Protein AF-H6QCV2-F1 (afdb_monomer_lite)

Sequence (522 aa):
MKLAVFVLKSGLKQFGQFRRGYEFAYLDSQRLIPERVLQKKDEYEEVVIVDSTAASGITLLKAKARLEGMGFRNVKLAAHPATKHAKALVDIPLPRQEPVGGSVFVSGLPGAGKSAFAYGLAQALGAHYVRWGKEVSARFSVGKYGEELARLEAENPFAASERLILDGVFDTEKEFIVVDGAKSLWQVVHVSYATLRPAVPLFVEVPQEVRELIVSVRDMPDDPYDADRKALFSGQLEEL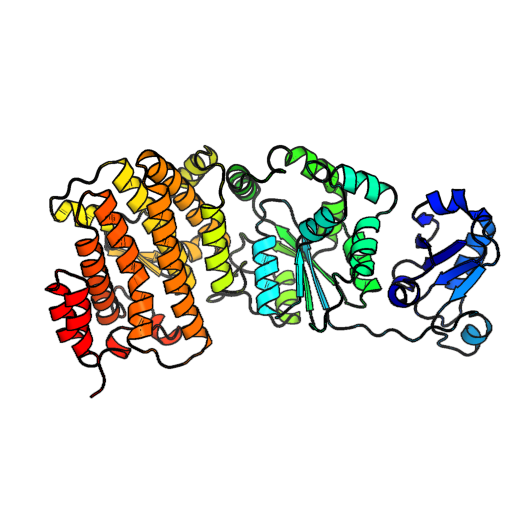REASVVVRLDAKRLDGAAERVFRSLGVDSTIRGYFNPFITKEVLLESWFRAWKKAGNVHSPLVDKWISSLGVKMHRGYVERLRRKGVVVGGDAAEVITLAATAARIIDDILDEHTVRLYSEEGVVEEAWWVRRGIYLAVVDSIALMVKARGAARRLGAEAALVKTFERMVEAVKAELELEVARREPALKDWLKAAEREAAFREFAYGLAGVSPELGYVEGVAAQAKDDLYGATKGGREDTDSRLNRPLFQRVCRRPEEALDGLKKAKSREEVLSALQLCAPR

Structure (mmCIF, N/CA/C/O backbone):
data_AF-H6QCV2-F1
#
_entry.id   AF-H6QCV2-F1
#
loop_
_atom_site.group_PDB
_atom_site.id
_atom_site.type_symbol
_atom_site.label_atom_id
_atom_site.label_alt_id
_atom_site.label_comp_id
_atom_site.label_asym_id
_atom_site.label_entity_id
_atom_site.label_seq_id
_atom_site.pdbx_PDB_ins_code
_atom_site.Cartn_x
_atom_site.Cartn_y
_atom_site.Cartn_z
_atom_site.occupancy
_atom_site.B_iso_or_equiv
_atom_site.auth_seq_id
_atom_site.auth_comp_id
_atom_site.auth_asym_id
_atom_site.auth_atom_id
_atom_site.pdbx_PDB_model_num
ATOM 1 N N . MET A 1 1 ? 25.715 17.110 -32.975 1.00 89.81 1 MET A N 1
ATOM 2 C CA . MET A 1 1 ? 25.105 16.390 -31.812 1.00 89.81 1 MET A CA 1
ATOM 3 C C . MET A 1 1 ? 25.584 14.937 -31.743 1.00 89.81 1 MET A C 1
ATOM 5 O O . MET A 1 1 ? 26.125 14.456 -32.730 1.00 89.81 1 MET A O 1
ATOM 9 N N . LYS A 1 2 ? 25.391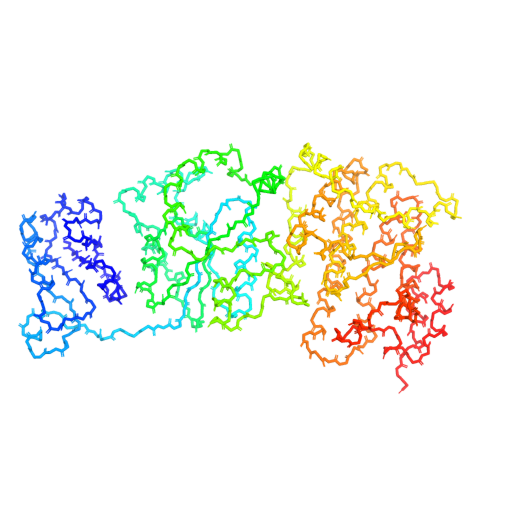 14.216 -30.624 1.00 94.75 2 LYS A N 1
ATOM 10 C CA . LYS A 1 2 ? 25.717 12.776 -30.519 1.00 94.75 2 LYS A CA 1
ATOM 11 C C . LYS A 1 2 ? 24.484 11.932 -30.204 1.00 94.75 2 LYS A C 1
ATOM 13 O O . LYS A 1 2 ? 23.646 12.362 -29.414 1.00 94.75 2 LYS A O 1
ATOM 18 N N . LEU A 1 3 ? 24.405 10.734 -30.779 1.00 96.56 3 LEU A N 1
ATOM 19 C CA . LEU A 1 3 ? 23.301 9.789 -30.589 1.00 96.56 3 LEU A CA 1
ATOM 20 C C . LEU A 1 3 ? 23.820 8.455 -30.047 1.00 96.56 3 LEU A C 1
ATOM 22 O O . LEU A 1 3 ? 24.708 7.851 -30.646 1.00 96.56 3 LEU A O 1
ATOM 26 N N . ALA A 1 4 ? 23.255 7.977 -28.941 1.00 97.00 4 ALA A N 1
ATOM 27 C CA . ALA A 1 4 ? 23.466 6.617 -28.454 1.00 97.00 4 ALA A CA 1
ATOM 28 C C . ALA A 1 4 ? 22.245 5.759 -28.810 1.00 97.00 4 ALA A C 1
ATOM 30 O O . ALA A 1 4 ? 21.126 6.038 -28.380 1.00 97.00 4 ALA A O 1
ATOM 31 N N . VAL A 1 5 ? 22.466 4.719 -29.614 1.00 96.88 5 VAL A N 1
ATOM 32 C CA . VAL A 1 5 ? 21.442 3.779 -30.075 1.00 96.88 5 VAL A CA 1
ATOM 33 C C . VAL A 1 5 ? 21.602 2.456 -29.339 1.00 96.88 5 VAL A C 1
ATOM 35 O O . VAL A 1 5 ? 22.487 1.660 -29.650 1.00 96.88 5 VAL A O 1
ATOM 38 N N . PHE A 1 6 ? 20.737 2.194 -28.367 1.00 96.12 6 PHE A N 1
ATOM 39 C CA . PHE A 1 6 ? 20.772 0.959 -27.592 1.00 96.12 6 PHE A CA 1
ATOM 40 C C . PHE A 1 6 ? 20.071 -0.173 -28.337 1.00 96.12 6 PHE A C 1
ATOM 42 O O . PHE A 1 6 ? 18.897 -0.062 -28.693 1.00 96.12 6 PHE A O 1
ATOM 49 N N . VAL A 1 7 ? 20.759 -1.303 -28.511 1.00 93.88 7 VAL A N 1
ATOM 50 C CA . VAL A 1 7 ? 20.098 -2.560 -28.881 1.00 93.88 7 VAL A CA 1
ATOM 51 C C . VAL A 1 7 ? 19.142 -2.926 -27.748 1.00 93.88 7 VAL A C 1
ATOM 53 O O . VAL A 1 7 ? 19.570 -3.076 -26.601 1.00 93.88 7 VAL A O 1
ATOM 56 N N . LEU A 1 8 ? 17.843 -3.029 -28.035 1.00 88.75 8 LEU A N 1
ATOM 57 C CA . LEU A 1 8 ? 16.835 -3.149 -26.985 1.00 88.75 8 LEU A CA 1
ATOM 58 C C . LEU A 1 8 ? 17.065 -4.392 -26.103 1.00 88.75 8 LEU A C 1
ATOM 60 O O . LEU A 1 8 ? 17.494 -5.445 -26.580 1.00 88.75 8 LEU A O 1
ATOM 64 N N . LYS A 1 9 ? 16.789 -4.258 -24.797 1.00 85.50 9 LYS A N 1
ATOM 65 C CA . LYS A 1 9 ? 17.131 -5.205 -23.713 1.00 85.50 9 LYS A CA 1
ATOM 66 C C . LYS A 1 9 ? 18.640 -5.324 -23.474 1.00 85.50 9 LYS A C 1
ATOM 68 O O . LYS A 1 9 ? 19.113 -4.994 -22.395 1.00 85.50 9 LYS A O 1
ATOM 73 N N . SER A 1 10 ? 19.416 -5.744 -24.467 1.00 88.81 10 SER A N 1
ATOM 74 C CA . SER A 1 10 ? 20.845 -6.024 -24.280 1.00 88.81 10 SER A CA 1
ATOM 75 C C . SER A 1 10 ? 21.664 -4.753 -24.013 1.00 88.81 10 SER A C 1
ATOM 77 O O . SER A 1 10 ? 22.231 -4.591 -22.935 1.00 88.81 10 SER A O 1
ATOM 79 N N . GLY A 1 11 ? 21.647 -3.791 -24.936 1.00 92.62 11 GLY A N 1
ATOM 80 C CA . GLY A 1 11 ? 22.378 -2.526 -24.828 1.00 92.62 11 GLY A CA 1
ATOM 81 C C . GLY A 1 11 ? 21.975 -1.665 -23.637 1.00 92.62 11 GLY A C 1
ATOM 82 O O . GLY A 1 11 ? 22.827 -0.982 -23.073 1.00 92.62 11 GLY A O 1
ATOM 83 N N . LEU A 1 12 ? 20.716 -1.751 -23.196 1.00 94.06 12 LEU A N 1
ATOM 84 C CA . LEU A 1 12 ? 20.199 -0.998 -22.046 1.00 94.06 12 LEU A CA 1
ATOM 85 C C . LEU A 1 12 ? 21.017 -1.209 -20.766 1.00 94.06 12 LEU A C 1
ATOM 87 O O . LEU A 1 12 ? 21.119 -0.296 -19.958 1.00 94.06 12 LEU A O 1
ATOM 91 N N . LYS A 1 13 ? 21.682 -2.358 -20.606 1.00 94.25 13 LYS A N 1
ATOM 92 C CA . LYS A 1 13 ? 22.590 -2.615 -19.473 1.00 94.25 13 LYS A CA 1
ATOM 93 C C . LYS A 1 13 ? 23.726 -1.594 -19.359 1.00 94.25 13 LYS A C 1
ATOM 95 O O . LYS A 1 13 ? 24.283 -1.400 -18.287 1.00 94.25 13 LYS A O 1
ATOM 100 N N . GLN A 1 14 ? 24.081 -0.943 -20.463 1.00 94.38 14 GLN A N 1
ATOM 101 C CA . GLN A 1 14 ? 25.133 0.068 -20.529 1.00 94.38 14 GLN A CA 1
ATOM 102 C C . GLN A 1 14 ? 24.580 1.499 -20.464 1.00 94.38 14 GLN A C 1
ATOM 104 O O . GLN A 1 14 ? 25.344 2.444 -20.640 1.00 94.38 14 GLN A O 1
ATOM 109 N N . PHE A 1 15 ? 23.280 1.691 -20.204 1.00 92.94 15 PHE A N 1
ATOM 110 C CA . PHE A 1 15 ? 22.631 3.009 -20.209 1.00 92.94 15 PHE A CA 1
ATOM 111 C C . PHE A 1 15 ? 23.365 4.033 -19.328 1.00 92.94 15 PHE A C 1
ATOM 113 O O . PHE A 1 15 ? 23.599 5.169 -19.741 1.00 92.94 15 PHE A O 1
ATOM 120 N N . GLY A 1 16 ? 23.836 3.605 -18.150 1.00 87.19 16 GLY A N 1
ATOM 121 C CA . GLY A 1 16 ? 24.629 4.430 -17.233 1.00 87.19 16 GLY A CA 1
ATOM 122 C C . GLY A 1 16 ? 25.899 5.044 -17.842 1.00 87.19 16 GLY A C 1
ATOM 123 O O . GLY A 1 16 ? 26.296 6.133 -17.436 1.00 87.19 16 GLY A O 1
ATOM 124 N N . GLN A 1 17 ? 26.501 4.397 -18.846 1.00 90.12 17 GLN A N 1
ATOM 125 C CA . GLN A 1 17 ? 27.751 4.836 -19.480 1.00 90.12 17 GLN A CA 1
ATOM 126 C C . GLN A 1 17 ? 27.554 6.005 -20.461 1.00 90.12 17 GLN A C 1
ATOM 128 O O . GLN A 1 17 ? 28.513 6.696 -20.793 1.00 90.12 17 GLN A O 1
ATOM 133 N N . PHE A 1 18 ? 26.318 6.250 -20.910 1.00 89.75 18 PHE A N 1
ATOM 134 C CA . PHE A 1 18 ? 26.005 7.229 -21.960 1.00 89.75 18 PHE A CA 1
ATOM 135 C C . PHE A 1 18 ? 25.123 8.393 -21.470 1.00 89.75 18 PHE A C 1
ATOM 137 O O . PHE A 1 18 ? 24.657 9.188 -22.279 1.00 89.75 18 PHE A O 1
ATOM 144 N N . ARG A 1 19 ? 24.929 8.556 -20.149 1.00 77.19 19 ARG A N 1
ATOM 145 C CA . ARG A 1 19 ? 23.997 9.543 -19.553 1.00 77.19 19 ARG A CA 1
ATOM 146 C C . ARG A 1 19 ? 24.256 11.018 -19.928 1.00 77.19 19 ARG A C 1
ATOM 148 O O . ARG A 1 19 ? 23.349 11.832 -19.786 1.00 77.19 19 ARG A O 1
ATOM 155 N N . ARG A 1 20 ? 25.469 11.405 -20.350 1.00 80.44 20 ARG A N 1
ATOM 156 C CA . ARG A 1 20 ? 25.839 12.811 -20.628 1.00 80.44 20 ARG A CA 1
ATOM 157 C C . ARG A 1 20 ? 26.229 13.026 -22.087 1.00 80.44 20 ARG A C 1
ATOM 159 O O . ARG A 1 20 ? 27.107 12.339 -22.594 1.00 80.44 20 ARG A O 1
ATOM 166 N N . GLY A 1 21 ? 25.642 14.046 -22.716 1.00 85.94 21 GLY A N 1
ATOM 167 C CA . GLY A 1 21 ? 26.043 14.523 -24.046 1.00 85.94 21 GLY A CA 1
ATOM 168 C C . GLY A 1 21 ? 25.517 13.706 -25.230 1.00 85.94 21 GLY A C 1
ATOM 169 O O . GLY A 1 21 ? 25.908 13.997 -26.357 1.00 85.94 21 GLY A O 1
ATOM 170 N N . TYR A 1 22 ? 24.639 12.728 -24.986 1.00 92.06 22 TYR A N 1
ATOM 171 C CA . TYR A 1 22 ? 23.972 11.931 -26.014 1.00 92.06 22 TYR A CA 1
ATOM 172 C C . TYR A 1 22 ? 22.458 12.148 -25.965 1.00 92.06 22 TYR A C 1
ATOM 174 O O . TYR A 1 22 ? 21.871 12.218 -24.888 1.00 92.06 22 TYR A O 1
ATOM 182 N N . GLU A 1 23 ? 21.833 12.222 -27.138 1.00 93.62 23 GLU A N 1
ATOM 183 C CA . GLU A 1 23 ? 20.422 11.861 -27.289 1.00 93.62 23 GLU A CA 1
ATOM 184 C C . GLU A 1 23 ? 20.306 10.330 -27.342 1.00 93.62 23 GLU A C 1
ATOM 186 O O . GLU A 1 23 ? 21.262 9.643 -27.718 1.00 93.62 23 GLU A O 1
ATOM 191 N N . PHE A 1 24 ? 19.151 9.789 -26.956 1.00 94.81 24 PHE A N 1
ATOM 192 C CA . PHE A 1 24 ? 18.932 8.349 -26.869 1.00 94.81 24 PHE A CA 1
ATOM 193 C C . PHE A 1 24 ? 17.955 7.861 -27.930 1.00 94.81 24 PHE A C 1
ATOM 195 O O . PHE A 1 24 ? 16.914 8.470 -28.178 1.00 94.81 24 PHE A O 1
ATOM 202 N N . ALA A 1 25 ? 18.290 6.721 -28.524 1.00 95.44 25 ALA A N 1
ATOM 203 C CA . ALA A 1 25 ? 17.369 5.937 -29.321 1.00 95.44 25 ALA A CA 1
ATOM 204 C C . ALA A 1 25 ? 17.514 4.447 -29.006 1.00 95.44 25 ALA A C 1
ATOM 206 O O . ALA A 1 25 ? 18.536 3.981 -28.501 1.00 95.44 25 ALA A O 1
ATOM 207 N N . TYR A 1 26 ? 16.481 3.687 -29.339 1.00 94.94 26 TYR A N 1
ATOM 208 C CA . TYR A 1 26 ? 16.371 2.268 -29.048 1.00 94.94 26 TYR A CA 1
ATOM 209 C C . TYR A 1 26 ? 16.085 1.529 -30.347 1.00 94.94 26 TYR A C 1
ATOM 211 O O . TYR A 1 26 ? 15.145 1.864 -31.070 1.00 94.94 26 TYR A O 1
ATOM 219 N N . LEU A 1 27 ? 16.918 0.540 -30.660 1.00 92.94 27 LEU A N 1
ATOM 220 C CA . LEU A 1 27 ? 16.762 -0.296 -31.839 1.00 92.94 27 LEU A CA 1
ATOM 221 C C . LEU A 1 27 ? 16.061 -1.594 -31.440 1.00 92.94 27 LEU A C 1
ATOM 223 O O . LEU A 1 27 ? 16.673 -2.481 -30.838 1.00 92.94 27 LEU A O 1
ATOM 227 N N . ASP A 1 28 ? 14.783 -1.697 -31.795 1.00 87.69 28 ASP A N 1
ATOM 228 C CA . ASP A 1 28 ? 13.998 -2.922 -31.667 1.00 87.69 28 ASP A CA 1
ATOM 229 C C . ASP A 1 28 ? 13.881 -3.606 -33.023 1.00 87.69 28 ASP A C 1
ATOM 231 O O . ASP A 1 28 ? 13.051 -3.209 -33.841 1.00 87.69 28 ASP A O 1
ATOM 235 N N . SER A 1 29 ? 14.713 -4.629 -33.245 1.00 76.38 29 SER A N 1
ATOM 236 C CA . SER A 1 29 ? 14.746 -5.534 -34.405 1.00 76.38 29 SER A CA 1
ATOM 237 C C . SER A 1 29 ? 14.860 -4.857 -35.784 1.00 76.38 29 SER A C 1
ATOM 239 O O . SER A 1 29 ? 15.817 -5.098 -36.516 1.00 76.38 29 SER A O 1
ATOM 241 N N . GLN A 1 30 ? 13.905 -4.007 -36.158 1.00 77.19 30 GLN A N 1
ATOM 242 C CA . GLN A 1 30 ? 13.850 -3.252 -37.408 1.00 77.19 30 GLN A CA 1
ATOM 243 C C . GLN A 1 30 ? 13.497 -1.765 -37.243 1.00 77.19 30 GLN A C 1
ATOM 245 O O . GLN A 1 30 ? 13.655 -1.018 -38.218 1.00 77.19 30 GLN A O 1
ATOM 250 N N . ARG A 1 31 ? 13.039 -1.337 -36.058 1.00 88.19 31 ARG A N 1
ATOM 251 C CA . ARG A 1 31 ? 12.514 0.006 -35.785 1.00 88.19 31 ARG A CA 1
ATOM 252 C C . ARG A 1 31 ? 13.428 0.776 -34.838 1.00 88.19 31 ARG A C 1
ATOM 254 O O . ARG A 1 31 ? 13.923 0.221 -33.859 1.00 88.19 31 ARG A O 1
ATOM 261 N N . LEU A 1 32 ? 13.621 2.058 -35.137 1.00 91.81 32 LEU A N 1
ATOM 262 C CA . LEU A 1 32 ? 14.318 3.001 -34.272 1.00 91.81 32 LEU A CA 1
ATOM 263 C C . LEU A 1 32 ? 13.289 3.827 -33.496 1.00 91.81 32 LEU A C 1
ATOM 265 O O . LEU A 1 32 ? 12.362 4.376 -34.090 1.00 91.81 32 LEU A O 1
ATOM 269 N N . ILE A 1 33 ? 13.444 3.889 -32.178 1.00 93.06 33 ILE A N 1
ATOM 270 C CA . ILE A 1 33 ? 12.507 4.538 -31.261 1.00 93.06 33 ILE A CA 1
ATOM 271 C C . ILE A 1 33 ? 13.256 5.624 -30.474 1.00 93.06 33 ILE A C 1
ATOM 273 O O . ILE A 1 33 ? 14.305 5.309 -29.921 1.00 93.06 33 ILE A O 1
ATOM 277 N N . PRO A 1 34 ? 12.743 6.862 -30.364 1.00 92.56 34 PRO A N 1
ATOM 278 C CA . PRO A 1 34 ? 11.601 7.392 -31.109 1.00 92.56 34 PRO A CA 1
ATOM 279 C C . PRO A 1 34 ? 11.963 7.675 -32.574 1.00 92.56 34 PRO A C 1
ATOM 281 O O . PRO A 1 34 ? 13.086 8.062 -32.874 1.00 92.56 34 PRO A O 1
ATOM 284 N N . GLU A 1 35 ? 11.003 7.570 -33.494 1.00 90.56 35 GLU A N 1
ATOM 285 C CA . GLU A 1 35 ? 11.252 7.754 -34.939 1.00 90.56 35 GLU A CA 1
ATOM 286 C C . GLU A 1 35 ? 11.765 9.151 -35.309 1.00 90.56 35 GLU A C 1
ATOM 288 O O . GLU A 1 35 ? 12.473 9.309 -36.303 1.00 90.56 35 GLU A O 1
ATOM 293 N N . ARG A 1 36 ? 11.472 10.167 -34.488 1.00 90.31 36 ARG A N 1
ATOM 294 C CA . ARG A 1 36 ? 11.921 11.551 -34.702 1.00 90.31 36 ARG A CA 1
ATOM 295 C C . ARG A 1 36 ? 13.441 11.698 -34.821 1.00 90.31 36 ARG A C 1
ATOM 297 O O . ARG A 1 36 ? 13.901 12.634 -35.463 1.00 90.31 36 ARG A O 1
ATOM 304 N N . VAL A 1 37 ? 14.230 10.775 -34.262 1.00 92.00 37 VAL A N 1
ATOM 305 C CA . VAL A 1 37 ? 15.697 10.811 -34.416 1.00 92.00 37 VAL A CA 1
ATOM 306 C C . VAL A 1 37 ? 16.124 10.605 -35.875 1.00 92.00 37 VAL A C 1
ATOM 308 O O . VAL A 1 37 ? 17.165 11.100 -36.289 1.00 92.00 37 VAL A O 1
ATOM 311 N N . LEU A 1 38 ? 15.302 9.944 -36.700 1.00 90.69 38 LEU A N 1
ATOM 312 C CA . LEU A 1 38 ? 15.555 9.804 -38.139 1.00 90.69 38 LEU A CA 1
ATOM 313 C C . LEU A 1 38 ? 15.444 11.140 -38.878 1.00 90.69 38 LEU A C 1
ATOM 315 O O . LEU A 1 38 ? 16.143 11.348 -39.866 1.00 90.69 38 LEU A O 1
ATOM 319 N N . GLN A 1 39 ? 14.585 12.044 -38.402 1.00 90.88 39 GLN A N 1
ATOM 320 C CA . GLN A 1 39 ? 14.383 13.364 -39.006 1.00 90.88 39 GLN A CA 1
ATOM 321 C C . GLN A 1 39 ? 15.588 14.283 -38.773 1.00 90.88 39 GLN A C 1
ATOM 323 O O . GLN A 1 39 ? 15.838 15.172 -39.577 1.00 90.88 39 GLN A O 1
ATOM 328 N N . LYS A 1 40 ? 16.358 14.025 -37.711 1.00 91.50 40 LYS A N 1
ATOM 329 C CA . LYS A 1 40 ? 17.561 14.775 -37.326 1.00 91.50 40 LYS A CA 1
ATOM 330 C C . LYS A 1 40 ? 18.860 14.065 -37.703 1.00 91.50 40 LYS A C 1
ATOM 332 O O . LYS A 1 40 ? 19.923 14.414 -37.200 1.00 91.50 40 LYS A O 1
ATOM 337 N N . LYS A 1 41 ? 18.805 13.031 -38.549 1.00 91.00 41 LYS A N 1
ATOM 338 C CA . LYS A 1 41 ? 19.955 12.143 -38.799 1.00 91.00 41 LYS A CA 1
ATOM 339 C C . LYS A 1 41 ? 21.224 12.875 -39.251 1.00 91.00 41 LYS A C 1
ATOM 341 O O . LYS A 1 41 ? 22.315 12.463 -38.870 1.00 91.00 41 LYS A O 1
ATOM 346 N N . ASP A 1 42 ? 21.070 13.959 -40.010 1.00 91.69 42 ASP A N 1
ATOM 347 C CA . ASP A 1 42 ? 22.177 14.765 -40.534 1.00 91.69 42 ASP A CA 1
ATOM 348 C C . ASP A 1 42 ? 22.755 15.748 -39.489 1.00 91.69 42 ASP A C 1
ATOM 350 O O . ASP A 1 42 ? 23.821 16.318 -39.706 1.00 91.69 42 ASP A O 1
ATOM 354 N N . GLU A 1 43 ? 22.095 15.921 -38.335 1.00 93.69 43 GLU A N 1
ATOM 355 C CA . GLU A 1 43 ? 22.559 16.748 -37.206 1.00 93.69 43 GLU A CA 1
ATOM 356 C C . GLU A 1 43 ? 23.488 15.976 -36.244 1.00 93.69 43 GLU A C 1
ATOM 358 O O . GLU A 1 43 ? 24.163 16.568 -35.384 1.00 93.69 43 GLU A O 1
ATOM 363 N N . TYR A 1 44 ? 23.532 14.642 -36.354 1.00 94.88 44 TYR A N 1
ATOM 364 C CA . TYR A 1 44 ? 24.395 13.805 -35.524 1.00 94.88 44 TYR A CA 1
ATOM 365 C C . TYR A 1 44 ? 25.781 13.648 -36.153 1.00 94.88 44 TYR A C 1
ATOM 367 O O . TYR A 1 44 ? 25.957 13.048 -37.209 1.00 94.88 44 TYR A O 1
ATOM 375 N N . GLU A 1 45 ? 26.790 14.150 -35.448 1.00 94.12 45 GLU A N 1
ATOM 376 C CA . GLU A 1 45 ? 28.204 14.027 -35.814 1.00 94.12 45 GLU A CA 1
ATOM 377 C C . GLU A 1 45 ? 28.755 12.637 -35.479 1.00 94.12 45 GLU A C 1
ATOM 379 O O . GLU A 1 45 ? 29.731 12.191 -36.076 1.00 94.12 45 GLU A O 1
ATOM 384 N N . GLU A 1 46 ? 28.149 11.959 -34.504 1.00 94.94 46 GLU A N 1
ATOM 385 C CA . GLU A 1 46 ? 28.552 10.642 -34.020 1.00 94.94 46 GLU A CA 1
ATOM 386 C C . GLU A 1 46 ? 27.321 9.843 -33.596 1.00 94.94 46 GLU A C 1
ATOM 388 O O . GLU A 1 46 ? 26.481 10.329 -32.829 1.00 94.94 46 GLU A O 1
ATOM 393 N N . VAL A 1 47 ? 27.251 8.596 -34.064 1.00 97.06 47 VAL A N 1
ATOM 394 C CA . VAL A 1 47 ? 26.216 7.635 -33.682 1.00 97.06 47 VAL A CA 1
ATOM 395 C C . VAL A 1 47 ? 26.894 6.417 -33.074 1.00 97.06 47 VAL A C 1
ATOM 397 O O . VAL A 1 47 ? 27.709 5.769 -33.724 1.00 97.06 47 VAL A O 1
ATOM 400 N N . VAL A 1 48 ? 26.567 6.085 -31.829 1.00 97.50 48 VAL A N 1
ATOM 401 C CA . VAL A 1 48 ? 27.142 4.938 -31.120 1.00 97.50 48 VAL A CA 1
ATOM 402 C C . VAL A 1 48 ? 26.076 3.871 -30.939 1.00 97.50 48 VAL A C 1
ATOM 404 O O . VAL A 1 48 ? 25.093 4.092 -30.239 1.00 97.50 48 VAL A O 1
ATOM 407 N N . ILE A 1 49 ? 26.274 2.699 -31.535 1.00 97.06 49 ILE A N 1
ATOM 408 C CA . ILE A 1 49 ? 25.446 1.522 -31.273 1.00 97.06 49 ILE A CA 1
ATOM 409 C C . ILE A 1 49 ? 25.958 0.843 -30.014 1.00 97.06 49 ILE A C 1
ATOM 411 O O . ILE A 1 49 ? 27.130 0.477 -29.938 1.00 97.06 49 ILE A O 1
ATOM 415 N N . VAL A 1 50 ? 25.065 0.636 -29.054 1.00 96.62 50 VAL A N 1
ATOM 416 C CA . VAL A 1 50 ? 25.394 0.104 -27.736 1.00 96.62 50 VAL A CA 1
ATOM 417 C C . VAL A 1 50 ? 24.769 -1.276 -27.551 1.00 96.62 50 VAL A C 1
ATOM 419 O O . VAL A 1 50 ? 23.554 -1.440 -27.669 1.00 96.62 50 VAL A O 1
ATOM 422 N N . ASP A 1 51 ? 25.599 -2.259 -27.210 1.00 94.94 51 ASP A N 1
ATOM 423 C CA . ASP A 1 51 ? 25.204 -3.612 -26.807 1.00 94.94 51 ASP A CA 1
ATOM 424 C C . ASP A 1 51 ? 25.900 -3.989 -25.480 1.00 94.94 51 ASP A C 1
ATOM 426 O O . ASP A 1 51 ? 26.928 -3.407 -25.125 1.00 94.94 51 ASP A O 1
ATOM 430 N N . SER A 1 52 ? 25.370 -4.944 -24.704 1.00 92.56 52 SER A N 1
ATOM 431 C CA . SER A 1 52 ? 26.008 -5.312 -23.431 1.00 92.56 52 SER A CA 1
ATOM 432 C C . SER A 1 52 ? 27.310 -6.063 -23.649 1.00 92.56 52 SER A C 1
ATOM 434 O O . SER A 1 52 ? 28.319 -5.754 -23.017 1.00 92.56 52 SER A O 1
ATOM 436 N N . THR A 1 53 ? 27.289 -7.090 -24.500 1.00 92.19 53 THR A N 1
ATOM 437 C CA . THR A 1 53 ? 28.405 -8.024 -24.677 1.00 92.19 53 THR A CA 1
ATOM 438 C C . THR A 1 53 ? 28.434 -8.562 -26.097 1.00 92.19 53 THR A C 1
ATOM 440 O O . THR A 1 53 ? 27.468 -9.152 -26.568 1.00 92.19 53 THR A O 1
ATOM 443 N N . ALA A 1 54 ? 29.578 -8.414 -26.759 1.00 92.19 54 ALA A N 1
ATOM 444 C CA . ALA A 1 54 ? 29.816 -8.912 -28.101 1.00 92.19 54 ALA A CA 1
ATOM 445 C C . ALA A 1 54 ? 30.722 -10.149 -28.049 1.00 92.19 54 ALA A C 1
ATOM 447 O O . ALA A 1 54 ? 31.888 -10.063 -27.663 1.00 92.19 54 ALA A O 1
ATOM 448 N N . ALA A 1 55 ? 30.191 -11.300 -28.469 1.00 89.94 55 ALA A N 1
ATOM 449 C CA . ALA A 1 55 ? 30.982 -12.515 -28.671 1.00 89.94 55 ALA A CA 1
ATOM 450 C C . ALA A 1 55 ? 31.501 -12.616 -30.114 1.00 89.94 55 ALA A C 1
ATOM 452 O O . ALA A 1 55 ? 32.705 -12.723 -30.325 1.00 89.94 55 ALA A O 1
ATOM 453 N N . SER A 1 56 ? 30.611 -12.529 -31.108 1.00 87.62 56 SER A N 1
ATOM 454 C CA . SER A 1 56 ? 30.961 -12.505 -32.540 1.00 87.62 56 SER A CA 1
ATOM 455 C C . SER A 1 56 ? 30.846 -11.117 -33.177 1.00 87.62 56 SER A C 1
ATOM 457 O O . SER A 1 56 ? 31.369 -10.906 -34.260 1.00 87.62 56 SER A O 1
ATOM 459 N N . GLY A 1 57 ? 30.137 -10.177 -32.541 1.00 86.06 57 GLY A N 1
ATOM 460 C CA . GLY A 1 57 ? 29.868 -8.844 -33.096 1.00 86.06 57 GLY A CA 1
ATOM 461 C C . GLY A 1 57 ? 28.781 -8.798 -34.182 1.00 86.06 57 GLY A C 1
ATOM 462 O O . GLY A 1 57 ? 28.443 -7.714 -34.644 1.00 86.06 57 GLY A O 1
ATOM 463 N N . ILE A 1 58 ? 28.178 -9.934 -34.562 1.00 90.12 58 ILE A N 1
ATOM 464 C CA . ILE A 1 58 ? 27.184 -10.002 -35.652 1.00 90.12 58 ILE A CA 1
ATOM 465 C C . ILE A 1 58 ? 25.981 -9.083 -35.400 1.00 90.12 58 ILE A C 1
ATOM 467 O O . ILE A 1 58 ? 25.540 -8.397 -36.318 1.00 90.12 58 ILE A O 1
ATOM 471 N N . THR A 1 59 ? 25.453 -9.043 -34.173 1.00 90.06 59 THR A N 1
ATOM 472 C CA . THR A 1 59 ? 24.324 -8.166 -33.811 1.00 90.06 59 THR A CA 1
ATOM 473 C C . THR A 1 59 ? 24.661 -6.695 -34.047 1.00 90.06 59 THR A C 1
ATOM 475 O O . THR A 1 59 ? 23.894 -5.988 -34.697 1.00 90.06 59 THR A O 1
ATOM 478 N N . LEU A 1 60 ? 25.840 -6.258 -33.595 1.00 91.81 60 LEU A N 1
ATOM 479 C CA . LEU A 1 60 ? 26.336 -4.894 -33.777 1.00 91.81 60 LEU A CA 1
ATOM 480 C C . LEU A 1 60 ? 26.543 -4.552 -35.257 1.00 91.81 60 LEU A C 1
ATOM 482 O O . LEU A 1 60 ? 26.132 -3.484 -35.696 1.00 91.81 60 LEU A O 1
ATOM 486 N N . LEU A 1 61 ? 27.116 -5.465 -36.046 1.00 93.31 61 LEU A N 1
ATOM 487 C CA . LEU A 1 61 ? 27.317 -5.262 -37.486 1.00 93.31 61 LEU A CA 1
ATOM 488 C C . LEU A 1 61 ? 25.990 -5.165 -38.250 1.00 93.31 61 LEU A C 1
ATOM 490 O O . LEU A 1 61 ? 25.838 -4.296 -39.107 1.00 93.31 61 LEU A O 1
ATOM 494 N N . LYS A 1 62 ? 25.003 -6.007 -37.914 1.00 93.00 62 LYS A N 1
ATOM 495 C CA . LYS A 1 62 ? 23.648 -5.917 -38.485 1.00 93.00 62 LYS A CA 1
ATOM 496 C C . LYS A 1 62 ? 22.975 -4.594 -38.120 1.00 93.00 62 LYS A C 1
ATOM 498 O O . LYS A 1 62 ? 22.380 -3.958 -38.985 1.00 93.00 62 LYS A O 1
ATOM 503 N N . ALA A 1 63 ? 23.093 -4.170 -36.862 1.00 93.62 63 ALA A N 1
ATOM 504 C CA . ALA A 1 63 ? 22.576 -2.884 -36.405 1.00 93.62 63 ALA A CA 1
ATOM 505 C C . ALA A 1 63 ? 23.263 -1.709 -37.124 1.00 93.62 63 ALA A C 1
ATOM 507 O O . ALA A 1 63 ? 22.585 -0.777 -37.549 1.00 93.62 63 ALA A O 1
ATOM 508 N N . LYS A 1 64 ? 24.582 -1.782 -37.338 1.00 95.31 64 LYS A N 1
ATOM 509 C CA . LYS A 1 64 ? 25.357 -0.774 -38.074 1.00 95.31 64 LYS A CA 1
ATOM 510 C C . LYS A 1 64 ? 24.894 -0.631 -39.511 1.00 95.31 64 LYS A C 1
ATOM 512 O O . LYS A 1 64 ? 24.462 0.454 -39.885 1.00 95.31 64 LYS A O 1
ATOM 517 N N . ALA A 1 65 ? 24.877 -1.730 -40.262 1.00 94.25 65 ALA A N 1
ATOM 518 C CA . ALA A 1 65 ? 24.398 -1.731 -41.641 1.00 94.25 65 ALA A CA 1
ATOM 519 C C . ALA A 1 65 ? 22.958 -1.195 -41.744 1.00 94.25 65 ALA A C 1
ATOM 521 O O . ALA A 1 65 ? 22.603 -0.507 -42.700 1.00 94.25 65 ALA A O 1
ATOM 522 N N . ARG A 1 66 ? 22.122 -1.469 -40.733 1.00 92.25 66 ARG A N 1
ATOM 523 C CA . ARG A 1 66 ? 20.753 -0.953 -40.661 1.00 92.25 66 ARG A CA 1
ATOM 524 C C . ARG A 1 66 ? 20.707 0.563 -40.473 1.00 92.25 66 ARG A C 1
ATOM 526 O O . ARG A 1 66 ? 19.974 1.216 -41.210 1.00 92.25 66 ARG A O 1
ATOM 533 N N . LEU A 1 67 ? 21.454 1.116 -39.516 1.00 94.00 67 LEU A N 1
ATOM 534 C CA . LEU A 1 67 ? 21.496 2.566 -39.291 1.00 94.00 67 LEU A CA 1
ATOM 535 C C . LEU A 1 67 ? 22.116 3.306 -40.482 1.00 94.00 67 LEU A C 1
ATOM 537 O O . LEU A 1 67 ? 21.593 4.337 -40.901 1.00 94.00 67 LEU A O 1
ATOM 541 N N . GLU A 1 68 ? 23.166 2.752 -41.084 1.00 94.69 68 GLU A N 1
ATOM 542 C CA . GLU A 1 68 ? 23.764 3.293 -42.310 1.00 94.69 68 GLU A CA 1
ATOM 543 C C . GLU A 1 68 ? 22.752 3.288 -43.466 1.00 94.69 68 GLU A C 1
ATOM 545 O O . GLU A 1 68 ? 22.591 4.295 -44.153 1.00 94.69 68 GLU A O 1
ATOM 550 N N . GLY A 1 69 ? 21.970 2.211 -43.618 1.00 92.56 69 GLY A N 1
ATOM 551 C CA . GLY A 1 69 ? 20.868 2.139 -44.584 1.00 92.56 69 GLY A CA 1
ATOM 552 C C . GLY A 1 69 ? 19.723 3.130 -44.322 1.00 92.56 69 GLY A C 1
ATOM 553 O O . GLY A 1 69 ? 19.011 3.501 -45.250 1.00 92.56 69 GLY A O 1
ATOM 554 N N . MET A 1 70 ? 19.554 3.602 -43.082 1.00 92.50 70 MET A N 1
ATOM 555 C CA . MET A 1 70 ? 18.627 4.693 -42.726 1.00 92.50 70 MET A CA 1
ATOM 556 C C . MET A 1 70 ? 19.221 6.091 -42.995 1.00 92.50 70 MET A C 1
ATOM 558 O O . MET A 1 70 ? 18.511 7.103 -42.936 1.00 92.50 70 MET A O 1
ATOM 562 N N . GLY A 1 71 ? 20.508 6.157 -43.343 1.00 93.38 71 GLY A N 1
ATOM 563 C CA . GLY A 1 71 ? 21.237 7.372 -43.693 1.00 93.38 71 GLY A CA 1
ATOM 564 C C . GLY A 1 71 ? 22.076 7.969 -42.565 1.00 93.38 71 GLY A C 1
ATOM 565 O O . GLY A 1 71 ? 22.591 9.069 -42.747 1.00 93.38 71 GLY A O 1
ATOM 566 N N . PHE A 1 72 ? 22.233 7.288 -41.424 1.00 95.19 72 PHE A N 1
ATOM 567 C CA . PHE A 1 72 ? 23.174 7.730 -40.393 1.00 95.19 72 PHE A CA 1
ATOM 568 C C . PHE A 1 72 ? 24.621 7.560 -40.867 1.00 95.19 72 PHE A C 1
ATOM 570 O O . PHE A 1 72 ? 24.956 6.610 -41.576 1.00 95.19 72 PHE A O 1
ATOM 577 N N . ARG A 1 73 ? 25.495 8.476 -40.447 1.00 93.69 73 ARG A N 1
ATOM 578 C CA . ARG A 1 73 ? 26.931 8.470 -40.761 1.00 93.69 73 ARG A CA 1
ATOM 579 C C . ARG A 1 73 ? 27.747 8.367 -39.472 1.00 93.69 73 ARG A C 1
ATOM 581 O O . ARG A 1 73 ? 27.221 8.594 -38.388 1.00 93.69 73 ARG A O 1
ATOM 588 N N . ASN A 1 74 ? 29.032 8.023 -39.597 1.00 94.50 74 ASN A N 1
ATOM 589 C CA . ASN A 1 74 ? 29.965 7.891 -38.468 1.00 94.50 74 ASN A CA 1
ATOM 590 C C . ASN A 1 74 ? 29.441 6.968 -37.345 1.00 94.50 74 ASN A C 1
ATOM 592 O O . ASN A 1 74 ? 29.391 7.341 -36.170 1.00 94.50 74 ASN A O 1
ATOM 596 N N . VAL A 1 75 ? 29.010 5.761 -37.732 1.00 96.75 75 VAL A N 1
ATOM 597 C CA . VAL A 1 75 ? 28.435 4.771 -36.814 1.00 96.75 75 VAL A CA 1
ATOM 598 C C . VAL A 1 75 ? 29.539 3.943 -36.145 1.00 96.75 75 VAL A C 1
ATOM 600 O O . VAL A 1 75 ? 30.237 3.165 -36.808 1.00 96.75 75 VAL A O 1
ATOM 603 N N . LYS A 1 76 ? 29.657 4.088 -34.823 1.00 97.06 76 LYS A N 1
ATOM 604 C CA . LYS A 1 76 ? 30.595 3.379 -33.942 1.00 97.06 76 LYS A CA 1
ATOM 605 C C . LYS A 1 76 ? 29.911 2.255 -33.170 1.00 97.06 76 LYS A C 1
ATOM 607 O O . LYS A 1 76 ? 28.719 2.327 -32.876 1.00 97.06 76 LYS A O 1
ATOM 612 N N . LEU A 1 77 ? 30.675 1.233 -32.806 1.00 97.38 77 LEU A N 1
ATOM 613 C CA . LEU A 1 77 ? 30.220 0.052 -32.078 1.00 97.38 77 LEU A CA 1
ATOM 614 C C . LEU A 1 77 ? 30.762 0.046 -30.646 1.00 97.38 77 LEU A C 1
ATOM 616 O O . LEU A 1 77 ? 31.975 0.052 -30.441 1.00 97.38 77 LEU A O 1
ATOM 620 N N . ALA A 1 78 ? 29.873 -0.024 -29.655 1.00 96.94 78 ALA A N 1
ATOM 621 C CA . ALA A 1 78 ? 30.219 -0.061 -28.239 1.00 96.94 78 ALA A CA 1
ATOM 622 C C . ALA A 1 78 ? 29.650 -1.309 -27.549 1.00 96.94 78 ALA A C 1
ATOM 624 O O . ALA A 1 78 ? 28.439 -1.530 -27.549 1.00 96.94 78 ALA A O 1
ATOM 625 N N . ALA A 1 79 ? 30.522 -2.128 -26.954 1.00 96.81 79 ALA A N 1
ATOM 626 C CA . ALA A 1 79 ? 30.137 -3.323 -26.195 1.00 96.81 79 ALA A CA 1
ATOM 627 C C . ALA A 1 79 ? 31.291 -3.860 -25.341 1.00 96.81 79 ALA A C 1
ATOM 629 O O . ALA A 1 79 ? 32.449 -3.505 -25.553 1.00 96.81 79 ALA A O 1
ATOM 630 N N . HIS A 1 80 ? 30.998 -4.776 -24.411 1.00 95.94 80 HIS A N 1
ATOM 631 C CA . HIS A 1 80 ? 32.030 -5.603 -23.781 1.00 95.94 80 HIS A CA 1
ATOM 632 C C . HIS A 1 80 ? 32.512 -6.699 -24.756 1.00 95.94 80 HIS A C 1
ATOM 634 O O . HIS A 1 80 ? 31.710 -7.569 -25.112 1.00 95.94 80 HIS A O 1
ATOM 640 N N . PRO A 1 81 ? 33.781 -6.709 -25.209 1.00 95.62 81 PRO A N 1
ATOM 641 C CA . PRO A 1 81 ? 34.264 -7.722 -26.144 1.00 95.62 81 PRO A CA 1
ATOM 642 C C . PRO A 1 81 ? 34.647 -9.018 -25.410 1.00 95.62 81 PRO A C 1
ATOM 644 O O . PRO A 1 81 ? 35.703 -9.101 -24.786 1.00 95.62 81 PRO A O 1
ATOM 647 N N . ALA A 1 82 ? 33.818 -10.059 -25.524 1.00 93.88 82 ALA A N 1
ATOM 648 C CA . ALA A 1 82 ? 34.040 -11.352 -24.862 1.00 93.88 82 ALA A CA 1
ATOM 649 C C . ALA A 1 82 ? 35.073 -12.247 -25.575 1.00 93.88 82 ALA A C 1
ATOM 651 O O . ALA A 1 82 ? 35.533 -13.240 -25.015 1.00 93.88 82 ALA A O 1
ATOM 652 N N . THR A 1 83 ? 35.438 -11.926 -26.820 1.00 94.06 83 THR A N 1
ATOM 653 C CA . THR A 1 83 ? 36.394 -12.704 -27.620 1.00 94.06 83 THR A CA 1
ATOM 654 C C . THR A 1 83 ? 37.407 -11.798 -28.318 1.00 94.06 83 THR A C 1
ATOM 656 O O . THR A 1 83 ? 37.178 -10.599 -28.500 1.00 94.06 83 THR A O 1
ATOM 659 N N . LYS A 1 84 ? 38.520 -12.384 -28.785 1.00 90.88 84 LYS A N 1
ATOM 660 C CA . LYS A 1 84 ? 39.506 -11.680 -29.627 1.00 90.88 84 LYS A CA 1
ATOM 661 C C . LYS A 1 84 ? 38.884 -11.137 -30.918 1.00 90.88 84 LYS A C 1
ATOM 663 O O . LYS A 1 84 ? 39.261 -10.058 -31.355 1.00 90.88 84 LYS A O 1
ATOM 668 N N . HIS A 1 85 ? 37.930 -11.868 -31.498 1.00 90.06 85 HIS A N 1
ATOM 669 C CA . HIS A 1 85 ? 37.245 -11.450 -32.717 1.00 90.06 85 HIS A CA 1
ATOM 670 C C . HIS A 1 85 ? 36.377 -10.210 -32.471 1.00 90.06 85 HIS A C 1
ATOM 672 O O . HIS A 1 85 ? 36.514 -9.218 -33.176 1.00 90.06 85 HIS A O 1
ATOM 678 N N . ALA A 1 86 ? 35.565 -10.211 -31.409 1.00 90.44 86 ALA A N 1
ATOM 679 C CA . ALA A 1 86 ? 34.777 -9.038 -31.034 1.00 90.44 86 ALA A CA 1
ATOM 680 C C . ALA A 1 86 ? 35.656 -7.827 -30.687 1.00 90.44 86 ALA A C 1
ATOM 682 O O . ALA A 1 86 ? 35.316 -6.705 -31.048 1.00 90.44 86 ALA A O 1
ATOM 683 N N . LYS A 1 87 ? 36.812 -8.045 -30.044 1.00 92.12 87 LYS A N 1
ATOM 684 C CA . LYS A 1 87 ? 37.763 -6.972 -29.715 1.00 92.12 87 LYS A CA 1
ATOM 685 C C . LYS A 1 87 ? 38.289 -6.234 -30.952 1.00 92.12 87 LYS A C 1
ATOM 687 O O . LYS A 1 87 ? 38.600 -5.058 -30.845 1.00 92.12 87 LYS A O 1
ATOM 692 N N . ALA A 1 88 ? 38.384 -6.906 -32.100 1.00 92.50 88 ALA A N 1
ATOM 693 C CA . ALA A 1 88 ? 38.805 -6.283 -33.355 1.00 92.50 88 ALA A CA 1
ATOM 694 C C . ALA A 1 88 ? 37.692 -5.461 -34.037 1.00 92.50 88 ALA A C 1
ATOM 696 O O . ALA A 1 88 ? 37.992 -4.653 -34.907 1.00 92.50 88 ALA A O 1
ATOM 697 N N . LEU A 1 89 ? 36.425 -5.685 -33.668 1.00 92.94 89 LEU A N 1
ATOM 698 C CA . LEU A 1 89 ? 35.254 -5.036 -34.273 1.00 92.94 89 LEU A CA 1
ATOM 699 C C . LEU A 1 89 ? 34.705 -3.873 -33.438 1.00 92.94 89 LEU A C 1
ATOM 701 O O . LEU A 1 89 ? 34.080 -2.973 -33.985 1.00 92.94 89 LEU A O 1
ATOM 705 N N . VAL A 1 90 ? 34.856 -3.933 -32.115 1.00 94.69 90 VAL A N 1
ATOM 706 C CA . VAL A 1 90 ? 34.306 -2.939 -31.187 1.00 94.69 90 VAL A CA 1
ATOM 707 C C . VAL A 1 90 ? 35.196 -1.696 -31.167 1.00 94.69 90 VAL A C 1
ATOM 709 O O . VAL A 1 90 ? 36.358 -1.775 -30.776 1.00 94.69 90 VAL A O 1
ATOM 712 N N . ASP A 1 91 ? 34.622 -0.547 -31.520 1.00 96.56 91 ASP A N 1
ATOM 713 C CA . ASP A 1 91 ? 35.301 0.752 -31.490 1.00 96.56 91 ASP A CA 1
ATOM 714 C C . ASP A 1 91 ? 35.463 1.279 -30.054 1.00 96.56 91 ASP A C 1
ATOM 716 O O . ASP A 1 91 ? 36.466 1.906 -29.717 1.00 96.56 91 ASP A O 1
ATOM 720 N N . ILE A 1 92 ? 34.465 1.030 -29.195 1.00 96.00 92 ILE A N 1
ATOM 721 C CA . ILE A 1 92 ? 34.408 1.522 -27.812 1.00 96.00 92 ILE A CA 1
ATOM 722 C C . ILE A 1 92 ? 34.233 0.328 -26.856 1.00 96.00 92 ILE A C 1
ATOM 724 O O . ILE A 1 92 ? 33.117 -0.175 -26.689 1.00 96.00 92 ILE A O 1
ATOM 728 N N . PRO A 1 93 ? 35.310 -0.166 -26.218 1.00 95.44 93 PRO A N 1
ATOM 729 C CA . PRO A 1 93 ? 35.209 -1.276 -25.280 1.00 95.44 93 PRO A CA 1
ATOM 730 C C . PRO A 1 93 ? 34.494 -0.835 -23.997 1.00 95.44 93 PRO A C 1
ATOM 732 O O . PRO A 1 93 ? 34.921 0.103 -23.327 1.00 95.44 93 PRO A O 1
ATOM 735 N N . LEU A 1 94 ? 33.420 -1.540 -23.641 1.00 95.62 94 LEU A N 1
ATOM 736 C CA . LEU A 1 94 ? 32.634 -1.286 -22.432 1.00 95.62 94 LEU A CA 1
ATOM 737 C C . LEU A 1 94 ? 32.928 -2.323 -21.333 1.00 95.62 94 LEU A C 1
ATOM 739 O O . LEU A 1 94 ? 33.307 -3.466 -21.631 1.00 95.62 94 LEU A O 1
ATOM 743 N N . PRO A 1 95 ? 32.747 -1.960 -20.050 1.00 94.38 95 PRO A N 1
ATOM 744 C CA . PRO A 1 95 ? 32.865 -2.912 -18.954 1.00 94.38 95 PRO A CA 1
ATOM 745 C C . PRO A 1 95 ? 31.750 -3.962 -19.009 1.00 94.38 95 PRO A C 1
ATOM 747 O O . PRO A 1 95 ? 30.650 -3.718 -19.513 1.00 94.38 95 PRO A O 1
ATOM 750 N N . ARG A 1 96 ? 32.032 -5.146 -18.462 1.00 92.25 96 ARG A N 1
ATOM 751 C CA . ARG A 1 96 ? 31.006 -6.163 -18.221 1.00 92.25 96 ARG A CA 1
ATOM 752 C C . ARG A 1 96 ? 30.087 -5.678 -17.098 1.00 92.25 96 ARG A C 1
ATOM 754 O O . ARG A 1 96 ? 30.575 -5.200 -16.081 1.00 92.25 96 ARG A O 1
ATOM 761 N N . GLN A 1 97 ? 28.780 -5.807 -17.303 1.00 90.62 97 GLN A N 1
ATOM 762 C CA . GLN A 1 97 ? 27.762 -5.410 -16.331 1.00 90.62 97 GLN A CA 1
ATOM 763 C C . GLN A 1 97 ? 27.180 -6.656 -15.675 1.00 90.62 97 GLN A C 1
ATOM 765 O O . GLN A 1 97 ? 26.704 -7.551 -16.378 1.00 90.62 97 GLN A O 1
ATOM 770 N N . GLU A 1 98 ? 27.215 -6.701 -14.349 1.00 89.44 98 GLU A N 1
ATOM 771 C CA . GLU A 1 98 ? 26.589 -7.758 -13.559 1.00 89.44 98 GLU A CA 1
ATOM 772 C C . GLU A 1 98 ? 25.262 -7.258 -12.976 1.00 89.44 98 GLU A C 1
ATOM 774 O O . GLU A 1 98 ? 25.156 -6.073 -12.645 1.00 89.44 98 GLU A O 1
ATOM 779 N N . PRO A 1 99 ? 24.235 -8.119 -12.865 1.00 90.19 99 PRO A N 1
ATOM 780 C CA . PRO A 1 99 ? 23.002 -7.759 -12.183 1.00 90.19 99 PRO A CA 1
ATOM 781 C C . PRO A 1 99 ? 23.250 -7.365 -10.722 1.00 90.19 99 PRO A C 1
ATOM 783 O O . PRO A 1 99 ? 24.114 -7.937 -10.057 1.00 90.19 99 PRO A O 1
ATOM 786 N N . VAL A 1 100 ? 22.451 -6.432 -10.205 1.00 89.81 100 VAL A N 1
ATOM 787 C CA . VAL A 1 100 ? 22.528 -5.962 -8.818 1.00 89.81 100 VAL A CA 1
ATOM 788 C C . VAL A 1 100 ? 21.156 -6.082 -8.158 1.00 89.81 100 VAL A C 1
ATOM 790 O O . VAL A 1 100 ? 20.192 -5.448 -8.583 1.00 89.81 100 VAL A O 1
ATOM 793 N N . GLY A 1 101 ? 21.060 -6.878 -7.091 1.00 92.31 101 GLY A N 1
ATOM 794 C CA . GLY A 1 101 ? 19.832 -7.037 -6.304 1.00 92.31 101 GLY A CA 1
ATOM 795 C C . GLY A 1 101 ? 18.597 -7.398 -7.144 1.00 92.31 101 GLY A C 1
ATOM 796 O O . GLY A 1 101 ? 18.697 -8.180 -8.088 1.00 92.31 101 GLY A O 1
ATOM 797 N N . GLY A 1 102 ? 17.434 -6.820 -6.826 1.00 95.56 102 GLY A N 1
ATOM 798 C CA . GLY A 1 102 ? 16.181 -7.096 -7.538 1.00 95.56 102 GLY A CA 1
ATOM 799 C C . GLY A 1 102 ? 15.210 -5.919 -7.588 1.00 95.56 102 GLY A C 1
ATOM 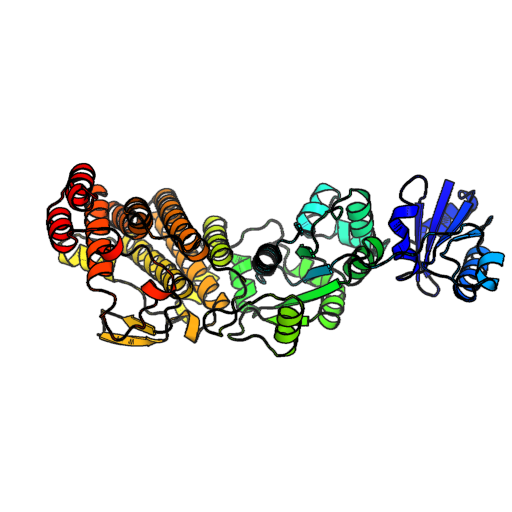800 O O . GLY A 1 102 ? 15.334 -4.938 -6.856 1.00 95.56 102 GLY A O 1
ATOM 801 N N . SER A 1 103 ? 14.222 -6.008 -8.473 1.00 97.31 103 SER A N 1
ATOM 802 C CA . SER A 1 103 ? 13.131 -5.038 -8.568 1.00 97.31 103 SER A CA 1
ATOM 803 C C . SER A 1 103 ? 11.783 -5.746 -8.650 1.00 97.31 103 SER A C 1
ATOM 805 O O . SER A 1 103 ? 11.632 -6.718 -9.386 1.00 97.31 103 SER A O 1
ATOM 807 N N . VAL A 1 104 ? 10.795 -5.271 -7.896 1.00 98.12 104 VAL A N 1
ATOM 808 C CA . VAL A 1 104 ? 9.421 -5.780 -7.939 1.00 98.12 104 VAL A CA 1
ATOM 809 C C . VAL A 1 104 ? 8.509 -4.674 -8.440 1.00 98.12 104 VAL A C 1
ATOM 811 O O . VAL A 1 104 ? 8.438 -3.600 -7.845 1.00 98.12 104 VAL A O 1
ATOM 814 N N . PHE A 1 105 ? 7.801 -4.929 -9.535 1.00 98.38 105 PHE A N 1
ATOM 815 C CA . PHE A 1 105 ? 6.872 -3.970 -10.124 1.00 98.38 105 PHE A CA 1
ATOM 816 C C . PHE A 1 105 ? 5.455 -4.373 -9.770 1.00 98.38 105 PHE A C 1
ATOM 818 O O . PHE A 1 105 ? 4.981 -5.410 -10.215 1.00 98.38 105 PHE A O 1
ATOM 825 N N . VAL A 1 106 ? 4.769 -3.547 -8.989 1.00 98.25 106 VAL A N 1
ATOM 826 C CA . VAL A 1 106 ? 3.385 -3.780 -8.589 1.00 98.25 106 VAL A CA 1
ATOM 827 C C . VAL A 1 106 ? 2.474 -2.913 -9.445 1.00 98.25 106 VAL A C 1
ATOM 829 O O . VAL A 1 106 ? 2.460 -1.685 -9.339 1.00 98.25 106 VAL A O 1
ATOM 832 N N . SER A 1 107 ? 1.686 -3.570 -10.286 1.00 97.19 107 SER A N 1
ATOM 833 C CA . SER A 1 107 ? 0.793 -2.935 -11.253 1.00 97.19 107 SER A CA 1
ATOM 834 C C . SER A 1 107 ? -0.654 -3.349 -11.011 1.00 97.19 107 SER A C 1
ATOM 836 O O . SER A 1 107 ? -0.936 -4.236 -10.213 1.00 97.19 107 SER A O 1
ATOM 838 N N . GLY A 1 108 ? -1.594 -2.656 -11.647 1.00 94.81 108 GLY A N 1
ATOM 839 C CA . GLY A 1 108 ? -3.020 -2.937 -11.506 1.00 94.81 108 GLY A CA 1
ATOM 840 C C . GLY A 1 108 ? -3.879 -1.687 -11.635 1.00 94.81 108 GLY A C 1
ATOM 841 O O . GLY A 1 108 ? -3.388 -0.546 -11.694 1.00 94.81 108 GLY A O 1
ATOM 842 N N . LEU A 1 109 ? -5.191 -1.899 -11.654 1.00 92.12 109 LEU A N 1
ATOM 843 C CA . LEU A 1 109 ? -6.149 -0.817 -11.831 1.00 92.12 109 LEU A CA 1
ATOM 844 C C . LEU A 1 109 ? -6.170 0.157 -10.634 1.00 92.12 109 LEU A C 1
ATOM 846 O O . LEU A 1 109 ? -5.709 -0.145 -9.522 1.00 92.12 109 LEU A O 1
ATOM 850 N N . PRO A 1 110 ? -6.655 1.390 -10.837 1.00 88.94 110 PRO A N 1
ATOM 851 C CA . PRO A 1 110 ? -6.991 2.290 -9.739 1.00 88.94 110 PRO A CA 1
ATOM 852 C C . PRO A 1 110 ? -8.058 1.652 -8.839 1.00 88.94 110 PRO A C 1
ATOM 854 O O . PRO A 1 110 ? -8.925 0.927 -9.320 1.00 88.94 110 PRO A O 1
ATOM 857 N N . GLY A 1 111 ? -7.957 1.872 -7.527 1.00 89.69 111 GLY A N 1
ATOM 858 C CA . GLY A 1 111 ? -8.855 1.259 -6.542 1.00 89.69 111 GLY A CA 1
ATOM 859 C C . GLY A 1 111 ? -8.546 -0.200 -6.174 1.00 89.69 111 GLY A C 1
ATOM 860 O O . GLY A 1 111 ? -9.119 -0.692 -5.217 1.00 89.69 111 GLY A O 1
ATOM 861 N N . ALA A 1 112 ? -7.602 -0.882 -6.834 1.00 92.75 112 ALA A N 1
ATOM 862 C CA . ALA A 1 112 ? -7.321 -2.305 -6.583 1.00 92.75 112 ALA A CA 1
ATOM 863 C C . ALA A 1 112 ? -6.462 -2.615 -5.333 1.00 92.75 112 ALA A C 1
ATOM 865 O O . ALA A 1 112 ? -5.955 -3.716 -5.194 1.00 92.75 112 ALA A O 1
ATOM 866 N N . GLY A 1 113 ? -6.184 -1.643 -4.456 1.00 93.69 113 GLY A N 1
ATOM 867 C CA . GLY A 1 113 ? -5.334 -1.859 -3.268 1.00 93.69 113 GLY A CA 1
ATOM 868 C C . GLY A 1 113 ? -3.822 -1.980 -3.517 1.00 93.69 113 GLY A C 1
ATOM 869 O O . GLY A 1 113 ? -3.057 -2.032 -2.557 1.00 93.69 113 GLY A O 1
ATOM 870 N N . LYS A 1 114 ? -3.369 -1.938 -4.778 1.00 95.00 114 LYS A N 1
ATOM 871 C CA . LYS A 1 114 ? -1.959 -2.139 -5.167 1.00 95.00 114 LYS A CA 1
ATOM 872 C C . LYS A 1 114 ? -0.931 -1.290 -4.409 1.00 95.00 114 LYS A C 1
ATOM 874 O O . LYS A 1 114 ? 0.135 -1.791 -4.092 1.00 95.00 114 LYS A O 1
ATOM 879 N N . SER A 1 115 ? -1.246 -0.037 -4.072 1.00 95.44 115 SER A N 1
ATOM 880 C CA . SER A 1 115 ? -0.298 0.842 -3.372 1.00 95.44 115 SER A CA 1
ATOM 881 C C . SER A 1 115 ? -0.075 0.421 -1.916 1.00 95.44 115 SER A C 1
ATOM 883 O O . SER A 1 115 ? 1.026 0.587 -1.404 1.00 95.44 115 SER A O 1
ATOM 885 N N . ALA A 1 116 ? -1.098 -0.129 -1.249 1.00 96.00 116 ALA A N 1
ATOM 886 C CA . ALA A 1 116 ? -0.951 -0.678 0.100 1.00 96.00 116 ALA A CA 1
ATOM 887 C C . ALA A 1 116 ? -0.115 -1.965 0.064 1.00 96.00 116 ALA A C 1
ATOM 889 O O . ALA A 1 116 ? 0.826 -2.107 0.838 1.00 96.00 116 ALA A O 1
ATOM 890 N N . PHE A 1 117 ? -0.397 -2.840 -0.904 1.00 97.56 117 PHE A N 1
ATOM 891 C CA . PHE A 1 117 ? 0.372 -4.061 -1.148 1.00 97.56 117 PHE A CA 1
ATOM 892 C C . PHE A 1 117 ? 1.846 -3.771 -1.478 1.00 97.56 117 PHE A C 1
ATOM 894 O O . PHE A 1 117 ? 2.742 -4.338 -0.861 1.00 97.56 117 PHE A O 1
ATOM 901 N N . ALA A 1 118 ? 2.112 -2.835 -2.396 1.00 98.00 118 ALA A N 1
ATOM 902 C CA . ALA A 1 118 ? 3.465 -2.433 -2.775 1.00 98.00 118 ALA A CA 1
ATOM 903 C C . ALA A 1 118 ? 4.240 -1.836 -1.596 1.00 98.00 118 ALA A C 1
ATOM 905 O O . ALA A 1 118 ? 5.409 -2.154 -1.400 1.00 98.00 118 ALA A O 1
ATOM 906 N N . TYR A 1 119 ? 3.586 -1.000 -0.786 1.00 97.62 119 TYR A N 1
ATOM 907 C CA . TYR A 1 119 ? 4.208 -0.439 0.408 1.00 97.62 119 TYR A CA 1
ATOM 908 C C . TYR A 1 119 ? 4.522 -1.521 1.450 1.00 97.62 119 TYR A C 1
ATOM 910 O O . TYR A 1 119 ? 5.628 -1.542 1.982 1.00 97.62 119 TYR A O 1
ATOM 918 N N . GLY A 1 120 ? 3.597 -2.459 1.675 1.00 97.06 120 GLY A N 1
ATOM 919 C CA . GLY A 1 120 ? 3.805 -3.622 2.540 1.00 97.06 120 GLY A CA 1
ATOM 920 C C . GLY A 1 120 ? 4.988 -4.477 2.115 1.00 97.06 120 GLY A C 1
ATOM 921 O O . GLY A 1 120 ? 5.857 -4.798 2.925 1.00 97.06 120 GLY A O 1
ATOM 922 N N . LEU A 1 121 ? 5.064 -4.778 0.820 1.00 97.62 121 LEU A N 1
ATOM 923 C CA . LEU A 1 121 ? 6.168 -5.536 0.249 1.00 97.62 121 LEU A CA 1
ATOM 924 C C . LEU A 1 121 ? 7.499 -4.787 0.380 1.00 97.62 121 LEU A C 1
ATOM 926 O O . LEU A 1 121 ? 8.515 -5.395 0.705 1.00 97.62 121 LEU A O 1
ATOM 930 N N . ALA A 1 122 ? 7.493 -3.466 0.181 1.00 97.81 122 ALA A N 1
ATOM 931 C CA . ALA A 1 122 ? 8.686 -2.649 0.357 1.00 97.81 122 ALA A CA 1
ATOM 932 C C . ALA A 1 122 ? 9.194 -2.664 1.806 1.00 97.81 122 ALA A C 1
ATOM 934 O O . ALA A 1 122 ? 10.398 -2.785 2.014 1.00 97.81 122 ALA A O 1
ATOM 935 N N . GLN A 1 123 ? 8.294 -2.582 2.795 1.00 96.06 123 GLN A N 1
ATOM 936 C CA . GLN A 1 123 ? 8.658 -2.676 4.213 1.00 96.06 123 GLN A CA 1
ATOM 937 C C . GLN A 1 123 ? 9.257 -4.045 4.547 1.00 96.06 123 GLN A C 1
ATOM 939 O O . GLN A 1 123 ? 10.342 -4.110 5.118 1.00 96.06 123 GLN A O 1
ATOM 944 N N . ALA A 1 124 ? 8.603 -5.133 4.130 1.00 95.06 124 ALA A N 1
ATOM 945 C CA . ALA A 1 124 ? 9.070 -6.490 4.412 1.00 95.06 124 ALA A CA 1
ATOM 946 C C . ALA A 1 124 ? 10.434 -6.808 3.780 1.00 95.06 124 ALA A C 1
ATOM 948 O O . ALA A 1 124 ? 11.238 -7.516 4.378 1.00 95.06 124 ALA A O 1
ATOM 949 N N . LEU A 1 125 ? 10.714 -6.255 2.596 1.00 95.88 125 LEU A N 1
ATOM 950 C CA . LEU A 1 125 ? 12.000 -6.408 1.908 1.00 95.88 125 LEU A CA 1
ATOM 951 C C . LEU A 1 125 ? 13.069 -5.398 2.359 1.00 95.88 125 LEU A C 1
ATOM 953 O O . LEU A 1 125 ? 14.199 -5.455 1.875 1.00 95.88 125 LEU A O 1
ATOM 957 N N . GLY A 1 126 ? 12.728 -4.414 3.200 1.00 96.06 126 GLY A N 1
ATOM 958 C CA . GLY A 1 126 ? 13.610 -3.276 3.481 1.00 96.06 126 GLY A CA 1
ATOM 959 C C . GLY A 1 126 ? 14.011 -2.492 2.219 1.00 96.06 126 GLY A C 1
ATOM 960 O O . GLY A 1 126 ? 15.112 -1.934 2.160 1.00 96.06 126 GLY A O 1
ATOM 961 N N . ALA A 1 127 ? 13.140 -2.487 1.206 1.00 97.44 127 ALA A N 1
ATOM 962 C CA . ALA A 1 127 ? 13.402 -2.026 -0.153 1.00 97.44 127 ALA A CA 1
ATOM 963 C C . ALA A 1 127 ? 13.290 -0.503 -0.314 1.00 97.44 127 ALA A C 1
ATOM 965 O O . ALA A 1 127 ? 12.610 0.188 0.448 1.00 97.44 127 ALA A O 1
ATOM 966 N N . HIS A 1 128 ? 13.895 0.021 -1.383 1.00 98.00 128 HIS A N 1
ATOM 967 C CA . HIS A 1 128 ? 13.612 1.376 -1.858 1.00 98.00 128 HIS A CA 1
ATOM 968 C C . HIS A 1 128 ? 12.229 1.421 -2.515 1.00 98.00 128 HIS A C 1
ATOM 970 O O . HIS A 1 128 ? 11.957 0.667 -3.450 1.00 98.00 128 HIS A O 1
ATOM 976 N N . TYR A 1 129 ? 11.346 2.293 -2.030 1.00 98.06 129 TYR A N 1
ATOM 977 C CA . TYR A 1 129 ? 9.963 2.371 -2.497 1.00 98.06 129 TYR A CA 1
ATOM 978 C C . TYR A 1 129 ? 9.758 3.532 -3.472 1.00 98.06 129 TYR A C 1
ATOM 980 O O . TYR A 1 129 ? 9.890 4.698 -3.100 1.00 98.06 129 TYR A O 1
ATOM 988 N N . VAL A 1 130 ? 9.368 3.218 -4.709 1.00 98.19 130 VAL A N 1
ATOM 989 C CA . VAL A 1 130 ? 9.157 4.199 -5.779 1.00 98.19 130 VAL A CA 1
ATOM 990 C C . VAL A 1 130 ? 7.683 4.245 -6.162 1.00 98.19 130 VAL A C 1
ATOM 992 O O . VAL A 1 130 ? 7.134 3.288 -6.704 1.00 98.19 130 VAL A O 1
ATOM 995 N N . ARG A 1 131 ? 7.030 5.390 -5.937 1.00 96.88 131 ARG A N 1
ATOM 996 C CA . ARG A 1 131 ? 5.653 5.625 -6.399 1.00 96.88 131 ARG A CA 1
ATOM 997 C C . ARG A 1 131 ? 5.670 6.232 -7.794 1.00 96.88 131 ARG A C 1
ATOM 999 O O . ARG A 1 131 ? 5.752 7.452 -7.924 1.00 96.88 131 ARG A O 1
ATOM 1006 N N . TRP A 1 132 ? 5.531 5.390 -8.817 1.00 95.44 132 TRP A N 1
ATOM 1007 C CA . TRP A 1 132 ? 5.684 5.768 -10.226 1.00 95.44 132 TRP A CA 1
ATOM 1008 C C . TRP A 1 132 ? 4.899 7.027 -10.589 1.00 95.44 132 TRP A C 1
ATOM 1010 O O . TRP A 1 132 ? 5.469 8.010 -11.049 1.00 95.44 132 TRP A O 1
ATOM 1020 N N . GLY A 1 133 ? 3.594 7.037 -10.299 1.00 92.56 133 GLY A N 1
ATOM 1021 C CA . GLY A 1 133 ? 2.733 8.174 -10.626 1.00 92.56 133 GLY A CA 1
ATOM 1022 C C . GLY A 1 133 ? 3.175 9.484 -9.966 1.00 92.56 133 GLY A C 1
ATOM 1023 O O . GLY A 1 133 ? 3.101 10.528 -10.599 1.00 92.56 133 GLY A O 1
ATOM 1024 N N . LYS A 1 134 ? 3.693 9.438 -8.730 1.00 94.12 134 LYS A N 1
ATOM 1025 C CA . LYS A 1 134 ? 4.190 10.635 -8.034 1.00 94.12 134 LYS A CA 1
ATOM 1026 C C . LYS A 1 134 ? 5.469 11.154 -8.691 1.00 94.12 134 LYS A C 1
ATOM 1028 O O . LYS A 1 134 ? 5.591 12.353 -8.918 1.00 94.12 134 LYS A O 1
ATOM 1033 N N . GLU A 1 135 ? 6.397 10.253 -8.999 1.00 96.50 135 GLU A N 1
ATOM 1034 C CA . GLU A 1 135 ? 7.672 10.618 -9.617 1.00 96.50 135 GLU A CA 1
ATOM 1035 C C . GLU A 1 135 ? 7.491 11.166 -11.035 1.00 96.50 135 GLU A C 1
ATOM 1037 O O . GLU A 1 135 ? 8.173 12.118 -11.417 1.00 96.50 135 GLU A O 1
ATOM 1042 N N . VAL A 1 136 ? 6.542 10.610 -11.793 1.00 94.31 136 VAL A N 1
ATOM 1043 C CA . VAL A 1 136 ? 6.195 11.095 -13.132 1.00 94.31 136 VAL A CA 1
ATOM 1044 C C . VAL A 1 136 ? 5.484 12.444 -13.063 1.00 94.31 136 VAL A C 1
ATOM 1046 O O . VAL A 1 136 ? 5.911 13.374 -13.738 1.00 94.31 136 VAL A O 1
ATOM 1049 N N . SER A 1 137 ? 4.465 12.614 -12.215 1.00 93.12 137 SER A N 1
ATOM 1050 C CA . SER A 1 137 ? 3.769 13.905 -12.076 1.00 93.12 137 SER A CA 1
ATOM 1051 C C . SER A 1 137 ? 4.673 15.042 -11.588 1.00 93.12 137 SER A C 1
ATOM 1053 O O . SER A 1 137 ? 4.386 16.201 -11.860 1.00 93.12 137 SER A O 1
ATOM 1055 N N . ALA A 1 138 ? 5.771 14.738 -10.889 1.00 94.56 138 ALA A N 1
ATOM 1056 C CA . ALA A 1 138 ? 6.760 15.741 -10.491 1.00 94.56 138 ALA A CA 1
ATOM 1057 C C . ALA A 1 138 ? 7.639 16.241 -11.656 1.00 94.56 138 ALA A C 1
ATOM 1059 O O . ALA A 1 138 ? 8.325 17.249 -11.509 1.00 94.56 138 ALA A O 1
ATOM 1060 N N . ARG A 1 139 ? 7.661 15.527 -12.789 1.00 94.00 139 ARG A N 1
ATOM 1061 C CA . ARG A 1 139 ? 8.604 15.749 -13.903 1.00 94.00 139 ARG A CA 1
ATOM 1062 C C . ARG A 1 139 ? 7.926 15.968 -15.249 1.00 94.00 139 ARG A C 1
ATOM 1064 O O . ARG A 1 139 ? 8.561 16.463 -16.174 1.00 94.00 139 ARG A O 1
ATOM 1071 N N . PHE A 1 140 ? 6.657 15.598 -15.359 1.00 92.81 140 PHE A N 1
ATOM 1072 C CA . PHE A 1 140 ? 5.880 15.658 -16.585 1.00 92.81 140 PHE A CA 1
ATOM 1073 C C . PHE A 1 140 ? 4.526 16.304 -16.324 1.00 92.81 140 PHE A C 1
ATOM 1075 O O . PHE A 1 140 ? 3.915 16.096 -15.274 1.00 92.81 140 PHE A O 1
ATOM 1082 N N . SER A 1 141 ? 4.023 17.014 -17.332 1.00 91.56 141 SER A N 1
ATOM 1083 C CA . SER A 1 141 ? 2.593 17.287 -17.418 1.00 91.56 141 SER A CA 1
ATOM 1084 C C . SER A 1 141 ? 1.892 15.987 -17.811 1.00 91.56 141 SER A C 1
ATOM 1086 O O . SER A 1 141 ? 2.201 15.394 -18.844 1.00 91.56 141 SER A O 1
ATOM 1088 N N . VAL A 1 142 ? 1.029 15.485 -16.927 1.00 90.06 142 VAL A N 1
ATOM 1089 C CA . VAL A 1 142 ? 0.356 14.185 -17.095 1.00 90.06 142 VAL A CA 1
ATOM 1090 C C . VAL A 1 142 ? -1.104 14.324 -17.527 1.00 90.06 142 VAL A C 1
ATOM 1092 O O . VAL A 1 142 ? -1.769 13.313 -17.733 1.00 90.06 142 VAL A O 1
ATOM 1095 N N . GLY A 1 143 ? -1.610 15.549 -17.676 1.00 91.12 143 GLY A N 1
ATOM 1096 C CA . GLY A 1 143 ? -3.034 15.807 -17.871 1.00 91.12 143 GLY A CA 1
ATOM 1097 C C . GLY A 1 143 ? -3.888 15.442 -16.650 1.00 91.12 143 GLY A C 1
ATOM 1098 O O . GLY A 1 143 ? -3.398 15.347 -15.521 1.00 91.12 143 GLY A O 1
ATOM 1099 N N . LYS A 1 144 ? -5.190 15.251 -16.868 1.00 89.62 144 LYS A N 1
ATOM 1100 C CA . LYS A 1 144 ? -6.172 14.955 -15.814 1.00 89.62 144 LYS A CA 1
ATOM 1101 C C . LYS A 1 144 ? -6.140 13.499 -15.360 1.00 89.62 144 LYS A C 1
ATOM 1103 O O . LYS A 1 144 ? -6.362 13.221 -14.184 1.00 89.62 144 LYS A O 1
ATOM 1108 N N . TYR A 1 145 ? -5.877 12.569 -16.275 1.00 88.62 145 TYR A N 1
ATOM 1109 C CA . TYR A 1 145 ? -5.910 11.132 -15.991 1.00 88.62 145 TYR A CA 1
ATOM 1110 C C . TYR A 1 145 ? -4.776 10.336 -16.655 1.00 88.62 145 TYR A C 1
ATOM 1112 O O . TYR A 1 145 ? -4.735 9.105 -16.535 1.00 88.62 145 TYR A O 1
ATOM 1120 N N . GLY A 1 146 ? -3.812 11.020 -17.278 1.00 91.06 146 GLY A N 1
ATOM 1121 C CA . GLY A 1 146 ? -2.619 10.425 -17.888 1.00 91.06 146 GLY A CA 1
ATOM 1122 C C . GLY A 1 146 ? -2.524 10.620 -19.402 1.00 91.06 146 GLY A C 1
ATOM 1123 O O . GLY A 1 146 ? -1.621 10.066 -20.019 1.00 91.06 146 GLY A O 1
ATOM 1124 N N . GLU A 1 147 ? -3.442 11.366 -20.011 1.00 93.75 147 GLU A N 1
ATOM 1125 C CA . GLU A 1 147 ? -3.595 11.508 -21.459 1.00 93.75 147 GLU A CA 1
ATOM 1126 C C . GLU A 1 147 ? -2.403 12.193 -22.141 1.00 93.75 147 GLU A C 1
ATOM 1128 O O . GLU A 1 147 ? -2.011 11.808 -23.243 1.00 93.75 147 GLU A O 1
ATOM 1133 N N . GLU A 1 148 ? -1.776 13.164 -21.477 1.00 94.31 148 GLU A N 1
ATOM 1134 C CA . GLU A 1 148 ? -0.596 13.847 -22.019 1.00 94.31 148 GLU A CA 1
ATOM 1135 C C . GLU A 1 148 ? 0.638 12.947 -21.967 1.00 94.31 148 GLU A C 1
ATOM 1137 O O . GLU A 1 148 ? 1.400 12.874 -22.933 1.00 94.31 148 GLU A O 1
ATOM 1142 N N . LEU A 1 149 ? 0.788 12.197 -20.871 1.00 92.50 149 LEU A N 1
ATOM 1143 C CA . LEU A 1 149 ? 1.848 11.206 -20.742 1.00 92.50 149 LEU A CA 1
ATOM 1144 C C . LEU A 1 149 ? 1.680 10.092 -21.777 1.00 92.50 149 LEU A C 1
ATOM 1146 O O . LEU A 1 149 ? 2.650 9.720 -22.424 1.00 92.50 149 LEU A O 1
ATOM 1150 N N . ALA A 1 150 ? 0.458 9.598 -21.977 1.00 92.94 150 ALA A N 1
ATOM 1151 C CA . ALA A 1 150 ? 0.182 8.571 -22.974 1.00 92.94 150 ALA A CA 1
ATOM 1152 C C . ALA A 1 150 ? 0.521 9.046 -24.395 1.00 92.94 150 ALA A C 1
ATOM 1154 O O . ALA A 1 150 ? 1.063 8.273 -25.181 1.00 92.94 150 ALA A O 1
ATOM 1155 N N . ARG A 1 151 ? 0.270 10.323 -24.723 1.00 93.50 151 ARG A N 1
ATOM 1156 C CA . ARG A 1 151 ? 0.684 10.908 -26.009 1.00 93.50 151 ARG A CA 1
ATOM 1157 C C . ARG A 1 151 ? 2.206 10.939 -26.152 1.00 93.50 151 ARG A C 1
ATOM 1159 O O . ARG A 1 151 ? 2.719 10.556 -27.199 1.00 93.50 151 ARG A O 1
ATOM 1166 N N . LEU A 1 152 ? 2.921 11.346 -25.104 1.00 91.81 152 LEU A N 1
ATOM 1167 C CA . LEU A 1 152 ? 4.386 11.329 -25.088 1.00 91.81 152 LEU A CA 1
ATOM 1168 C C . LEU A 1 152 ? 4.936 9.900 -25.245 1.00 91.81 152 LEU A C 1
ATOM 1170 O O . LEU A 1 152 ? 5.881 9.672 -26.001 1.00 91.81 152 LEU A O 1
ATOM 1174 N N . GLU A 1 153 ? 4.333 8.931 -24.557 1.00 92.25 153 GLU A N 1
ATOM 1175 C CA . GLU A 1 153 ? 4.760 7.531 -24.583 1.00 92.25 153 GLU A CA 1
ATOM 1176 C C . GLU A 1 153 ? 4.349 6.785 -25.861 1.00 92.25 153 GLU A C 1
ATOM 1178 O O . GLU A 1 153 ? 4.969 5.780 -26.203 1.00 92.25 153 GLU A O 1
ATOM 1183 N N . ALA A 1 154 ? 3.374 7.295 -26.618 1.00 91.38 154 ALA A N 1
ATOM 1184 C CA . ALA A 1 154 ? 3.075 6.804 -27.962 1.00 91.38 154 ALA A CA 1
ATOM 1185 C C . ALA A 1 154 ? 4.221 7.096 -28.950 1.00 91.38 154 ALA A C 1
ATOM 1187 O O . ALA A 1 154 ? 4.474 6.297 -29.853 1.00 91.38 154 ALA A O 1
ATOM 1188 N N . GLU A 1 155 ? 4.936 8.211 -28.767 1.00 90.31 155 GLU A N 1
ATOM 1189 C CA . GLU A 1 155 ? 6.132 8.543 -29.553 1.00 90.31 155 GLU A CA 1
ATOM 1190 C C . GLU A 1 155 ? 7.386 7.835 -29.024 1.00 90.31 155 GLU A C 1
ATOM 1192 O O . GLU A 1 155 ? 8.179 7.296 -29.800 1.00 90.31 155 GLU A O 1
ATOM 1197 N N . ASN A 1 156 ? 7.577 7.849 -27.701 1.00 92.19 156 ASN A N 1
ATOM 1198 C CA . ASN A 1 156 ? 8.682 7.182 -27.022 1.00 92.19 156 ASN A CA 1
ATOM 1199 C C . ASN A 1 156 ? 8.166 6.396 -25.800 1.00 92.19 156 ASN A C 1
ATOM 1201 O O . ASN A 1 156 ? 8.050 6.990 -24.724 1.00 92.19 156 ASN A O 1
ATOM 1205 N N . PRO A 1 157 ? 7.952 5.069 -25.894 1.00 91.75 157 PRO A N 1
ATOM 1206 C CA . PRO A 1 157 ? 7.447 4.247 -24.787 1.00 91.75 157 PRO A CA 1
ATOM 1207 C C . PRO A 1 157 ? 8.371 4.223 -23.562 1.00 91.75 157 PRO A C 1
ATOM 1209 O O . PRO A 1 157 ? 7.982 3.733 -22.503 1.00 91.75 157 PRO A O 1
ATOM 1212 N N . PHE A 1 158 ? 9.592 4.746 -23.691 1.00 93.25 158 PHE A N 1
ATOM 1213 C CA . PHE A 1 158 ? 10.572 4.825 -22.620 1.00 93.25 158 PHE A CA 1
ATOM 1214 C C . PHE A 1 158 ? 10.643 6.204 -21.960 1.00 93.25 158 PHE A C 1
ATOM 1216 O O . PHE A 1 158 ? 11.335 6.327 -20.951 1.00 93.25 158 PHE A O 1
ATOM 1223 N N . ALA A 1 159 ? 9.925 7.217 -22.458 1.00 93.81 159 ALA A N 1
ATOM 1224 C CA . ALA A 1 159 ? 10.077 8.615 -22.042 1.00 93.81 159 ALA A CA 1
ATOM 1225 C C . ALA A 1 159 ? 10.027 8.816 -20.519 1.00 93.81 159 ALA A C 1
ATOM 1227 O O . ALA A 1 159 ? 10.915 9.459 -19.954 1.00 93.81 159 ALA A O 1
ATOM 1228 N N . ALA A 1 160 ? 9.034 8.228 -19.840 1.00 94.94 160 ALA A N 1
ATOM 1229 C CA . ALA A 1 160 ? 8.935 8.317 -18.386 1.00 94.94 160 ALA A CA 1
ATOM 1230 C C . ALA A 1 160 ? 10.122 7.620 -17.708 1.00 94.94 160 ALA A C 1
ATOM 1232 O O . ALA A 1 160 ? 10.867 8.248 -16.960 1.00 94.94 160 ALA A O 1
ATOM 1233 N N . SER A 1 161 ? 10.330 6.334 -18.004 1.00 95.62 161 SER A N 1
ATOM 1234 C CA . SER A 1 161 ? 11.410 5.529 -17.415 1.00 95.62 161 SER A CA 1
ATOM 1235 C C . SER A 1 161 ? 12.800 6.144 -17.612 1.00 95.62 161 SER A C 1
ATOM 1237 O O . SER A 1 161 ? 13.561 6.227 -16.654 1.00 95.62 161 SER A O 1
ATOM 1239 N N . GLU A 1 162 ? 13.105 6.627 -18.819 1.00 94.44 162 GLU A N 1
ATOM 1240 C CA . GLU A 1 162 ? 14.364 7.282 -19.177 1.00 94.44 162 GLU A CA 1
ATOM 1241 C C . GLU A 1 162 ? 14.624 8.473 -18.261 1.00 94.44 162 GLU A C 1
ATOM 1243 O O . GLU A 1 162 ? 15.671 8.552 -17.618 1.00 94.44 162 GLU A O 1
ATOM 1248 N N . ARG A 1 163 ? 13.631 9.356 -18.120 1.00 94.06 163 ARG A N 1
ATOM 1249 C CA . ARG A 1 163 ? 13.756 10.527 -17.260 1.00 94.06 163 ARG A CA 1
ATOM 1250 C C . ARG A 1 163 ? 13.944 10.151 -15.794 1.00 94.06 163 ARG A C 1
ATOM 1252 O O . ARG A 1 163 ? 14.787 10.743 -15.129 1.00 94.06 163 ARG A O 1
ATOM 1259 N N . LEU A 1 164 ? 13.194 9.168 -15.294 1.00 95.88 164 LEU A N 1
ATOM 1260 C CA . LEU A 1 164 ? 13.320 8.717 -13.905 1.00 95.88 164 LEU A CA 1
ATOM 1261 C C . LEU A 1 164 ? 14.711 8.129 -13.615 1.00 95.88 164 LEU A C 1
ATOM 1263 O O . LEU A 1 164 ? 15.279 8.399 -12.559 1.00 95.88 164 LEU A O 1
ATOM 1267 N N . ILE A 1 165 ? 15.280 7.363 -14.551 1.00 94.81 165 ILE A N 1
ATOM 1268 C CA . ILE A 1 165 ? 16.634 6.802 -14.421 1.00 94.81 165 ILE A CA 1
ATOM 1269 C C . ILE A 1 165 ? 17.690 7.912 -14.457 1.00 94.81 165 ILE A C 1
ATOM 1271 O O . ILE A 1 165 ? 18.609 7.906 -13.641 1.00 94.81 165 ILE A O 1
ATOM 1275 N N . LEU A 1 166 ? 17.573 8.866 -15.387 1.00 92.75 166 LEU A N 1
ATOM 1276 C CA . LEU A 1 166 ? 18.524 9.976 -15.514 1.00 92.75 166 LEU A CA 1
ATOM 1277 C C . LEU A 1 166 ? 18.514 10.900 -14.292 1.00 92.75 166 LEU A C 1
ATOM 1279 O O . LEU A 1 166 ? 19.574 11.365 -13.881 1.00 92.75 166 LEU A O 1
ATOM 1283 N N . ASP A 1 167 ? 17.343 11.109 -13.691 1.00 93.50 167 ASP A N 1
ATOM 1284 C CA . ASP A 1 167 ? 17.175 11.905 -12.472 1.00 93.50 167 ASP A CA 1
ATOM 1285 C C . ASP A 1 167 ? 17.545 11.129 -11.189 1.00 93.50 167 ASP A C 1
ATOM 1287 O O . ASP A 1 167 ? 17.354 11.643 -10.087 1.00 93.50 167 ASP A O 1
ATOM 1291 N N . GLY A 1 168 ? 18.050 9.894 -11.307 1.00 94.38 168 GLY A N 1
ATOM 1292 C CA . GLY A 1 168 ? 18.555 9.106 -10.180 1.00 94.38 168 GLY A CA 1
ATOM 1293 C C . GLY A 1 168 ? 17.477 8.548 -9.246 1.00 94.38 168 GLY A C 1
ATOM 1294 O O . GLY A 1 168 ? 17.776 8.182 -8.115 1.00 94.38 168 GLY A O 1
ATOM 1295 N N . VAL A 1 169 ? 16.217 8.438 -9.690 1.00 96.50 169 VAL A N 1
ATOM 1296 C CA . VAL A 1 169 ? 15.097 7.942 -8.852 1.00 96.50 169 VAL A CA 1
ATOM 1297 C C . VAL A 1 169 ? 15.331 6.516 -8.341 1.00 96.50 169 VAL A C 1
ATOM 1299 O O . VAL A 1 169 ? 14.838 6.140 -7.274 1.00 96.50 169 VAL A O 1
ATOM 1302 N N . PHE A 1 170 ? 16.090 5.726 -9.100 1.00 95.88 170 PHE A N 1
ATOM 1303 C CA . PHE A 1 170 ? 16.425 4.336 -8.793 1.00 95.88 170 PHE A CA 1
ATOM 1304 C C . PHE A 1 170 ? 17.846 4.158 -8.234 1.00 95.88 170 PHE A C 1
ATOM 1306 O O . PHE A 1 170 ? 18.253 3.021 -7.991 1.00 95.88 170 PHE A O 1
ATOM 1313 N N . ASP A 1 171 ? 18.598 5.244 -8.029 1.00 93.25 171 ASP A N 1
ATOM 1314 C CA . ASP A 1 171 ? 19.952 5.182 -7.481 1.00 93.25 171 ASP A CA 1
ATOM 1315 C C . ASP A 1 171 ? 19.846 4.937 -5.963 1.00 93.25 171 ASP A C 1
ATOM 1317 O O . ASP A 1 171 ? 19.439 5.802 -5.187 1.00 93.25 171 ASP A O 1
ATOM 1321 N N . THR A 1 172 ? 20.135 3.706 -5.533 1.00 95.06 172 THR A N 1
ATOM 1322 C CA . THR A 1 172 ? 19.980 3.274 -4.138 1.00 95.06 172 THR A CA 1
ATOM 1323 C C . THR A 1 172 ? 20.926 2.131 -3.789 1.00 95.06 172 THR A C 1
ATOM 1325 O O . THR A 1 172 ? 21.187 1.253 -4.616 1.00 95.06 172 THR A O 1
ATOM 1328 N N . GLU A 1 173 ? 21.384 2.114 -2.537 1.00 94.50 173 GLU A N 1
ATOM 1329 C CA . GLU A 1 173 ? 22.179 1.026 -1.952 1.00 94.50 173 GLU A CA 1
ATOM 1330 C C . GLU A 1 173 ? 21.318 -0.167 -1.512 1.00 94.50 173 GLU A C 1
ATOM 1332 O O . GLU A 1 173 ? 21.843 -1.230 -1.185 1.00 94.50 173 GLU A O 1
ATOM 1337 N N . LYS A 1 174 ? 19.987 -0.016 -1.492 1.00 96.50 174 LYS A N 1
ATOM 1338 C CA . LYS A 1 174 ? 19.078 -1.102 -1.116 1.00 96.50 174 LYS A CA 1
ATOM 1339 C C . LYS A 1 174 ? 19.179 -2.263 -2.104 1.00 96.50 174 LYS A C 1
ATOM 1341 O O . LYS A 1 174 ? 19.275 -2.070 -3.318 1.00 96.50 174 LYS A O 1
ATOM 1346 N N . GLU A 1 175 ? 19.098 -3.484 -1.581 1.00 94.56 175 GLU A N 1
ATOM 1347 C CA . GLU A 1 175 ? 19.112 -4.694 -2.404 1.00 94.56 175 GLU A CA 1
ATOM 1348 C C . GLU A 1 175 ? 17.890 -4.752 -3.326 1.00 94.56 175 GLU A C 1
ATOM 1350 O O . GLU A 1 175 ? 18.028 -5.055 -4.509 1.00 94.56 175 GLU A O 1
ATOM 1355 N N . PHE A 1 176 ? 16.713 -4.383 -2.821 1.00 97.31 176 PHE A N 1
ATOM 1356 C CA . PHE A 1 176 ? 15.470 -4.392 -3.585 1.00 97.31 176 PHE A CA 1
ATOM 1357 C C . PHE A 1 176 ? 14.932 -2.989 -3.862 1.00 97.31 176 PHE A C 1
ATOM 1359 O O . PHE A 1 176 ? 15.057 -2.073 -3.045 1.00 97.31 176 PHE A O 1
ATOM 1366 N N . ILE A 1 177 ? 14.255 -2.856 -5.003 1.00 98.06 177 ILE A N 1
ATOM 1367 C CA . ILE A 1 177 ? 13.384 -1.724 -5.329 1.00 98.06 177 ILE A CA 1
ATOM 1368 C C . ILE A 1 177 ? 11.961 -2.244 -5.517 1.00 98.06 177 ILE A C 1
ATOM 1370 O O . ILE A 1 177 ? 11.751 -3.200 -6.258 1.00 98.06 177 ILE A O 1
ATOM 1374 N N . VAL A 1 178 ? 10.973 -1.598 -4.903 1.00 98.44 178 VAL A N 1
ATOM 1375 C CA . VAL A 1 178 ? 9.555 -1.868 -5.169 1.00 98.44 178 VAL A CA 1
ATOM 1376 C C . VAL A 1 178 ? 8.937 -0.663 -5.866 1.00 98.44 178 VAL A C 1
ATOM 1378 O O . VAL A 1 178 ? 8.946 0.447 -5.333 1.00 98.44 178 VAL A O 1
ATOM 1381 N N . VAL A 1 179 ? 8.394 -0.883 -7.061 1.00 98.38 179 VAL A N 1
ATOM 1382 C CA . VAL A 1 179 ? 7.800 0.150 -7.914 1.00 98.38 179 VAL A CA 1
ATOM 1383 C C . VAL A 1 179 ? 6.276 0.017 -7.902 1.00 98.38 179 VAL A C 1
ATOM 1385 O O . VAL A 1 179 ? 5.734 -0.962 -8.406 1.00 98.38 179 VAL A O 1
ATOM 1388 N N . ASP A 1 180 ? 5.577 1.013 -7.354 1.00 97.50 180 ASP A N 1
ATOM 1389 C CA . ASP A 1 180 ? 4.109 1.112 -7.345 1.00 97.50 180 ASP A CA 1
ATOM 1390 C C . ASP A 1 180 ? 3.605 1.860 -8.583 1.00 97.50 180 ASP A C 1
ATOM 1392 O O . ASP A 1 180 ? 3.750 3.084 -8.691 1.00 97.50 180 ASP A O 1
ATOM 1396 N N . GLY A 1 181 ? 2.951 1.129 -9.487 1.00 92.62 181 GLY A N 1
ATOM 1397 C CA . GLY A 1 181 ? 2.082 1.709 -10.505 1.00 92.62 181 GLY A CA 1
ATOM 1398 C C . GLY A 1 181 ? 2.692 1.893 -11.890 1.00 92.62 181 GLY A C 1
ATOM 1399 O O . GLY A 1 181 ? 2.257 2.811 -12.591 1.00 92.62 181 GLY A O 1
ATOM 1400 N N . ALA A 1 182 ? 3.627 1.028 -12.297 1.00 92.19 182 ALA A N 1
ATOM 1401 C CA . ALA A 1 182 ? 4.022 0.920 -13.704 1.00 92.19 182 ALA A CA 1
ATOM 1402 C C . ALA A 1 182 ? 2.793 0.647 -14.598 1.00 92.19 182 ALA A C 1
ATOM 1404 O O . ALA A 1 182 ? 1.792 0.066 -14.163 1.00 92.19 182 ALA A O 1
ATOM 1405 N N . LYS A 1 183 ? 2.839 1.148 -15.834 1.00 89.00 183 LYS A N 1
ATOM 1406 C CA . LYS A 1 183 ? 1.704 1.171 -16.771 1.00 89.00 183 LYS A CA 1
ATOM 1407 C C . LYS A 1 183 ? 1.921 0.333 -18.019 1.00 89.00 183 LYS A C 1
ATOM 1409 O O . LYS A 1 183 ? 0.935 -0.018 -18.654 1.00 89.00 183 LYS A O 1
ATOM 1414 N N . SER A 1 184 ? 3.164 -0.014 -18.338 1.00 92.62 184 SER A N 1
ATOM 1415 C CA . SER A 1 184 ? 3.491 -0.851 -19.489 1.00 92.62 184 SER A CA 1
ATOM 1416 C C . SER A 1 184 ? 4.648 -1.799 -19.191 1.00 92.62 184 SER A C 1
ATOM 1418 O O . SER A 1 184 ? 5.512 -1.520 -18.353 1.00 92.62 184 SER A O 1
ATOM 1420 N N . LEU A 1 185 ? 4.699 -2.911 -19.927 1.00 93.56 185 LEU A N 1
ATOM 1421 C CA . LEU A 1 185 ? 5.822 -3.846 -19.879 1.00 93.56 185 LEU A CA 1
ATOM 1422 C C . LEU A 1 185 ? 7.140 -3.172 -20.288 1.00 93.56 185 LEU A C 1
ATOM 1424 O O . LEU A 1 185 ? 8.195 -3.475 -19.735 1.00 93.56 185 LEU A O 1
ATOM 1428 N N . TRP A 1 186 ? 7.089 -2.204 -21.203 1.00 92.50 186 TRP A N 1
ATOM 1429 C CA . TRP A 1 186 ? 8.270 -1.475 -21.663 1.00 92.50 186 TRP A CA 1
ATOM 1430 C C . TRP A 1 186 ? 8.910 -0.606 -20.584 1.00 92.50 186 TRP A C 1
ATOM 1432 O O . TRP A 1 186 ? 10.137 -0.562 -20.505 1.00 92.50 186 TRP A O 1
ATOM 1442 N N . GLN A 1 187 ? 8.116 0.005 -19.700 1.00 94.75 187 GLN A N 1
ATOM 1443 C CA . GLN A 1 187 ? 8.644 0.703 -18.524 1.00 94.75 187 GLN A CA 1
ATOM 1444 C C . GLN A 1 187 ? 9.382 -0.269 -17.591 1.00 94.75 187 GLN A C 1
ATOM 1446 O O . GLN A 1 187 ? 10.485 0.034 -17.135 1.00 94.75 187 GLN A O 1
ATOM 1451 N N . VAL A 1 188 ? 8.806 -1.455 -17.353 1.00 96.25 188 VAL A N 1
ATOM 1452 C CA . VAL A 1 188 ? 9.414 -2.515 -16.528 1.00 96.25 188 VAL A CA 1
ATOM 1453 C C . VAL A 1 188 ? 10.733 -2.987 -17.139 1.00 96.25 188 VAL A C 1
ATOM 1455 O O . VAL A 1 188 ? 11.759 -3.001 -16.461 1.00 96.25 188 VAL A O 1
ATOM 1458 N N . VAL A 1 189 ? 10.728 -3.325 -18.432 1.00 94.25 189 VAL A N 1
ATOM 1459 C CA . VAL A 1 189 ? 11.922 -3.755 -19.172 1.00 94.25 189 VAL A CA 1
ATOM 1460 C C . VAL A 1 189 ? 12.992 -2.671 -19.126 1.00 94.25 189 VAL A C 1
ATOM 1462 O O . VAL A 1 189 ? 14.143 -2.964 -18.811 1.00 94.25 189 VAL A O 1
ATOM 1465 N N . HIS A 1 190 ? 12.638 -1.417 -19.402 1.00 95.25 190 HIS A N 1
ATOM 1466 C CA . HIS A 1 190 ? 13.632 -0.357 -19.457 1.00 95.25 190 HIS A CA 1
ATOM 1467 C C . HIS A 1 190 ? 14.307 -0.139 -18.107 1.00 95.25 190 HIS A C 1
ATOM 1469 O O . HIS A 1 190 ? 15.534 -0.191 -18.033 1.00 95.25 190 HIS A O 1
ATOM 1475 N N . VAL A 1 191 ? 13.524 0.010 -17.035 1.00 96.06 191 VAL A N 1
ATOM 1476 C CA . VAL A 1 191 ? 14.074 0.179 -15.685 1.00 96.06 191 VAL A CA 1
ATOM 1477 C C . VAL A 1 191 ? 14.886 -1.043 -15.277 1.00 96.06 191 VAL A C 1
ATOM 1479 O O . VAL A 1 191 ? 16.010 -0.878 -14.815 1.00 96.06 191 VAL A O 1
ATOM 1482 N N . SER A 1 192 ? 14.385 -2.259 -15.503 1.00 95.94 192 SER A N 1
ATOM 1483 C CA . SER A 1 192 ? 15.088 -3.491 -15.132 1.00 95.94 192 SER A CA 1
ATOM 1484 C C . SER A 1 192 ? 16.478 -3.584 -15.759 1.00 95.94 192 SER A C 1
ATOM 1486 O O . SER A 1 192 ? 17.474 -3.764 -15.059 1.00 95.94 192 SER A O 1
ATOM 1488 N N . TYR A 1 193 ? 16.573 -3.409 -17.079 1.00 95.25 193 TYR A N 1
ATOM 1489 C CA . TYR A 1 193 ? 17.849 -3.541 -17.773 1.00 95.25 193 TYR A CA 1
ATOM 1490 C C . TYR A 1 193 ? 18.773 -2.344 -17.529 1.00 95.25 193 TYR A C 1
ATOM 1492 O O . TYR A 1 193 ? 19.964 -2.553 -17.317 1.00 95.25 193 TYR A O 1
ATOM 1500 N N . ALA A 1 194 ? 18.252 -1.114 -17.505 1.00 94.81 194 ALA A N 1
ATOM 1501 C CA . ALA A 1 194 ? 19.065 0.090 -17.313 1.00 94.81 194 ALA A CA 1
ATOM 1502 C C . ALA A 1 194 ? 19.601 0.253 -15.884 1.00 94.81 194 ALA A C 1
ATOM 1504 O O . ALA A 1 194 ? 20.650 0.866 -15.692 1.00 94.81 194 ALA A O 1
ATOM 1505 N N . THR A 1 195 ? 18.901 -0.300 -14.889 1.00 94.62 195 THR A N 1
ATOM 1506 C CA . THR A 1 195 ? 19.352 -0.323 -13.486 1.00 94.62 195 THR A CA 1
ATOM 1507 C C . THR A 1 195 ? 20.072 -1.620 -13.116 1.00 94.62 195 THR A C 1
ATOM 1509 O O . THR A 1 195 ? 20.547 -1.747 -11.992 1.00 94.62 195 THR A O 1
ATOM 1512 N N . LEU A 1 196 ? 20.174 -2.571 -14.056 1.00 94.38 196 LEU A N 1
ATOM 1513 C CA . LEU A 1 196 ? 20.752 -3.905 -13.858 1.00 94.38 196 LEU A CA 1
ATOM 1514 C C . LEU A 1 196 ? 20.038 -4.736 -12.782 1.00 94.38 196 LEU A C 1
ATOM 1516 O O . LEU A 1 196 ? 20.625 -5.653 -12.215 1.00 94.38 196 LEU A O 1
ATOM 1520 N N . ARG A 1 197 ? 18.762 -4.457 -12.512 1.00 95.31 197 ARG A N 1
ATOM 1521 C CA . ARG A 1 197 ? 17.972 -5.154 -11.493 1.00 95.31 197 ARG A CA 1
ATOM 1522 C C . ARG A 1 197 ? 16.958 -6.067 -12.178 1.00 95.31 197 ARG A C 1
ATOM 1524 O O . ARG A 1 197 ? 16.049 -5.553 -12.834 1.00 95.31 197 ARG A O 1
ATOM 1531 N N . PRO A 1 198 ? 17.060 -7.403 -12.057 1.00 94.94 198 PRO A N 1
ATOM 1532 C CA . PRO A 1 198 ? 16.031 -8.311 -12.553 1.00 94.94 198 PRO A CA 1
ATOM 1533 C C . PRO A 1 198 ? 14.647 -7.910 -12.030 1.00 94.94 198 PRO A C 1
ATOM 1535 O O . PRO A 1 198 ? 14.511 -7.509 -10.870 1.00 94.94 198 PRO A O 1
ATOM 1538 N N . ALA A 1 199 ? 13.635 -7.973 -12.894 1.00 95.81 199 ALA A N 1
ATOM 1539 C CA . ALA A 1 199 ? 12.275 -7.562 -12.566 1.00 95.81 199 ALA A CA 1
ATOM 1540 C C . ALA A 1 199 ? 11.368 -8.751 -12.250 1.00 95.81 199 ALA A C 1
ATOM 1542 O O . ALA A 1 199 ? 11.318 -9.724 -12.999 1.00 95.81 199 ALA A O 1
ATOM 1543 N N . VAL A 1 200 ? 10.590 -8.609 -11.180 1.00 96.94 200 VAL A N 1
ATOM 1544 C CA . VAL A 1 200 ? 9.445 -9.456 -10.843 1.00 96.94 200 VAL A CA 1
ATOM 1545 C C . VAL A 1 200 ? 8.175 -8.623 -11.040 1.00 96.94 200 VAL A C 1
ATOM 1547 O O . VAL A 1 200 ? 7.853 -7.789 -10.188 1.00 96.94 200 VAL A O 1
ATOM 1550 N N . PRO A 1 201 ? 7.467 -8.776 -12.169 1.00 97.50 201 PRO A N 1
ATOM 1551 C CA . PRO A 1 201 ? 6.216 -8.070 -12.401 1.00 97.50 201 PRO A CA 1
ATOM 1552 C C . PRO A 1 201 ? 5.050 -8.782 -11.694 1.00 97.50 201 PRO A C 1
ATOM 1554 O O . PRO A 1 201 ? 4.803 -9.974 -11.891 1.00 97.50 201 PRO A O 1
ATOM 1557 N N . LEU A 1 202 ? 4.342 -8.036 -10.848 1.00 98.00 202 LEU A N 1
ATOM 1558 C CA . LEU A 1 202 ? 3.139 -8.447 -10.132 1.00 98.00 202 LEU A CA 1
ATOM 1559 C C . LEU A 1 202 ? 1.950 -7.617 -10.615 1.00 98.00 202 LEU A C 1
ATOM 1561 O O . LEU A 1 202 ? 2.023 -6.385 -10.670 1.00 98.00 202 LEU A O 1
ATOM 1565 N N . PHE A 1 203 ? 0.831 -8.279 -10.897 1.00 97.88 203 PHE A N 1
ATOM 1566 C CA . PHE A 1 203 ? -0.408 -7.611 -11.282 1.00 97.88 203 PHE A CA 1
ATOM 1567 C C . PHE A 1 203 ? -1.493 -7.855 -10.238 1.00 97.88 203 PHE A C 1
ATOM 1569 O O . PHE A 1 203 ? -1.918 -8.982 -10.009 1.00 97.88 203 PHE A O 1
ATOM 1576 N N . VAL A 1 204 ? -1.925 -6.785 -9.582 1.00 97.56 204 VAL A N 1
ATOM 1577 C CA . VAL A 1 204 ? -2.871 -6.830 -8.471 1.00 97.56 204 VAL A CA 1
ATOM 1578 C C . VAL A 1 204 ? -4.304 -6.720 -8.978 1.00 97.56 204 VAL A C 1
ATOM 1580 O O . VAL A 1 204 ? -4.650 -5.771 -9.691 1.00 97.56 204 VAL A O 1
ATOM 1583 N N . GLU A 1 205 ? -5.149 -7.650 -8.538 1.00 96.25 205 GLU A N 1
ATOM 1584 C CA . GLU A 1 205 ? -6.567 -7.719 -8.891 1.00 96.25 205 GLU A CA 1
ATOM 1585 C C . GLU A 1 205 ? -7.470 -7.806 -7.659 1.00 96.25 205 GLU A C 1
ATOM 1587 O O . GLU A 1 205 ? -7.099 -8.351 -6.617 1.00 96.25 205 GLU A O 1
ATOM 1592 N N . VAL A 1 206 ? -8.680 -7.271 -7.820 1.00 96.56 206 VAL A N 1
ATOM 1593 C CA . VAL A 1 206 ? -9.810 -7.385 -6.891 1.00 96.56 206 VAL A CA 1
ATOM 1594 C C . VAL A 1 206 ? -11.110 -7.459 -7.702 1.00 96.56 206 VAL A C 1
ATOM 1596 O O . VAL A 1 206 ? -11.125 -6.999 -8.851 1.00 96.56 206 VAL A O 1
ATOM 1599 N N . PRO A 1 207 ? -12.217 -7.964 -7.128 1.00 96.12 207 PRO A N 1
ATOM 1600 C CA . PRO A 1 207 ? -13.522 -7.936 -7.776 1.00 96.12 207 PRO A CA 1
ATOM 1601 C C . PRO A 1 207 ? -13.934 -6.515 -8.179 1.00 96.12 207 PRO A C 1
ATOM 1603 O O . PRO A 1 207 ? -13.677 -5.545 -7.461 1.00 96.12 207 PRO A O 1
ATOM 1606 N N . GLN A 1 208 ? -14.602 -6.386 -9.327 1.00 94.94 208 GLN A N 1
ATOM 1607 C CA . GLN A 1 208 ? -14.965 -5.082 -9.891 1.00 94.94 208 GLN A CA 1
ATOM 1608 C C . GLN A 1 208 ? -15.864 -4.263 -8.945 1.00 94.94 208 GLN A C 1
ATOM 1610 O O . GLN A 1 208 ? -15.648 -3.064 -8.800 1.00 94.94 208 GLN A O 1
ATOM 1615 N N . GLU A 1 209 ? -16.783 -4.911 -8.229 1.00 95.38 209 GLU A N 1
ATOM 1616 C CA . GLU A 1 209 ? -17.642 -4.287 -7.210 1.00 95.38 209 GLU A CA 1
ATOM 1617 C C . GLU A 1 209 ? -16.853 -3.674 -6.037 1.00 95.38 209 GLU A C 1
ATOM 1619 O O . GLU A 1 209 ? -17.170 -2.582 -5.567 1.00 95.38 209 GLU A O 1
ATOM 1624 N N . VAL A 1 210 ? -15.767 -4.330 -5.607 1.00 96.31 210 VAL A N 1
ATOM 1625 C CA . VAL A 1 210 ? -14.865 -3.827 -4.558 1.00 96.31 210 VAL A CA 1
ATOM 1626 C C . VAL A 1 210 ? -14.117 -2.600 -5.069 1.00 96.31 210 VAL A C 1
ATOM 1628 O O . VAL A 1 210 ? -14.000 -1.592 -4.370 1.00 96.31 210 VAL A O 1
ATOM 1631 N N . ARG A 1 211 ? -13.632 -2.665 -6.315 1.00 95.44 211 ARG A N 1
ATOM 1632 C CA . ARG A 1 211 ? -12.942 -1.547 -6.965 1.00 95.44 211 ARG A CA 1
ATOM 1633 C C . ARG A 1 211 ? -13.854 -0.328 -7.086 1.00 95.44 211 ARG A C 1
ATOM 1635 O O . ARG A 1 211 ? -13.430 0.773 -6.750 1.00 95.44 211 ARG A O 1
ATOM 1642 N N . GLU A 1 212 ? -15.089 -0.525 -7.538 1.00 94.44 212 GLU A N 1
ATOM 1643 C CA . GLU A 1 212 ? -16.096 0.533 -7.680 1.00 94.44 212 GLU A CA 1
ATOM 1644 C C . GLU A 1 212 ? -16.434 1.184 -6.342 1.00 94.44 212 GLU A C 1
ATOM 1646 O O . GLU A 1 212 ? -16.452 2.412 -6.254 1.00 94.44 212 GLU A O 1
ATOM 1651 N N . LEU A 1 213 ? -16.609 0.388 -5.281 1.00 95.75 213 LEU A N 1
ATOM 1652 C CA . LEU A 1 213 ? -16.798 0.913 -3.931 1.00 95.75 213 LEU A CA 1
ATOM 1653 C C . LEU A 1 213 ? -15.637 1.832 -3.528 1.00 95.75 213 LEU A C 1
ATOM 1655 O O . LEU A 1 213 ? -15.876 2.965 -3.113 1.00 95.75 213 LEU A O 1
ATOM 1659 N N . ILE A 1 214 ? -14.390 1.374 -3.686 1.00 94.75 214 ILE A N 1
ATOM 1660 C CA . ILE A 1 214 ? -13.190 2.140 -3.313 1.00 94.75 214 ILE A CA 1
ATOM 1661 C C . ILE A 1 214 ? -13.074 3.431 -4.133 1.00 94.75 214 ILE A C 1
ATOM 1663 O O . ILE A 1 214 ? -12.812 4.494 -3.567 1.00 94.75 214 ILE A O 1
ATOM 1667 N N . VAL A 1 215 ? -13.275 3.363 -5.453 1.00 93.38 215 VAL A N 1
ATOM 1668 C CA . VAL A 1 215 ? -13.249 4.547 -6.330 1.00 93.38 215 VAL A CA 1
ATOM 1669 C C . VAL A 1 215 ? -14.348 5.536 -5.937 1.00 93.38 215 VAL A C 1
ATOM 1671 O O . VAL A 1 215 ? -14.096 6.732 -5.903 1.00 93.38 215 VAL A O 1
ATOM 1674 N N . SER A 1 216 ? -15.531 5.058 -5.541 1.00 93.56 216 SER A N 1
ATOM 1675 C CA . SER A 1 216 ? -16.655 5.934 -5.182 1.00 93.56 216 SER A CA 1
ATOM 1676 C C . SER A 1 216 ? -16.437 6.788 -3.930 1.00 93.56 216 SER A C 1
ATOM 1678 O O . SER A 1 216 ? -17.162 7.765 -3.737 1.00 93.56 216 SER A O 1
ATOM 1680 N N . VAL A 1 217 ? -15.472 6.420 -3.075 1.00 93.31 217 VAL A N 1
ATOM 1681 C CA . VAL A 1 217 ? -15.216 7.094 -1.790 1.00 93.31 217 VAL A CA 1
ATOM 1682 C C . VAL A 1 217 ? -13.866 7.806 -1.720 1.00 93.31 217 VAL A C 1
ATOM 1684 O O . VAL A 1 217 ? -13.722 8.722 -0.910 1.00 93.31 217 VAL A O 1
ATOM 1687 N N . ARG A 1 218 ? -12.866 7.400 -2.519 1.00 89.69 218 ARG A N 1
ATOM 1688 C CA . ARG A 1 218 ? -11.485 7.903 -2.386 1.00 89.69 218 ARG A CA 1
ATOM 1689 C C . ARG A 1 218 ? -11.312 9.368 -2.800 1.00 89.69 218 ARG A C 1
ATOM 1691 O O . ARG A 1 218 ? -10.426 10.005 -2.241 1.00 89.69 218 ARG A O 1
ATOM 1698 N N . ASP A 1 219 ? -12.157 9.874 -3.702 1.00 86.94 219 ASP A N 1
ATOM 1699 C CA . ASP A 1 219 ? -12.193 11.274 -4.164 1.00 86.94 219 ASP A CA 1
ATOM 1700 C C . ASP A 1 219 ? -10.837 11.784 -4.684 1.00 86.94 219 ASP A C 1
ATOM 1702 O O . ASP A 1 219 ? -10.324 12.839 -4.314 1.00 86.94 219 ASP A O 1
ATOM 1706 N N . MET A 1 220 ? -10.198 10.966 -5.514 1.00 86.69 220 MET A N 1
ATOM 1707 C CA . MET A 1 220 ? -8.960 11.317 -6.197 1.00 86.69 220 MET A CA 1
ATOM 1708 C C . MET A 1 220 ? -9.262 12.112 -7.480 1.00 86.69 220 MET A C 1
ATOM 1710 O O . MET A 1 220 ? -10.287 11.869 -8.118 1.00 86.69 220 MET A O 1
ATOM 1714 N N . PRO A 1 221 ? -8.358 13.010 -7.930 1.00 84.94 221 PRO A N 1
ATOM 1715 C CA . PRO A 1 221 ? -8.586 13.843 -9.120 1.00 84.94 221 PRO A CA 1
ATOM 1716 C C . PRO A 1 221 ? -8.912 13.067 -10.406 1.00 84.94 221 PRO A C 1
ATOM 1718 O O . PRO A 1 221 ? -9.558 13.601 -11.305 1.00 84.94 221 PRO A O 1
ATOM 1721 N N . ASP A 1 222 ? -8.460 11.816 -10.496 1.00 83.69 222 ASP A N 1
ATOM 1722 C CA . ASP A 1 222 ? -8.663 10.920 -11.631 1.00 83.69 222 ASP A CA 1
ATOM 1723 C C . ASP A 1 222 ? -9.932 10.053 -11.526 1.00 83.69 222 ASP A C 1
ATOM 1725 O O . ASP A 1 222 ? -10.258 9.359 -12.487 1.00 83.69 222 ASP A O 1
ATOM 1729 N N . ASP A 1 223 ? -10.665 10.089 -10.408 1.00 88.44 223 ASP A N 1
ATOM 1730 C CA . ASP A 1 223 ? -11.900 9.309 -10.212 1.00 88.44 223 ASP A CA 1
ATOM 1731 C C . ASP A 1 223 ? -12.994 9.612 -11.228 1.00 88.44 223 ASP A C 1
ATOM 1733 O O . ASP A 1 223 ? -13.563 8.658 -11.767 1.00 88.44 223 ASP A O 1
ATOM 1737 N N . PRO A 1 224 ? -13.270 10.889 -11.564 1.00 89.94 224 PRO A N 1
ATOM 1738 C CA . PRO A 1 224 ? -14.278 11.208 -12.570 1.00 89.94 224 PRO A CA 1
ATOM 1739 C C . PRO A 1 224 ? -13.948 10.651 -13.962 1.00 89.94 224 PRO A C 1
ATOM 1741 O O . PRO A 1 224 ? -14.839 10.555 -14.798 1.00 89.94 224 PRO A O 1
ATOM 1744 N N . TYR A 1 225 ? -12.687 10.278 -14.205 1.00 90.75 225 TYR A N 1
ATOM 1745 C CA . TYR A 1 225 ? -12.166 9.806 -15.489 1.00 90.75 225 TYR A CA 1
ATOM 1746 C C . TYR A 1 225 ? -11.758 8.323 -15.444 1.00 90.75 225 TYR A C 1
ATOM 1748 O O . TYR A 1 225 ? -10.961 7.880 -16.269 1.00 90.75 225 TYR A O 1
ATOM 1756 N N . ASP A 1 226 ? -12.250 7.528 -14.481 1.00 89.94 226 ASP A N 1
ATOM 1757 C CA . ASP A 1 226 ? -11.829 6.124 -14.320 1.00 89.94 226 ASP A CA 1
ATOM 1758 C C . ASP A 1 226 ? -12.070 5.286 -15.590 1.00 89.94 226 ASP A C 1
ATOM 1760 O O . ASP A 1 226 ? -11.205 4.501 -15.986 1.00 89.94 226 ASP A O 1
ATOM 1764 N N . ALA A 1 227 ? -13.206 5.495 -16.266 1.00 90.94 227 ALA A N 1
ATOM 1765 C CA . ALA A 1 227 ? -13.532 4.819 -17.521 1.00 90.94 227 ALA A CA 1
ATOM 1766 C C . ALA A 1 227 ? -12.583 5.227 -18.660 1.00 90.94 227 ALA A C 1
ATOM 1768 O O . ALA A 1 227 ? -12.003 4.352 -19.308 1.00 90.94 227 ALA A O 1
ATOM 1769 N N . ASP A 1 228 ? -12.366 6.532 -18.851 1.00 93.50 228 ASP A N 1
ATOM 1770 C CA . ASP A 1 228 ? -11.463 7.068 -19.879 1.00 93.50 228 ASP A CA 1
ATOM 1771 C C . ASP A 1 228 ? -10.030 6.586 -19.657 1.00 93.50 228 ASP A C 1
ATOM 1773 O O . ASP A 1 228 ? -9.358 6.114 -20.573 1.00 93.50 228 ASP A O 1
ATOM 1777 N N . ARG A 1 229 ? -9.573 6.617 -18.403 1.00 89.50 229 ARG A N 1
ATOM 1778 C CA . ARG A 1 229 ? -8.254 6.131 -18.011 1.00 89.50 229 ARG A CA 1
ATOM 1779 C C . ARG A 1 229 ? -8.102 4.638 -18.261 1.00 89.50 229 ARG A C 1
ATOM 1781 O O . ARG A 1 229 ? -7.064 4.201 -18.757 1.00 89.50 229 ARG A O 1
ATOM 1788 N N . LYS A 1 230 ? -9.108 3.839 -17.897 1.00 90.19 230 LYS A N 1
ATOM 1789 C CA . LYS A 1 230 ? -9.093 2.395 -18.144 1.00 90.19 230 LYS A CA 1
ATOM 1790 C C . LYS A 1 230 ? -9.034 2.109 -19.642 1.00 90.19 230 LYS A C 1
ATOM 1792 O O . LYS A 1 230 ? -8.258 1.247 -20.038 1.00 90.19 230 LYS A O 1
ATOM 1797 N N . ALA A 1 231 ? -9.794 2.837 -20.458 1.00 92.81 231 ALA A N 1
ATOM 1798 C CA . ALA A 1 231 ? -9.758 2.704 -21.910 1.00 92.81 231 ALA A CA 1
ATOM 1799 C C . ALA A 1 231 ? -8.375 3.067 -22.474 1.00 92.81 231 ALA A C 1
ATOM 1801 O O . ALA A 1 231 ? -7.790 2.263 -23.202 1.00 92.81 231 ALA A O 1
ATOM 1802 N N . LEU A 1 232 ? -7.822 4.211 -22.057 1.00 93.06 232 LEU A N 1
ATOM 1803 C CA . LEU A 1 232 ? -6.530 4.733 -22.508 1.00 93.06 232 LEU A CA 1
ATOM 1804 C C . LEU A 1 232 ? -5.376 3.744 -22.289 1.00 93.06 232 LEU A C 1
ATOM 1806 O O . LEU A 1 232 ? -4.540 3.572 -23.170 1.00 93.06 232 LEU A O 1
ATOM 1810 N N . PHE A 1 233 ? -5.340 3.077 -21.132 1.00 91.31 233 PHE A N 1
ATOM 1811 C CA . PHE A 1 233 ? -4.252 2.164 -20.760 1.00 91.31 233 PHE A CA 1
ATOM 1812 C C . PHE A 1 233 ? -4.603 0.677 -20.918 1.00 91.31 233 PHE A C 1
ATOM 1814 O O . PHE A 1 233 ? -3.812 -0.172 -20.515 1.00 91.31 233 PHE A O 1
ATOM 1821 N N . SER A 1 234 ? -5.770 0.340 -21.476 1.00 91.31 234 SER A N 1
ATOM 1822 C CA . SER A 1 234 ? -6.297 -1.035 -21.513 1.00 91.31 234 SER A CA 1
ATOM 1823 C C . SER A 1 234 ? -5.323 -2.041 -22.131 1.00 91.31 234 SER A C 1
ATOM 1825 O O . SER A 1 234 ? -4.967 -3.015 -21.474 1.00 91.31 234 SER A O 1
ATOM 1827 N N . GLY A 1 235 ? -4.837 -1.776 -23.348 1.00 92.81 235 GLY A N 1
ATOM 1828 C CA . GLY A 1 235 ? -3.913 -2.674 -24.048 1.00 92.81 235 GLY A CA 1
ATOM 1829 C C . GLY A 1 235 ? -2.584 -2.868 -23.313 1.00 92.81 235 GLY A C 1
ATOM 1830 O O . GLY A 1 235 ? -2.125 -3.994 -23.162 1.00 92.81 235 GLY A O 1
ATOM 1831 N N . GLN A 1 236 ? -1.997 -1.786 -22.790 1.00 93.38 236 GLN A N 1
ATOM 1832 C CA . GLN A 1 236 ? -0.726 -1.849 -22.056 1.00 93.38 236 GLN A CA 1
ATOM 1833 C C . GLN A 1 236 ? -0.862 -2.580 -20.716 1.00 93.38 236 GLN A C 1
ATOM 1835 O O . GLN A 1 236 ? 0.052 -3.289 -20.295 1.00 93.38 236 GLN A O 1
ATOM 1840 N N . LEU A 1 237 ? -1.996 -2.406 -20.033 1.00 93.12 237 LEU A N 1
ATOM 1841 C CA . LEU A 1 237 ? -2.272 -3.093 -18.777 1.00 93.12 237 LEU A CA 1
ATOM 1842 C C . LEU A 1 237 ? -2.567 -4.575 -18.989 1.00 93.12 237 LEU A C 1
ATOM 1844 O O . LEU A 1 237 ? -2.157 -5.359 -18.140 1.00 93.12 237 LEU A O 1
ATOM 1848 N N . GLU A 1 238 ? -3.228 -4.959 -20.084 1.00 95.44 238 GLU A N 1
ATOM 1849 C CA . GLU A 1 238 ? -3.436 -6.375 -20.404 1.00 95.44 238 GLU A CA 1
ATOM 1850 C C . GLU A 1 238 ? -2.114 -7.057 -20.769 1.00 95.44 238 GLU A C 1
ATOM 1852 O O . GLU A 1 238 ? -1.790 -8.084 -20.185 1.00 95.44 238 GLU A O 1
ATOM 1857 N N . GLU A 1 239 ? -1.284 -6.439 -21.618 1.00 96.06 239 GLU A N 1
ATOM 1858 C CA . GLU A 1 239 ? 0.065 -6.949 -21.921 1.00 96.06 239 GLU A CA 1
ATOM 1859 C C . GLU A 1 239 ? 0.890 -7.131 -20.636 1.00 96.06 239 GLU A C 1
ATOM 1861 O O . GLU A 1 239 ? 1.528 -8.162 -20.412 1.00 96.06 239 GLU A O 1
ATOM 1866 N N . LEU A 1 240 ? 0.859 -6.132 -19.749 1.00 95.38 240 LEU A N 1
ATOM 1867 C CA . LEU A 1 240 ? 1.561 -6.202 -18.475 1.00 95.38 240 LEU A CA 1
ATOM 1868 C C . LEU A 1 240 ? 0.987 -7.293 -17.567 1.00 95.38 240 LEU A C 1
ATOM 1870 O O . LEU A 1 240 ? 1.755 -7.974 -16.893 1.00 95.38 240 LEU A O 1
ATOM 1874 N N . ARG A 1 241 ? -0.335 -7.472 -17.544 1.00 96.56 241 ARG A N 1
ATOM 1875 C CA . ARG A 1 241 ? -1.014 -8.521 -16.780 1.00 96.56 241 ARG A CA 1
ATOM 1876 C C . ARG A 1 241 ? -0.612 -9.913 -17.264 1.00 96.56 241 ARG A C 1
ATOM 1878 O O . ARG A 1 241 ? -0.257 -10.740 -16.430 1.00 96.56 241 ARG A O 1
ATOM 1885 N N . GLU A 1 242 ? -0.610 -10.153 -18.573 1.00 96.81 242 GLU A N 1
ATOM 1886 C CA . GLU A 1 242 ? -0.187 -11.422 -19.184 1.00 96.81 242 GLU A CA 1
ATOM 1887 C C . GLU A 1 242 ? 1.283 -11.753 -18.885 1.00 96.81 242 GLU A C 1
ATOM 1889 O O . GLU A 1 242 ? 1.637 -12.914 -18.682 1.00 96.81 242 GLU A O 1
ATOM 1894 N N . ALA A 1 243 ? 2.135 -10.729 -18.805 1.00 95.88 243 ALA A N 1
ATOM 1895 C CA . ALA A 1 243 ? 3.547 -10.867 -18.459 1.00 95.88 243 ALA A CA 1
ATOM 1896 C C . ALA A 1 243 ? 3.826 -10.942 -16.941 1.00 95.88 243 ALA A C 1
ATOM 1898 O O . ALA A 1 243 ? 4.987 -11.082 -16.547 1.00 95.88 243 ALA A O 1
ATOM 1899 N N . SER A 1 244 ? 2.803 -10.823 -16.086 1.00 97.50 244 SER A N 1
ATOM 1900 C CA . SER A 1 244 ? 2.937 -10.735 -14.626 1.00 97.50 244 SER A CA 1
ATOM 1901 C C . SER A 1 244 ? 2.447 -11.978 -13.894 1.00 97.50 244 SER A C 1
ATOM 1903 O O . SER A 1 244 ? 1.595 -12.727 -14.367 1.00 97.50 244 SER A O 1
ATOM 1905 N N . VAL A 1 245 ? 2.910 -12.142 -12.654 1.00 97.62 245 VAL A N 1
ATOM 1906 C CA . VAL A 1 245 ? 2.223 -13.005 -11.688 1.00 97.62 245 VAL A CA 1
ATOM 1907 C C . VAL A 1 245 ? 1.035 -12.243 -11.110 1.00 97.62 245 VAL A C 1
ATOM 1909 O O . VAL A 1 245 ? 1.192 -11.169 -10.525 1.00 97.62 245 VAL A O 1
ATOM 1912 N N . VAL A 1 246 ? -0.166 -12.787 -11.295 1.00 97.31 246 VAL A N 1
ATOM 1913 C CA . VAL A 1 246 ? -1.399 -12.175 -10.793 1.00 97.31 246 VAL A CA 1
ATOM 1914 C C . VAL A 1 246 ? -1.524 -12.415 -9.288 1.00 97.31 246 VAL A C 1
ATOM 1916 O O . VAL A 1 246 ? -1.373 -13.537 -8.818 1.00 97.31 246 VAL A O 1
ATOM 1919 N N . VAL A 1 247 ? -1.820 -11.361 -8.529 1.00 97.56 247 VAL A N 1
ATOM 1920 C CA . VAL A 1 247 ? -2.056 -11.412 -7.082 1.00 97.56 247 VAL A CA 1
ATOM 1921 C C . VAL A 1 247 ? -3.466 -10.906 -6.798 1.00 97.56 247 VAL A C 1
ATOM 1923 O O . VAL A 1 247 ? -3.750 -9.710 -6.892 1.00 97.56 247 VAL A O 1
ATOM 1926 N N . ARG A 1 248 ? -4.360 -11.827 -6.440 1.00 96.94 248 ARG A N 1
ATOM 1927 C CA . ARG A 1 248 ? -5.750 -11.521 -6.080 1.00 96.94 248 ARG A CA 1
ATOM 1928 C C . ARG A 1 248 ? -5.846 -11.186 -4.602 1.00 96.94 248 ARG A C 1
ATOM 1930 O O . ARG A 1 248 ? -5.633 -12.060 -3.764 1.00 96.94 248 ARG A O 1
ATOM 1937 N N . LEU A 1 249 ? -6.147 -9.932 -4.267 1.00 96.38 249 LEU A N 1
ATOM 1938 C CA . LEU A 1 249 ? -6.154 -9.512 -2.859 1.00 96.38 249 LEU A CA 1
ATOM 1939 C C . LEU A 1 249 ? -7.372 -10.044 -2.096 1.00 96.38 249 LEU A C 1
ATOM 1941 O O . LEU A 1 249 ? -7.322 -10.174 -0.878 1.00 96.38 249 LEU A O 1
ATOM 1945 N N . ASP A 1 250 ? -8.458 -10.362 -2.796 1.00 94.56 250 ASP A N 1
ATOM 1946 C CA . ASP A 1 250 ? -9.671 -10.952 -2.229 1.00 94.56 250 ASP A CA 1
ATOM 1947 C C . ASP A 1 250 ? -9.523 -12.442 -1.883 1.00 94.56 250 ASP A C 1
ATOM 1949 O O . ASP A 1 250 ? -10.361 -13.003 -1.174 1.00 94.56 250 ASP A O 1
ATOM 1953 N N . ALA A 1 251 ? -8.450 -13.092 -2.339 1.00 95.06 251 ALA A N 1
ATOM 1954 C CA . ALA A 1 251 ? -8.204 -14.489 -2.034 1.00 95.06 251 ALA A CA 1
ATOM 1955 C C . ALA A 1 251 ? -7.827 -14.684 -0.555 1.00 95.06 251 ALA A C 1
ATOM 1957 O O . ALA A 1 251 ? -6.996 -13.973 0.007 1.00 95.06 251 ALA A O 1
ATOM 1958 N N . LYS A 1 252 ? -8.387 -15.721 0.080 1.00 95.25 252 LYS A N 1
ATOM 1959 C CA . LYS A 1 252 ? -8.014 -16.113 1.453 1.00 95.25 252 LYS A CA 1
ATOM 1960 C C . LYS A 1 252 ? -6.603 -16.688 1.552 1.00 95.25 252 LYS A C 1
ATOM 1962 O O . LYS A 1 252 ? -6.017 -16.684 2.629 1.00 95.25 252 LYS A O 1
ATOM 1967 N N . ARG A 1 253 ? -6.094 -17.254 0.458 1.00 95.12 253 ARG A N 1
ATOM 1968 C CA . ARG A 1 253 ? -4.779 -17.892 0.349 1.00 95.12 253 ARG A CA 1
ATOM 1969 C C . ARG A 1 253 ? -4.156 -17.490 -0.978 1.00 95.12 253 ARG A C 1
ATOM 1971 O O . ARG A 1 253 ? -4.882 -17.277 -1.947 1.00 95.12 253 ARG A O 1
ATOM 1978 N N . LEU A 1 254 ? -2.832 -17.413 -1.007 1.00 91.88 254 LEU A N 1
ATOM 1979 C CA . LEU A 1 254 ? -2.101 -17.215 -2.250 1.00 91.88 254 LEU A CA 1
ATOM 1980 C C . LEU A 1 254 ? -2.270 -18.428 -3.163 1.00 91.88 254 LEU A C 1
ATOM 1982 O O . LEU A 1 254 ? -2.336 -19.566 -2.696 1.00 91.88 254 LEU A O 1
ATOM 1986 N N . ASP A 1 255 ? -2.324 -18.180 -4.468 1.00 91.38 255 ASP A N 1
ATOM 1987 C CA . ASP A 1 255 ? -2.169 -19.251 -5.443 1.00 91.38 255 ASP A CA 1
ATOM 1988 C C . ASP A 1 255 ? -0.710 -19.734 -5.500 1.00 91.38 255 ASP A C 1
ATOM 1990 O O . ASP A 1 255 ? 0.214 -19.071 -5.022 1.00 91.38 255 ASP A O 1
ATOM 1994 N N . GLY A 1 256 ? -0.486 -20.896 -6.117 1.00 90.44 256 GLY A N 1
ATOM 1995 C CA . GLY A 1 256 ? 0.844 -21.502 -6.150 1.00 90.44 256 GLY A CA 1
ATOM 1996 C C . GLY A 1 256 ? 1.894 -20.698 -6.928 1.00 90.44 256 GLY A C 1
ATOM 1997 O O . GLY A 1 256 ? 3.084 -20.888 -6.685 1.00 90.44 256 GLY A O 1
ATOM 1998 N N . ALA A 1 257 ? 1.508 -19.829 -7.868 1.00 91.88 257 ALA A N 1
ATOM 1999 C CA . ALA A 1 257 ? 2.462 -18.995 -8.600 1.00 91.88 257 ALA A CA 1
ATOM 2000 C C . ALA A 1 257 ? 2.918 -17.814 -7.738 1.00 91.88 257 ALA A C 1
ATOM 2002 O O . ALA A 1 257 ? 4.123 -17.622 -7.562 1.00 91.88 257 ALA A O 1
ATOM 2003 N N . ALA A 1 258 ? 1.971 -17.088 -7.145 1.00 93.88 258 ALA A N 1
ATOM 2004 C CA . ALA A 1 258 ? 2.245 -16.008 -6.212 1.00 93.88 258 ALA A CA 1
ATOM 2005 C C . ALA A 1 258 ? 3.020 -16.519 -4.988 1.00 93.88 258 ALA A C 1
ATOM 2007 O O . ALA A 1 258 ? 4.047 -15.944 -4.636 1.00 93.88 258 ALA A O 1
ATOM 2008 N N . GLU A 1 259 ? 2.619 -17.649 -4.400 1.00 94.06 259 GLU A N 1
ATOM 2009 C CA . GLU A 1 259 ? 3.318 -18.253 -3.259 1.00 94.06 259 GLU A CA 1
A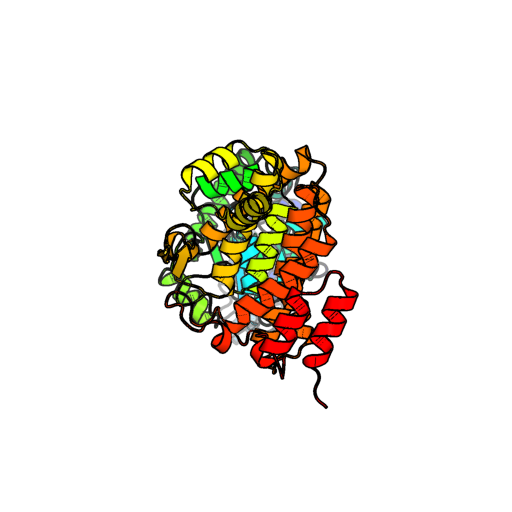TOM 2010 C C . GLU A 1 259 ? 4.794 -18.555 -3.574 1.00 94.06 259 GLU A C 1
ATOM 2012 O O . GLU A 1 259 ? 5.679 -18.238 -2.777 1.00 94.06 259 GLU A O 1
ATOM 2017 N N . ARG A 1 260 ? 5.096 -19.108 -4.761 1.00 95.12 260 ARG A N 1
ATOM 2018 C CA . ARG A 1 260 ? 6.487 -19.344 -5.192 1.00 95.12 260 ARG A CA 1
ATOM 2019 C C . ARG A 1 260 ? 7.281 -18.050 -5.329 1.00 95.12 260 ARG A C 1
ATOM 2021 O O . ARG A 1 260 ? 8.463 -18.045 -4.986 1.00 95.12 260 ARG A O 1
ATOM 2028 N N . VAL A 1 261 ? 6.660 -16.975 -5.814 1.00 95.44 261 VAL A N 1
ATOM 2029 C CA . VAL A 1 261 ? 7.318 -15.666 -5.900 1.00 95.44 261 VAL A CA 1
ATOM 2030 C C . VAL A 1 261 ? 7.644 -15.139 -4.509 1.00 95.44 261 VAL A C 1
ATOM 2032 O O . VAL A 1 261 ? 8.802 -14.834 -4.250 1.00 95.44 261 VAL A O 1
ATOM 2035 N N . PHE A 1 262 ? 6.674 -15.103 -3.594 1.00 94.88 262 PHE A N 1
ATOM 2036 C CA . PHE A 1 262 ? 6.898 -14.643 -2.218 1.00 94.88 262 PHE A CA 1
ATOM 2037 C C . PHE A 1 262 ? 7.979 -15.452 -1.500 1.00 94.88 262 PHE A C 1
ATOM 2039 O O . PHE A 1 262 ? 8.871 -14.877 -0.877 1.00 94.88 262 PHE A O 1
ATOM 2046 N N . ARG A 1 263 ? 7.972 -16.777 -1.682 1.00 94.25 263 ARG A N 1
ATOM 2047 C CA . ARG A 1 263 ? 9.018 -17.666 -1.168 1.00 94.25 263 ARG A CA 1
ATOM 2048 C C . ARG A 1 263 ? 10.393 -17.338 -1.752 1.00 94.25 263 ARG A C 1
ATOM 2050 O O . ARG A 1 263 ? 11.369 -17.311 -1.013 1.00 94.25 263 ARG A O 1
ATOM 2057 N N . SER A 1 264 ? 10.470 -17.069 -3.056 1.00 93.88 264 SER A N 1
ATOM 2058 C CA . SER A 1 264 ? 11.726 -16.707 -3.735 1.00 93.88 264 SER A CA 1
ATOM 2059 C C . SER A 1 264 ? 12.243 -15.328 -3.318 1.00 93.88 264 SER A C 1
ATOM 2061 O O . SER A 1 264 ? 13.445 -15.097 -3.338 1.00 93.88 264 SER A O 1
ATOM 2063 N N . LEU A 1 265 ? 11.340 -14.427 -2.922 1.00 93.44 265 LEU A N 1
ATOM 2064 C CA . LEU A 1 265 ? 11.663 -13.122 -2.346 1.00 93.44 265 LEU A CA 1
ATOM 2065 C C . LEU A 1 265 ? 12.002 -13.192 -0.847 1.00 93.44 265 LEU A C 1
ATOM 2067 O O . LEU A 1 265 ? 12.407 -12.184 -0.281 1.00 93.44 265 LEU A O 1
ATOM 2071 N N . GLY A 1 266 ? 11.821 -14.345 -0.191 1.00 94.06 266 GLY A N 1
ATOM 2072 C CA . GLY A 1 266 ? 12.048 -14.494 1.249 1.00 94.06 266 GLY A CA 1
ATOM 2073 C C . GLY A 1 266 ? 11.024 -13.762 2.126 1.00 94.06 266 GLY A C 1
ATOM 2074 O O . GLY A 1 266 ? 11.331 -13.434 3.268 1.00 94.06 266 GLY A O 1
ATOM 2075 N N . VAL A 1 267 ? 9.820 -13.494 1.610 1.00 93.50 267 VAL A N 1
ATOM 2076 C CA . VAL A 1 267 ? 8.771 -12.740 2.314 1.00 93.50 267 VAL A CA 1
ATOM 2077 C C . VAL A 1 267 ? 7.661 -13.682 2.771 1.00 93.50 267 VAL A C 1
ATOM 2079 O O . VAL A 1 267 ? 7.012 -14.329 1.946 1.00 93.50 267 VAL A O 1
ATOM 2082 N N . ASP A 1 268 ? 7.391 -13.708 4.078 1.00 90.94 268 ASP A N 1
ATOM 2083 C CA . ASP A 1 268 ? 6.144 -14.269 4.601 1.00 90.94 268 ASP A CA 1
ATOM 2084 C C . ASP A 1 268 ? 5.024 -13.239 4.436 1.00 90.94 268 ASP A C 1
ATOM 2086 O O . ASP A 1 268 ? 5.127 -12.088 4.856 1.00 90.94 268 ASP A O 1
ATOM 2090 N N . SER A 1 269 ? 3.956 -13.663 3.775 1.00 91.88 269 SER A N 1
ATOM 2091 C CA . SER A 1 269 ? 2.786 -12.842 3.473 1.00 91.88 269 SER A CA 1
ATOM 2092 C C . SER A 1 269 ? 1.532 -13.412 4.124 1.00 91.88 269 SER A C 1
ATOM 2094 O O . SER A 1 269 ? 0.427 -13.182 3.634 1.00 91.88 269 SER A O 1
ATOM 2096 N N . THR A 1 270 ? 1.675 -14.184 5.203 1.00 93.75 270 THR A N 1
ATOM 2097 C CA . THR A 1 270 ? 0.551 -14.857 5.851 1.00 93.75 270 THR A CA 1
ATOM 2098 C C . THR A 1 270 ? 0.342 -14.437 7.302 1.00 93.75 270 THR A C 1
ATOM 2100 O O . THR A 1 270 ? 1.268 -14.083 8.021 1.00 93.75 270 THR A O 1
ATOM 2103 N N . ILE A 1 271 ? -0.915 -14.487 7.744 1.00 93.00 271 ILE A N 1
ATOM 2104 C CA . ILE A 1 271 ? -1.321 -14.421 9.150 1.00 93.00 271 ILE A CA 1
ATOM 2105 C C . ILE A 1 271 ? -2.110 -15.695 9.429 1.00 93.00 271 ILE A C 1
ATOM 2107 O O . ILE A 1 271 ? -3.147 -15.929 8.809 1.00 93.00 271 ILE A O 1
ATOM 2111 N N . ARG A 1 272 ? -1.602 -16.558 10.320 1.00 91.00 272 ARG A N 1
ATOM 2112 C CA . ARG A 1 272 ? -2.195 -17.882 10.610 1.00 91.00 272 ARG A CA 1
ATOM 2113 C C . ARG A 1 272 ? -2.497 -18.703 9.340 1.00 91.00 272 ARG A C 1
ATOM 2115 O O . ARG A 1 272 ? -3.520 -19.377 9.253 1.00 91.00 272 ARG A O 1
ATOM 2122 N N . GLY A 1 273 ? -1.624 -18.622 8.333 1.00 91.38 273 GLY A N 1
ATOM 2123 C CA . GLY A 1 273 ? -1.788 -19.325 7.054 1.00 91.38 273 GLY A CA 1
ATOM 2124 C C . GLY A 1 273 ? -2.830 -18.725 6.098 1.00 91.38 273 GLY A C 1
ATOM 2125 O O . GLY A 1 273 ? -3.067 -19.289 5.029 1.00 91.38 273 GLY A O 1
ATOM 2126 N N . TYR A 1 274 ? -3.441 -17.589 6.443 1.00 95.62 274 TYR A N 1
ATOM 2127 C CA . TYR A 1 274 ? -4.258 -16.791 5.529 1.00 95.62 274 TYR A CA 1
ATOM 2128 C C . TYR A 1 274 ? -3.403 -15.722 4.867 1.00 95.62 274 TYR A C 1
ATOM 2130 O O . TYR A 1 274 ? -2.560 -15.113 5.518 1.00 95.62 274 TYR A O 1
ATOM 2138 N N . PHE A 1 275 ? -3.637 -15.467 3.585 1.00 96.69 275 PHE A N 1
ATOM 2139 C CA . PHE A 1 275 ? -2.934 -14.421 2.856 1.00 96.69 275 PHE A CA 1
ATOM 2140 C C . PHE A 1 275 ? -3.241 -13.045 3.457 1.00 96.69 275 PHE A C 1
ATOM 2142 O O . PHE A 1 275 ? -4.405 -12.677 3.622 1.00 96.69 275 PHE A O 1
ATOM 2149 N N . ASN A 1 276 ? -2.181 -12.296 3.758 1.00 96.75 276 ASN A N 1
ATOM 2150 C CA . ASN A 1 276 ? -2.185 -10.911 4.202 1.00 96.75 276 ASN A CA 1
ATOM 2151 C C . ASN A 1 276 ? -1.685 -9.988 3.070 1.00 96.75 276 ASN A C 1
ATOM 2153 O O . ASN A 1 276 ? -0.477 -9.804 2.909 1.00 96.75 276 ASN A O 1
ATOM 2157 N N . PRO A 1 277 ? -2.593 -9.325 2.331 1.00 95.06 277 PRO A N 1
ATOM 2158 C CA . PRO A 1 277 ? -2.253 -8.393 1.248 1.00 95.06 277 PRO A CA 1
ATOM 2159 C C . PRO A 1 277 ? -1.523 -7.121 1.674 1.00 95.06 277 PRO A C 1
ATOM 2161 O O . PRO A 1 277 ? -1.086 -6.349 0.826 1.00 95.06 277 PRO A O 1
ATOM 2164 N N . PHE A 1 278 ? -1.414 -6.865 2.972 1.00 96.88 278 PHE A N 1
ATOM 2165 C CA . PHE A 1 278 ? -0.668 -5.732 3.510 1.00 96.88 278 PHE A CA 1
ATOM 2166 C C . PHE A 1 278 ? 0.755 -6.125 3.909 1.00 96.88 278 PHE A C 1
ATOM 2168 O O . PHE A 1 278 ? 1.555 -5.249 4.222 1.00 96.88 278 PHE A O 1
ATOM 2175 N N . ILE A 1 279 ? 1.068 -7.428 3.859 1.00 94.94 279 ILE A N 1
ATOM 2176 C CA . ILE A 1 279 ? 2.324 -8.078 4.249 1.00 94.94 279 ILE A CA 1
ATOM 2177 C C . ILE A 1 279 ? 2.625 -7.948 5.748 1.00 94.94 279 ILE A C 1
ATOM 2179 O O . ILE A 1 279 ? 2.779 -8.958 6.426 1.00 94.94 279 ILE A O 1
ATOM 2183 N N . THR A 1 280 ? 2.602 -6.736 6.303 1.00 94.12 280 THR A N 1
ATOM 2184 C CA . THR A 1 280 ? 2.801 -6.473 7.732 1.00 94.12 280 THR A CA 1
ATOM 2185 C C . THR A 1 280 ? 1.518 -5.967 8.400 1.00 94.12 280 THR A C 1
ATOM 2187 O O . THR A 1 280 ? 0.659 -5.342 7.769 1.00 94.12 280 THR A O 1
ATOM 2190 N N . LYS A 1 281 ? 1.375 -6.235 9.705 1.00 95.75 281 LYS A N 1
ATOM 2191 C CA . LYS A 1 281 ? 0.256 -5.740 10.531 1.00 95.75 281 LYS A CA 1
ATOM 2192 C C . LYS A 1 281 ? 0.239 -4.212 10.632 1.00 95.75 281 LYS A C 1
ATOM 2194 O O . LYS A 1 281 ? -0.826 -3.601 10.603 1.00 95.75 281 LYS A O 1
ATOM 2199 N N . GLU A 1 282 ? 1.414 -3.590 10.692 1.00 95.25 282 GLU A N 1
ATOM 2200 C CA . GLU A 1 282 ? 1.546 -2.133 10.724 1.00 95.25 282 GLU A CA 1
ATOM 2201 C C . GLU A 1 282 ? 0.987 -1.498 9.446 1.00 95.25 282 GLU A C 1
ATOM 2203 O O . GLU A 1 282 ? 0.154 -0.595 9.509 1.00 95.25 282 GLU A O 1
ATOM 2208 N N . VAL A 1 283 ? 1.365 -2.022 8.276 1.00 96.38 283 VAL A N 1
ATOM 2209 C CA . VAL A 1 283 ? 0.882 -1.506 6.989 1.00 96.38 283 VAL A CA 1
ATOM 2210 C C . VAL A 1 283 ? -0.620 -1.722 6.837 1.00 96.38 283 VAL A C 1
ATOM 2212 O O . VAL A 1 283 ? -1.294 -0.854 6.277 1.00 96.38 283 VAL A O 1
ATOM 2215 N N . LEU A 1 284 ? -1.167 -2.822 7.365 1.00 97.88 284 LEU A N 1
ATOM 2216 C CA . LEU A 1 284 ? -2.612 -3.044 7.435 1.00 97.88 284 LEU A CA 1
ATOM 2217 C C . LEU A 1 284 ? -3.299 -1.926 8.221 1.00 97.88 284 LEU A C 1
ATOM 2219 O O . LEU A 1 284 ? -4.210 -1.282 7.694 1.00 97.88 284 LEU A O 1
ATOM 2223 N N . LEU A 1 285 ? -2.842 -1.668 9.449 1.00 97.81 285 LEU A N 1
ATOM 2224 C CA . LEU A 1 285 ? -3.407 -0.648 10.332 1.00 97.81 285 LEU A CA 1
ATOM 2225 C C . LEU A 1 285 ? -3.314 0.751 9.707 1.00 97.81 285 LEU A C 1
ATOM 2227 O O . LEU A 1 285 ? -4.305 1.485 9.667 1.00 97.81 285 LEU A O 1
ATOM 2231 N N . GLU A 1 286 ? -2.146 1.115 9.172 1.00 96.81 286 GLU A N 1
ATOM 2232 C CA . GLU A 1 286 ? -1.943 2.410 8.522 1.00 96.81 286 GLU A CA 1
ATOM 2233 C C . GLU A 1 286 ? -2.809 2.576 7.274 1.00 96.81 286 GLU A C 1
ATOM 2235 O O . GLU A 1 286 ? -3.376 3.649 7.049 1.00 96.81 286 GLU A O 1
ATOM 2240 N N . SER A 1 287 ? -2.911 1.527 6.453 1.00 96.44 287 SER A N 1
ATOM 2241 C CA . SER A 1 287 ? -3.706 1.545 5.225 1.00 96.44 287 SER A CA 1
ATOM 2242 C C . SER A 1 287 ? -5.188 1.678 5.541 1.00 96.44 287 SER A C 1
ATOM 2244 O O . SER A 1 287 ? -5.856 2.525 4.947 1.00 96.44 287 SER A O 1
ATOM 2246 N N . TRP A 1 288 ? -5.685 0.903 6.508 1.00 97.69 288 TRP A N 1
ATOM 2247 C CA . TRP A 1 288 ? -7.056 1.003 6.995 1.00 97.69 288 TRP A CA 1
ATOM 2248 C C . TRP A 1 288 ? -7.365 2.419 7.488 1.00 97.69 288 TRP A C 1
ATOM 2250 O O . TRP A 1 288 ? -8.302 3.051 6.994 1.00 97.69 288 TRP A O 1
ATOM 2260 N N . PHE A 1 289 ? -6.542 2.957 8.394 1.00 97.44 289 PHE A N 1
ATOM 2261 C CA . PHE A 1 289 ? -6.783 4.270 8.987 1.00 97.44 289 PHE A CA 1
ATOM 2262 C C . PHE A 1 289 ? -6.722 5.397 7.950 1.00 97.44 289 PHE A C 1
ATOM 2264 O O . PHE A 1 289 ? -7.615 6.245 7.881 1.00 97.44 289 PHE A O 1
ATOM 2271 N N . ARG A 1 290 ? -5.692 5.402 7.093 1.00 95.69 290 ARG A N 1
ATOM 2272 C CA . ARG A 1 290 ? -5.538 6.427 6.051 1.00 95.69 290 ARG A CA 1
ATOM 2273 C C . ARG A 1 290 ? -6.676 6.384 5.035 1.00 95.69 290 ARG A C 1
ATOM 2275 O O . ARG A 1 290 ? -7.079 7.452 4.580 1.00 95.69 290 ARG A O 1
ATOM 2282 N N . ALA A 1 291 ? -7.182 5.202 4.679 1.00 94.69 291 ALA A N 1
ATOM 2283 C CA . ALA A 1 291 ? -8.209 5.054 3.651 1.00 94.69 291 ALA A CA 1
ATOM 2284 C C . ALA A 1 291 ? -9.525 5.746 4.033 1.00 94.69 291 ALA A C 1
ATOM 2286 O O . ALA A 1 291 ? -9.999 6.600 3.285 1.00 94.69 291 ALA A O 1
ATOM 2287 N N . TRP A 1 292 ? -10.094 5.452 5.206 1.00 94.88 292 TRP A N 1
ATOM 2288 C CA . TRP A 1 292 ? -11.365 6.074 5.602 1.00 94.88 292 TRP A CA 1
ATOM 2289 C C . TRP A 1 292 ? -11.186 7.532 6.055 1.00 94.88 292 TRP A C 1
ATOM 2291 O O . TRP A 1 292 ? -12.073 8.359 5.825 1.00 94.88 292 TRP A O 1
ATOM 2301 N N . LYS A 1 293 ? -10.031 7.882 6.645 1.00 94.88 293 LYS A N 1
ATOM 2302 C CA . LYS A 1 293 ? -9.710 9.268 7.027 1.00 94.88 293 LYS A CA 1
ATOM 2303 C C . LYS A 1 293 ? -9.653 10.188 5.808 1.00 94.88 293 LYS A C 1
ATOM 2305 O O . LYS A 1 293 ? -10.106 11.325 5.885 1.00 94.88 293 LYS A O 1
ATOM 2310 N N . LYS A 1 294 ? -9.092 9.707 4.692 1.00 92.00 294 LYS A N 1
ATOM 2311 C CA . LYS A 1 294 ? -8.920 10.486 3.455 1.00 92.00 294 LYS A CA 1
ATOM 2312 C C . LYS A 1 294 ? -10.062 10.349 2.452 1.00 92.00 294 LYS A C 1
ATOM 2314 O O . LYS A 1 294 ? -10.023 11.045 1.449 1.00 92.00 294 LYS A O 1
ATOM 2319 N N . ALA A 1 295 ? -11.058 9.501 2.703 1.00 92.19 295 ALA A N 1
ATOM 2320 C CA . ALA A 1 295 ? -12.223 9.398 1.828 1.00 92.19 295 ALA A CA 1
ATOM 2321 C C . ALA A 1 295 ? -12.890 10.778 1.659 1.00 92.19 295 ALA A C 1
ATOM 2323 O O . ALA A 1 295 ? -13.259 11.405 2.657 1.00 92.19 295 ALA A O 1
ATOM 2324 N N . GLY A 1 296 ? -13.019 11.285 0.434 1.00 85.38 296 GLY A N 1
ATOM 2325 C CA . GLY A 1 296 ? -13.655 12.587 0.199 1.00 85.38 296 GLY A CA 1
ATOM 2326 C C . GLY A 1 296 ? -15.176 12.492 0.111 1.00 85.38 296 GLY A C 1
ATOM 2327 O O . GLY A 1 296 ? -15.880 13.353 0.640 1.00 85.38 296 GLY A O 1
ATOM 2328 N N . ASN A 1 297 ? -15.702 11.385 -0.424 1.00 87.06 297 ASN A N 1
ATOM 2329 C CA . ASN A 1 297 ? -17.141 11.170 -0.559 1.00 87.06 297 ASN A CA 1
ATOM 2330 C C . ASN A 1 297 ? -17.691 10.207 0.508 1.00 87.06 297 ASN A C 1
ATOM 2332 O O . ASN A 1 297 ? -17.774 8.995 0.309 1.00 87.06 297 ASN A O 1
ATOM 2336 N N . VAL A 1 298 ? -18.110 10.762 1.649 1.00 88.69 298 VAL A N 1
ATOM 2337 C CA . VAL A 1 298 ? -18.673 9.987 2.775 1.00 88.69 298 VAL A CA 1
ATOM 2338 C C . VAL A 1 298 ? -20.161 9.641 2.629 1.00 88.69 298 VAL A C 1
ATOM 2340 O O . VAL A 1 298 ? -20.727 8.999 3.510 1.00 88.69 298 VAL A O 1
ATOM 2343 N N . HIS A 1 299 ? -20.797 10.055 1.530 1.00 88.00 299 HIS A N 1
ATOM 2344 C CA . HIS A 1 299 ? -22.226 9.851 1.262 1.00 88.00 299 HIS A CA 1
ATOM 2345 C C . HIS A 1 299 ? -22.472 9.002 0.004 1.00 88.00 299 HIS A C 1
ATOM 2347 O O . HIS A 1 299 ? -23.533 9.087 -0.608 1.00 88.00 299 HIS A O 1
ATOM 2353 N N . SER A 1 300 ? -21.490 8.191 -0.403 1.00 92.00 300 SER A N 1
ATOM 2354 C CA . SER A 1 300 ? -21.628 7.297 -1.555 1.00 92.00 300 SER A CA 1
ATOM 2355 C C . SER A 1 300 ? -22.762 6.274 -1.336 1.00 92.00 300 SER A C 1
ATOM 2357 O O . SER A 1 300 ? -22.673 5.476 -0.399 1.00 92.00 300 SER A O 1
ATOM 2359 N N . PRO A 1 301 ? -23.779 6.198 -2.222 1.00 93.62 301 PRO A N 1
ATOM 2360 C CA . PRO A 1 301 ? -24.842 5.189 -2.134 1.00 93.62 301 PRO A CA 1
ATOM 2361 C C . PRO A 1 301 ? -24.327 3.746 -2.221 1.00 93.62 301 PRO A C 1
ATOM 2363 O O . PRO A 1 301 ? -24.970 2.814 -1.733 1.00 93.62 301 PRO A O 1
ATOM 2366 N N . LEU A 1 302 ? -23.150 3.545 -2.829 1.00 95.12 302 LEU A N 1
ATOM 2367 C CA . LEU A 1 302 ? -22.512 2.232 -2.896 1.00 95.12 302 LEU A CA 1
ATOM 2368 C C . LEU A 1 302 ? -22.078 1.739 -1.515 1.00 95.12 302 LEU A C 1
ATOM 2370 O O . LEU A 1 302 ? -22.141 0.539 -1.276 1.00 95.12 302 LEU A O 1
ATOM 2374 N N . VAL A 1 303 ? -21.713 2.635 -0.590 1.00 96.31 303 VAL A N 1
ATOM 2375 C CA . VAL A 1 303 ? -21.371 2.266 0.794 1.00 96.31 303 VAL A CA 1
ATOM 2376 C C . VAL A 1 303 ? -22.594 1.709 1.518 1.00 96.31 303 VAL A C 1
ATOM 2378 O O . VAL A 1 303 ? -22.506 0.662 2.157 1.00 96.31 303 VAL A O 1
ATOM 2381 N N . ASP A 1 304 ? -23.752 2.358 1.379 1.00 94.19 304 ASP A N 1
ATOM 2382 C CA . ASP A 1 304 ? -24.992 1.896 2.010 1.00 94.19 304 ASP A CA 1
ATOM 2383 C C . ASP A 1 304 ? -25.456 0.552 1.450 1.00 94.19 304 ASP A C 1
ATOM 2385 O O . ASP A 1 304 ? -25.809 -0.355 2.216 1.00 94.19 304 ASP A O 1
ATOM 2389 N N . LYS A 1 305 ? -25.401 0.396 0.122 1.00 96.06 305 LYS A N 1
ATOM 2390 C CA . LYS A 1 305 ? -25.697 -0.875 -0.548 1.00 96.06 305 LYS A CA 1
ATOM 2391 C C . LYS A 1 305 ? -24.735 -1.974 -0.089 1.00 96.06 305 LYS A C 1
ATOM 2393 O O . LYS A 1 305 ? -25.188 -3.071 0.236 1.00 96.06 305 LYS A O 1
ATOM 2398 N N . TRP A 1 306 ? -23.436 -1.671 -0.019 1.00 96.69 306 TRP A N 1
ATOM 2399 C CA . TRP A 1 306 ? -22.403 -2.608 0.418 1.00 96.69 306 TRP A CA 1
ATOM 2400 C C . TRP A 1 306 ? -22.675 -3.100 1.837 1.00 96.69 306 TRP A C 1
ATOM 2402 O O . TRP A 1 306 ? -22.874 -4.296 2.035 1.00 96.69 306 TRP A O 1
ATOM 2412 N N . ILE A 1 307 ? -22.793 -2.184 2.806 1.00 95.75 307 ILE A N 1
ATOM 2413 C CA . ILE A 1 307 ? -23.022 -2.511 4.223 1.00 95.75 307 ILE A CA 1
ATOM 2414 C C . ILE A 1 307 ? -24.296 -3.340 4.409 1.00 95.75 307 ILE A C 1
ATOM 2416 O O . ILE A 1 307 ? -24.281 -4.316 5.157 1.00 95.75 307 ILE A O 1
ATOM 2420 N N . SER A 1 308 ? -25.374 -2.995 3.701 1.00 93.69 308 SER A N 1
ATOM 2421 C CA . SER A 1 308 ? -26.642 -3.735 3.771 1.00 93.69 308 SER A CA 1
ATOM 2422 C C . SER A 1 308 ? -26.514 -5.177 3.271 1.00 93.69 308 SER A C 1
ATOM 2424 O O . SER A 1 308 ? -27.242 -6.050 3.734 1.00 93.69 308 SER A O 1
ATOM 2426 N N . SER A 1 309 ? -25.571 -5.443 2.363 1.00 94.19 309 SER A N 1
ATOM 2427 C CA . SER A 1 309 ? -25.309 -6.785 1.831 1.00 94.19 309 SER A CA 1
ATOM 2428 C C . SER A 1 309 ? -24.322 -7.614 2.660 1.00 94.19 309 SER A C 1
ATOM 2430 O O . SER A 1 309 ? -24.256 -8.827 2.477 1.00 94.19 309 SER A O 1
ATOM 2432 N N . LEU A 1 310 ? -23.570 -6.999 3.587 1.00 91.25 310 LEU A N 1
ATOM 2433 C CA . LEU A 1 310 ? -22.508 -7.693 4.324 1.00 91.25 310 LEU A CA 1
ATOM 2434 C C . LEU A 1 310 ? -23.032 -8.797 5.240 1.00 91.25 310 LEU A C 1
ATOM 2436 O O . LEU A 1 310 ? -22.358 -9.803 5.413 1.00 91.25 310 LEU A O 1
ATOM 2440 N N . GLY A 1 311 ? -24.187 -8.611 5.882 1.00 89.75 311 GLY A N 1
ATOM 2441 C CA . GLY A 1 311 ? -24.648 -9.539 6.924 1.00 89.75 311 GLY A CA 1
ATOM 2442 C C . GLY A 1 311 ? -23.703 -9.623 8.136 1.00 89.75 311 GLY A C 1
ATOM 2443 O O . GLY A 1 311 ? -23.726 -10.607 8.874 1.00 89.75 311 GLY A O 1
ATOM 2444 N N . VAL A 1 312 ? -22.849 -8.612 8.345 1.00 90.50 312 VAL A N 1
ATOM 2445 C CA . VAL A 1 312 ? -21.943 -8.542 9.498 1.00 90.50 312 VAL A CA 1
ATOM 2446 C C . VAL A 1 312 ? -22.732 -8.262 10.780 1.00 90.50 312 VAL A C 1
ATOM 2448 O O . VAL A 1 312 ? -23.561 -7.351 10.836 1.00 90.50 312 VAL A O 1
ATOM 2451 N N . LYS A 1 313 ? -22.462 -9.027 11.843 1.00 90.69 313 LYS A N 1
ATOM 2452 C CA . LYS A 1 313 ? -23.086 -8.813 13.156 1.00 90.69 313 LYS A CA 1
ATOM 2453 C C . LYS A 1 313 ? -22.558 -7.527 13.788 1.00 90.69 313 LYS A C 1
ATOM 2455 O O . LYS A 1 313 ? -21.395 -7.462 14.185 1.00 90.69 313 LYS A O 1
ATOM 2460 N N . MET A 1 314 ? -23.409 -6.515 13.905 1.00 92.38 314 MET A N 1
ATOM 2461 C CA . MET A 1 314 ? -23.048 -5.204 14.452 1.00 92.38 314 MET A CA 1
ATOM 2462 C C . MET A 1 314 ? -22.746 -5.270 15.955 1.00 92.38 314 MET A C 1
ATOM 2464 O O . MET A 1 314 ? -23.448 -5.938 16.707 1.00 92.38 314 MET A O 1
ATOM 2468 N N . HIS A 1 315 ? -21.717 -4.557 16.414 1.00 90.94 315 HIS A N 1
ATOM 2469 C CA . HIS A 1 315 ? -21.361 -4.483 17.829 1.00 90.94 315 HIS A CA 1
ATOM 2470 C C . HIS A 1 315 ? -22.149 -3.384 18.559 1.00 90.94 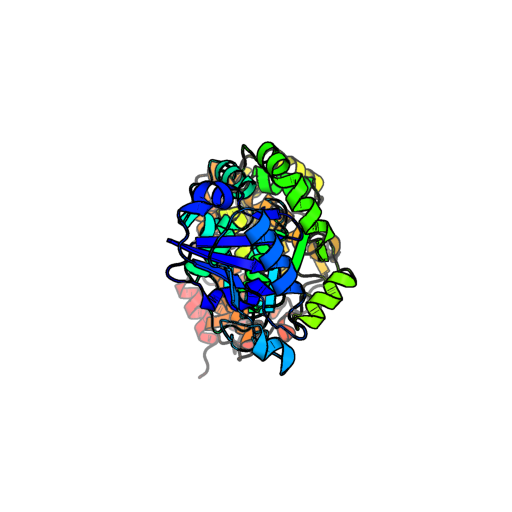315 HIS A C 1
ATOM 2472 O O . HIS A 1 315 ? -21.822 -2.203 18.450 1.00 90.94 315 HIS A O 1
ATOM 2478 N N . ARG A 1 316 ? -23.168 -3.770 19.339 1.00 90.94 316 ARG A N 1
ATOM 2479 C CA . ARG A 1 316 ? -24.076 -2.831 20.030 1.00 90.94 316 ARG A CA 1
ATOM 2480 C C . ARG A 1 316 ? -23.748 -2.608 21.506 1.00 90.94 316 ARG A C 1
ATOM 2482 O O . ARG A 1 316 ? -24.283 -1.685 22.124 1.00 90.94 316 ARG A O 1
ATOM 2489 N N . GLY A 1 317 ? -22.811 -3.380 22.058 1.00 89.88 317 GLY A N 1
ATOM 2490 C CA . GLY A 1 317 ? -22.481 -3.390 23.484 1.00 89.88 317 GLY A CA 1
ATOM 2491 C C . GLY A 1 317 ? -22.211 -2.022 24.130 1.00 89.88 317 GLY A C 1
ATOM 2492 O O . GLY A 1 317 ? -22.610 -1.822 25.275 1.00 89.88 317 GLY A O 1
ATOM 2493 N N . TYR A 1 318 ? -21.579 -1.058 23.446 1.00 93.00 318 TYR A N 1
ATOM 2494 C CA . TYR A 1 318 ? -21.379 0.290 24.014 1.00 93.00 318 TYR A CA 1
ATOM 2495 C C . TYR A 1 318 ? -22.702 1.046 24.197 1.00 93.00 318 TYR A C 1
ATOM 2497 O O . TYR A 1 318 ? -22.955 1.588 25.273 1.00 93.00 318 TYR A O 1
ATOM 2505 N N . VAL A 1 319 ? -23.567 1.031 23.179 1.00 94.62 319 VAL A N 1
ATOM 2506 C CA . VAL A 1 319 ? -24.881 1.692 23.211 1.00 94.62 319 VAL A CA 1
ATOM 2507 C C . VAL A 1 319 ? -25.791 1.026 24.242 1.00 94.62 319 VAL A C 1
ATOM 2509 O O . VAL A 1 319 ? -26.445 1.708 25.029 1.00 94.62 319 VAL A O 1
ATOM 2512 N N . GLU A 1 320 ? -25.812 -0.307 24.290 1.00 93.31 320 GLU A N 1
ATOM 2513 C CA . GLU A 1 320 ? -26.616 -1.043 25.268 1.00 93.31 320 GLU A CA 1
ATOM 2514 C C . GLU A 1 320 ? -26.175 -0.784 26.709 1.00 93.31 320 GLU A C 1
ATOM 2516 O O . GLU A 1 320 ? -27.021 -0.613 27.586 1.00 93.31 320 GLU A O 1
ATOM 2521 N N . ARG A 1 321 ? -24.863 -0.714 26.970 1.00 91.56 321 ARG A N 1
ATOM 2522 C CA . ARG A 1 321 ? -24.339 -0.383 28.303 1.00 91.56 321 ARG A CA 1
ATOM 2523 C C . ARG A 1 321 ? -24.766 1.011 28.755 1.00 91.56 321 ARG A C 1
ATOM 2525 O O . ARG A 1 321 ? -25.171 1.157 29.904 1.00 91.56 321 ARG A O 1
ATOM 2532 N N . LEU A 1 322 ? -24.709 2.006 27.869 1.00 93.44 322 LEU A N 1
ATOM 2533 C CA . LEU A 1 322 ? -25.191 3.360 28.158 1.00 93.44 322 LEU A CA 1
ATOM 2534 C C . LEU A 1 322 ? -26.693 3.355 28.479 1.00 93.44 322 LEU A C 1
ATOM 2536 O O . LEU A 1 322 ? -27.108 3.890 29.506 1.00 93.44 322 LEU A O 1
ATOM 2540 N N . ARG A 1 323 ? -27.501 2.653 27.678 1.00 94.31 323 ARG A N 1
ATOM 2541 C CA . ARG A 1 323 ? -28.949 2.521 27.916 1.00 94.31 323 ARG A CA 1
ATOM 2542 C C . ARG A 1 323 ? -29.276 1.835 29.243 1.00 94.31 323 ARG A C 1
ATOM 2544 O O . ARG A 1 323 ? -30.161 2.296 29.954 1.00 94.31 323 ARG A O 1
ATOM 2551 N N . ARG A 1 324 ? -28.538 0.784 29.627 1.00 93.31 324 ARG A N 1
ATOM 2552 C CA . ARG A 1 324 ? -28.697 0.114 30.938 1.00 93.31 324 ARG A CA 1
ATOM 2553 C C . ARG A 1 324 ? -28.408 1.039 32.123 1.00 93.31 324 ARG A C 1
ATOM 2555 O O . ARG A 1 324 ? -28.895 0.780 33.215 1.00 93.31 324 ARG A O 1
ATOM 2562 N N . LYS A 1 325 ? -27.645 2.113 31.909 1.00 91.38 325 LYS A N 1
ATOM 2563 C CA . LYS A 1 325 ? -27.382 3.167 32.900 1.00 91.38 325 LYS A CA 1
ATOM 2564 C C . LYS A 1 325 ? -28.393 4.319 32.846 1.00 91.38 325 LYS A C 1
ATOM 2566 O O . LYS A 1 325 ? -28.169 5.346 33.473 1.00 91.38 325 LYS A O 1
ATOM 2571 N N . GLY A 1 326 ? -29.479 4.174 32.087 1.00 93.25 326 GLY A N 1
ATOM 2572 C CA . GLY A 1 326 ? -30.505 5.207 31.936 1.00 93.25 326 GLY A CA 1
ATOM 2573 C C . GLY A 1 326 ? -30.129 6.340 30.976 1.00 93.25 326 GLY A C 1
ATOM 2574 O O . GLY A 1 326 ? -30.831 7.344 30.929 1.00 93.25 326 GLY A O 1
ATOM 2575 N N . VAL A 1 327 ? -29.048 6.204 30.200 1.00 94.12 327 VAL A N 1
ATOM 2576 C CA . VAL A 1 327 ? -28.628 7.226 29.230 1.00 94.12 327 VAL A CA 1
ATOM 2577 C C . VAL A 1 327 ? -29.423 7.074 27.933 1.00 94.12 327 VAL A C 1
ATOM 2579 O O . VAL A 1 327 ? -29.426 6.008 27.308 1.00 94.12 327 VAL A O 1
ATOM 2582 N N . VAL A 1 328 ? -30.066 8.157 27.493 1.00 92.88 328 VAL A N 1
ATOM 2583 C CA . VAL A 1 328 ? -30.757 8.216 26.200 1.00 92.88 328 VAL A CA 1
ATOM 2584 C C . VAL A 1 328 ? -29.733 8.483 25.097 1.00 92.88 328 VAL A C 1
ATOM 2586 O O . VAL A 1 328 ? -29.202 9.580 24.980 1.00 92.88 328 VAL A O 1
ATOM 2589 N N . VAL A 1 329 ? -29.464 7.473 24.269 1.00 92.88 329 VAL A N 1
ATOM 2590 C CA . VAL A 1 329 ? -28.557 7.592 23.115 1.00 92.88 329 VAL A CA 1
ATOM 2591 C C . VAL A 1 329 ? -29.380 7.816 21.847 1.00 92.88 329 VAL A C 1
ATOM 2593 O O . VAL A 1 329 ? -30.131 6.923 21.442 1.00 92.88 329 VAL A O 1
ATOM 2596 N N . GLY A 1 330 ? -29.232 8.991 21.228 1.00 93.06 330 GLY A N 1
ATOM 2597 C CA . GLY A 1 330 ? -29.909 9.351 19.977 1.00 93.06 330 GLY A CA 1
ATOM 2598 C C . GLY A 1 330 ? -29.557 8.424 18.805 1.00 93.06 330 GLY A C 1
ATOM 2599 O O . GLY A 1 330 ? -28.523 7.758 18.823 1.00 93.06 330 GLY A O 1
ATOM 2600 N N . GLY A 1 331 ? -30.417 8.380 17.779 1.00 94.12 331 GLY A N 1
ATOM 2601 C CA . GLY A 1 331 ? -30.283 7.462 16.636 1.00 94.12 331 GLY A CA 1
ATOM 2602 C C . GLY A 1 331 ? -28.952 7.592 15.892 1.00 94.12 331 GLY A C 1
ATOM 2603 O O . GLY A 1 331 ? -28.230 6.606 15.767 1.00 94.12 331 GLY A O 1
ATOM 2604 N N . ASP A 1 332 ? -28.585 8.812 15.488 1.00 93.88 332 ASP A N 1
ATOM 2605 C CA . ASP A 1 332 ? -27.305 9.082 14.819 1.00 93.88 332 ASP A CA 1
ATOM 2606 C C . ASP A 1 332 ? -26.103 8.757 15.725 1.00 93.88 332 ASP A C 1
ATOM 2608 O O . ASP A 1 332 ? -25.126 8.166 15.274 1.00 93.88 332 ASP A O 1
ATOM 2612 N N . ALA A 1 333 ? -26.167 9.078 17.025 1.00 96.81 333 ALA A N 1
ATOM 2613 C CA . ALA A 1 333 ? -25.085 8.768 17.964 1.00 96.81 333 ALA A CA 1
ATOM 2614 C C . ALA A 1 333 ? -24.902 7.249 18.121 1.00 96.81 333 ALA A C 1
ATOM 2616 O O . ALA A 1 333 ? -23.780 6.742 18.093 1.00 96.81 333 ALA A O 1
ATOM 2617 N N . ALA A 1 334 ? -26.009 6.508 18.226 1.00 97.19 334 ALA A N 1
ATOM 2618 C CA . ALA A 1 334 ? -25.993 5.052 18.269 1.00 97.19 334 ALA A CA 1
ATOM 2619 C C . ALA A 1 334 ? -25.445 4.448 16.967 1.00 97.19 334 ALA A C 1
ATOM 2621 O O . ALA A 1 334 ? -24.690 3.475 17.032 1.00 97.19 334 ALA A O 1
ATOM 2622 N N . GLU A 1 335 ? -25.785 5.022 15.809 1.00 97.25 335 GLU A N 1
ATOM 2623 C CA . GLU A 1 335 ? -25.249 4.620 14.505 1.00 97.25 335 GLU A CA 1
ATOM 2624 C C . GLU A 1 335 ? -23.725 4.808 14.452 1.00 97.25 335 GLU A C 1
ATOM 2626 O O . GLU A 1 335 ? -23.010 3.840 14.183 1.00 97.25 335 GLU A O 1
ATOM 2631 N N . VAL A 1 336 ? -23.214 6.001 14.790 1.00 98.19 336 VAL A N 1
ATOM 2632 C CA . VAL A 1 336 ? -21.768 6.294 14.808 1.00 98.19 336 VAL A CA 1
ATOM 2633 C C . VAL A 1 336 ? -21.021 5.310 15.703 1.00 98.19 336 VAL A C 1
ATOM 2635 O O . VAL A 1 336 ? -20.064 4.677 15.256 1.00 98.19 336 VAL A O 1
ATOM 2638 N N . ILE A 1 337 ? -21.470 5.152 16.952 1.00 98.31 337 ILE A N 1
ATOM 2639 C CA . ILE A 1 337 ? -20.819 4.280 17.937 1.00 98.31 337 ILE A CA 1
ATOM 2640 C C . ILE A 1 337 ? -20.819 2.828 17.444 1.00 98.31 337 ILE A C 1
ATOM 2642 O O . ILE A 1 337 ? -19.787 2.164 17.484 1.00 98.31 337 ILE A O 1
ATOM 2646 N N . THR A 1 338 ? -21.956 2.333 16.951 1.00 97.62 338 THR A N 1
ATOM 2647 C CA . THR A 1 338 ? -22.100 0.934 16.525 1.00 97.62 338 THR A CA 1
ATOM 2648 C C . THR A 1 338 ? -21.238 0.625 15.304 1.00 97.62 338 THR A C 1
ATOM 2650 O O . THR A 1 338 ? -20.516 -0.374 15.297 1.00 97.62 338 THR A O 1
ATOM 2653 N N . LEU A 1 339 ? -21.282 1.473 14.272 1.00 98.12 339 LEU A N 1
ATOM 2654 C CA . LEU A 1 339 ? -20.499 1.279 13.051 1.00 98.12 339 LEU A CA 1
ATOM 2655 C C . LEU A 1 339 ? -18.999 1.355 13.343 1.00 98.12 339 LEU A C 1
ATOM 2657 O O . LEU A 1 339 ? -18.258 0.456 12.946 1.00 98.12 339 LEU A O 1
ATOM 2661 N N . ALA A 1 340 ? -18.565 2.376 14.089 1.00 98.19 340 ALA A N 1
ATOM 2662 C CA . ALA A 1 340 ? -17.158 2.575 14.416 1.00 98.19 340 ALA A CA 1
ATOM 2663 C C . ALA A 1 340 ? -16.601 1.435 15.283 1.00 98.19 340 ALA A C 1
ATOM 2665 O O . ALA A 1 340 ? -15.524 0.912 15.000 1.00 98.19 340 ALA A O 1
ATOM 2666 N N . ALA A 1 341 ? -17.359 0.984 16.288 1.00 97.12 341 ALA A N 1
ATOM 2667 C CA . ALA A 1 341 ? -16.942 -0.129 17.135 1.00 97.12 341 ALA A CA 1
ATOM 2668 C C . ALA A 1 341 ? -16.898 -1.457 16.360 1.00 97.12 341 ALA A C 1
ATOM 2670 O O . ALA A 1 341 ? -15.996 -2.268 16.556 1.00 97.12 341 ALA A O 1
ATOM 2671 N N . THR A 1 342 ? -17.855 -1.678 15.451 1.00 96.94 342 THR A N 1
ATOM 2672 C CA . THR A 1 342 ? -17.868 -2.864 14.579 1.00 96.94 342 THR A CA 1
ATOM 2673 C C . THR A 1 342 ? -16.654 -2.873 13.656 1.00 96.94 342 THR A C 1
ATOM 2675 O O . THR A 1 342 ? -15.987 -3.899 13.542 1.00 96.94 342 THR A O 1
ATOM 2678 N N . ALA A 1 343 ? -16.350 -1.733 13.035 1.00 98.19 343 ALA A N 1
ATOM 2679 C CA . ALA A 1 343 ? -15.214 -1.575 12.143 1.00 98.19 343 ALA A CA 1
ATOM 2680 C C . ALA A 1 343 ? -13.877 -1.800 12.862 1.00 98.19 343 ALA A C 1
ATOM 2682 O O . ALA A 1 343 ? -13.057 -2.586 12.385 1.00 98.19 343 ALA A O 1
ATOM 2683 N N . ALA A 1 344 ? -13.684 -1.163 14.023 1.00 97.19 344 ALA A N 1
ATOM 2684 C CA . ALA A 1 344 ? -12.489 -1.326 14.849 1.00 97.19 344 ALA A CA 1
ATOM 2685 C C . ALA A 1 344 ? -12.286 -2.790 15.257 1.00 97.19 344 ALA A C 1
ATOM 2687 O O . ALA A 1 344 ? -11.190 -3.319 15.114 1.00 97.19 344 ALA A O 1
ATOM 2688 N N . ARG A 1 345 ? -13.361 -3.471 15.670 1.00 95.00 345 ARG A N 1
ATOM 2689 C CA . ARG A 1 345 ? -13.319 -4.883 16.066 1.00 95.00 345 ARG A CA 1
ATOM 2690 C C . ARG A 1 345 ? -12.878 -5.817 14.936 1.00 95.00 345 ARG A C 1
ATOM 2692 O O . ARG A 1 345 ? -12.170 -6.776 15.200 1.00 95.00 345 ARG A O 1
ATOM 2699 N N . ILE A 1 346 ? -13.287 -5.560 13.690 1.00 97.06 346 ILE A N 1
ATOM 2700 C CA . ILE A 1 346 ? -12.836 -6.372 12.545 1.00 97.06 346 ILE A CA 1
ATOM 2701 C C . ILE A 1 346 ? -11.313 -6.282 12.392 1.00 97.06 346 ILE A C 1
ATOM 2703 O O . ILE A 1 346 ? -10.669 -7.289 12.120 1.00 97.06 346 ILE A O 1
ATOM 2707 N N . ILE A 1 347 ? -10.749 -5.084 12.556 1.00 97.94 347 ILE A N 1
ATOM 2708 C CA . ILE A 1 347 ? -9.304 -4.858 12.445 1.00 97.94 347 ILE A CA 1
ATOM 2709 C C . ILE A 1 347 ? -8.565 -5.465 13.634 1.00 97.94 347 ILE A C 1
ATOM 2711 O O . ILE A 1 347 ? -7.569 -6.149 13.434 1.00 97.94 347 ILE A O 1
ATOM 2715 N N . ASP A 1 348 ? -9.089 -5.273 14.841 1.00 95.19 348 ASP A N 1
ATOM 2716 C CA . ASP A 1 348 ? -8.601 -5.886 16.079 1.00 95.19 348 ASP A CA 1
ATOM 2717 C C . ASP A 1 348 ? -8.497 -7.415 15.947 1.00 95.19 348 ASP A C 1
ATOM 2719 O O . ASP A 1 348 ? -7.422 -7.976 16.130 1.00 95.19 348 ASP A O 1
ATOM 2723 N N . ASP A 1 349 ? -9.558 -8.081 15.469 1.00 94.81 349 ASP A N 1
ATOM 2724 C CA . ASP A 1 349 ? -9.555 -9.533 15.246 1.00 94.81 349 ASP A CA 1
ATOM 2725 C C . ASP A 1 349 ? -8.462 -9.986 14.256 1.00 94.81 349 ASP A C 1
ATOM 2727 O O . ASP A 1 349 ? -7.933 -11.088 14.399 1.00 94.81 349 ASP A O 1
ATOM 2731 N N . ILE A 1 350 ? -8.109 -9.168 13.255 1.00 96.75 350 ILE A N 1
ATOM 2732 C CA . ILE A 1 350 ? -7.018 -9.483 12.316 1.00 96.75 350 ILE A CA 1
ATOM 2733 C C . ILE A 1 350 ? -5.654 -9.314 12.995 1.00 96.75 350 ILE A C 1
ATOM 2735 O O . ILE A 1 350 ? -4.782 -10.170 12.850 1.00 96.75 350 ILE A O 1
ATOM 2739 N N . LEU A 1 351 ? -5.455 -8.206 13.712 1.00 95.69 351 LEU A N 1
ATOM 2740 C CA . LEU A 1 351 ? -4.173 -7.855 14.331 1.00 95.69 351 LEU A CA 1
ATOM 2741 C C . LEU A 1 351 ? -3.809 -8.790 15.489 1.00 95.69 351 LEU A C 1
ATOM 2743 O O . LEU A 1 351 ? -2.640 -9.163 15.628 1.00 95.69 351 LEU A O 1
ATOM 2747 N N . ASP A 1 352 ? -4.810 -9.207 16.259 1.00 91.56 352 ASP A N 1
ATOM 2748 C CA . ASP A 1 352 ? -4.685 -10.207 17.324 1.00 91.56 352 ASP A CA 1
ATOM 2749 C C . ASP A 1 352 ? -4.757 -11.645 16.796 1.00 91.56 352 ASP A C 1
ATOM 2751 O O . ASP A 1 352 ? -4.532 -12.612 17.524 1.00 91.56 352 ASP A O 1
ATOM 2755 N N . GLU A 1 353 ? -5.021 -11.801 15.496 1.00 93.31 353 GLU A N 1
ATOM 2756 C CA . GLU A 1 353 ? -5.123 -13.087 14.812 1.00 93.31 353 GLU A CA 1
ATOM 2757 C C . GLU A 1 353 ? -6.196 -14.006 15.421 1.00 93.31 353 GLU A C 1
ATOM 2759 O O . GLU A 1 353 ? -6.085 -15.236 15.383 1.00 93.31 353 GLU A O 1
ATOM 2764 N N . HIS A 1 354 ? -7.252 -13.408 15.977 1.00 90.12 354 HIS A N 1
ATOM 2765 C CA . HIS A 1 354 ? -8.406 -14.113 16.511 1.00 90.12 354 HIS A CA 1
ATOM 2766 C C . HIS A 1 354 ? -9.183 -14.757 15.365 1.00 90.12 354 HIS A C 1
ATOM 2768 O O . HIS A 1 354 ? -9.828 -14.075 14.570 1.00 90.12 354 HIS A O 1
ATOM 2774 N N . THR A 1 355 ? -9.157 -16.086 15.281 1.00 90.19 355 THR A N 1
ATOM 2775 C CA . THR A 1 355 ? -9.883 -16.838 14.244 1.00 90.19 355 THR A CA 1
ATOM 2776 C C . THR A 1 355 ? -11.348 -17.088 14.600 1.00 90.19 355 THR A C 1
ATOM 2778 O O . THR A 1 355 ? -12.156 -17.372 13.716 1.00 90.19 355 THR A O 1
ATOM 2781 N N . VAL A 1 356 ? -11.711 -16.937 15.876 1.00 88.12 356 VAL A N 1
ATOM 2782 C CA . VAL A 1 356 ? -13.067 -17.122 16.402 1.00 88.12 356 VAL A CA 1
ATOM 2783 C C . VAL A 1 356 ? -13.484 -15.949 17.283 1.00 88.12 356 VAL A C 1
ATOM 2785 O O . VAL A 1 356 ? -12.673 -15.350 17.990 1.00 88.12 356 VAL A O 1
ATOM 2788 N N . ARG A 1 357 ? -14.780 -15.638 17.281 1.00 82.44 357 ARG A N 1
ATOM 2789 C CA . ARG A 1 357 ? -15.374 -14.556 18.059 1.00 82.44 357 ARG A CA 1
ATOM 2790 C C . ARG A 1 357 ? -16.609 -15.045 18.804 1.00 82.44 357 ARG A C 1
ATOM 2792 O O . ARG A 1 357 ? -17.564 -15.538 18.215 1.00 82.44 357 ARG A O 1
ATOM 2799 N N . LEU A 1 358 ? -16.609 -14.804 20.113 1.00 74.75 358 LEU A N 1
ATOM 2800 C CA . LEU A 1 358 ? -17.810 -14.858 20.939 1.00 74.75 358 LEU A CA 1
ATOM 2801 C C . LEU A 1 358 ? -18.623 -13.571 20.748 1.00 74.75 358 LEU A C 1
ATOM 2803 O O . LEU A 1 358 ? -18.170 -12.482 21.127 1.00 74.75 358 LEU A O 1
ATOM 2807 N N . TYR A 1 359 ? -19.830 -13.693 20.207 1.00 70.00 359 TYR A N 1
ATOM 2808 C CA . TYR A 1 359 ? -20.796 -12.600 20.155 1.00 70.00 359 TYR A CA 1
ATOM 2809 C C . TYR A 1 359 ? -21.609 -12.628 21.448 1.00 70.00 359 TYR A C 1
ATOM 2811 O O . TYR A 1 359 ? -22.560 -13.387 21.602 1.00 70.00 359 TYR A O 1
ATOM 2819 N N . SER A 1 360 ? -21.181 -11.818 22.421 1.00 57.03 360 SER A N 1
ATOM 2820 C CA . SER A 1 360 ? -21.679 -11.841 23.804 1.00 57.03 360 SER A CA 1
ATOM 2821 C C . SER A 1 360 ? -23.181 -11.602 23.964 1.00 57.03 360 SER A C 1
ATOM 2823 O O . SER A 1 360 ? -23.721 -11.927 25.012 1.00 57.03 360 SER A O 1
ATOM 2825 N N . GLU A 1 361 ? -23.835 -11.004 22.968 1.00 53.44 361 GLU A N 1
ATOM 2826 C CA . GLU A 1 361 ? -25.288 -10.788 22.967 1.00 53.44 361 GLU A CA 1
ATOM 2827 C C . GLU A 1 361 ? -26.062 -12.100 22.710 1.00 53.44 361 GLU A C 1
ATOM 2829 O O . GLU A 1 361 ? -27.208 -12.213 23.127 1.00 53.44 361 GLU A O 1
ATOM 2834 N N . GLU A 1 362 ? -25.420 -13.116 22.119 1.00 51.59 362 GLU A N 1
ATOM 2835 C CA . GLU A 1 362 ? -26.043 -14.399 21.747 1.00 51.59 362 GLU A CA 1
ATOM 2836 C C . GLU A 1 362 ? -25.372 -15.617 22.411 1.00 51.59 362 GLU A C 1
ATOM 2838 O O . GLU A 1 362 ? -25.897 -16.723 22.353 1.00 51.59 362 GLU A O 1
ATOM 2843 N N . GLY A 1 363 ? -24.192 -15.447 23.021 1.00 64.44 363 GLY A N 1
ATOM 2844 C CA . GLY A 1 363 ? -23.411 -16.559 23.582 1.00 64.44 363 GLY A CA 1
ATOM 2845 C C . GLY A 1 363 ? -22.834 -17.509 22.524 1.00 64.44 363 GLY A C 1
ATOM 2846 O O . GLY A 1 363 ? -22.275 -18.545 22.874 1.00 64.44 363 GLY A O 1
ATOM 2847 N N . VAL A 1 364 ? -22.943 -17.154 21.240 1.00 69.12 364 VAL A N 1
ATOM 2848 C CA . VAL A 1 364 ? -22.497 -17.972 20.110 1.00 69.12 364 VAL A CA 1
ATOM 2849 C C . VAL A 1 364 ? -21.046 -17.645 19.770 1.00 69.12 364 VAL A C 1
ATOM 2851 O O . VAL A 1 364 ? -20.667 -16.475 19.631 1.00 69.12 364 VAL A O 1
ATOM 2854 N N . VAL A 1 365 ? -20.234 -18.693 19.639 1.00 79.69 365 VAL A N 1
ATOM 2855 C CA . VAL A 1 365 ? -18.878 -18.627 19.088 1.00 79.69 365 VAL A CA 1
ATOM 2856 C C . VAL A 1 365 ? -18.968 -18.898 17.590 1.00 79.69 365 VAL A C 1
ATOM 2858 O O . VAL A 1 365 ? -19.429 -19.959 17.182 1.00 79.69 365 VAL A O 1
ATOM 2861 N N . GLU A 1 366 ? -18.534 -17.943 16.774 1.00 86.94 366 GLU A N 1
ATOM 2862 C CA . GLU A 1 366 ? -18.470 -18.082 15.315 1.00 86.94 366 GLU A CA 1
ATOM 2863 C C . GLU A 1 366 ? -17.063 -17.764 14.811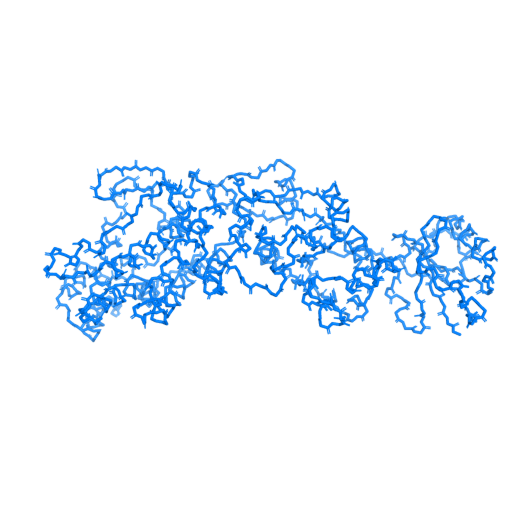 1.00 86.94 366 GLU A C 1
ATOM 2865 O O . GLU A 1 366 ? -16.261 -17.160 15.522 1.00 86.94 366 GLU A O 1
ATOM 2870 N N . GLU A 1 367 ? -16.764 -18.122 13.565 1.00 90.38 367 GLU A N 1
ATOM 2871 C CA . GLU A 1 367 ? -15.544 -17.661 12.901 1.00 90.38 367 GLU A CA 1
ATOM 2872 C C . GLU A 1 367 ? -15.487 -16.126 12.852 1.00 90.38 367 GLU A C 1
ATOM 2874 O O . GLU A 1 367 ? -16.486 -15.445 12.581 1.00 90.38 367 GLU A O 1
ATOM 2879 N N . ALA A 1 368 ? -14.296 -15.573 13.080 1.00 92.25 368 ALA A N 1
ATOM 2880 C CA . ALA A 1 368 ? -14.057 -14.146 12.945 1.00 92.25 368 ALA A CA 1
ATOM 2881 C C . ALA A 1 368 ? -14.312 -13.679 11.502 1.00 92.25 368 ALA A C 1
ATOM 2883 O O . ALA A 1 368 ? -14.130 -14.421 10.530 1.00 92.25 368 ALA A O 1
ATOM 2884 N N . TRP A 1 369 ? -14.725 -12.417 11.351 1.00 95.06 369 TRP A N 1
ATOM 2885 C CA . TRP A 1 369 ? -15.165 -11.877 10.059 1.00 95.06 369 TRP A CA 1
ATOM 2886 C C . TRP A 1 369 ? -14.103 -12.029 8.960 1.00 95.06 369 TRP A C 1
ATOM 2888 O O . TRP A 1 369 ? -14.411 -12.422 7.834 1.00 95.06 369 TRP A O 1
ATOM 2898 N N . TRP A 1 370 ? -12.837 -11.795 9.306 1.00 95.75 370 TRP A N 1
ATOM 2899 C CA . TRP A 1 370 ? -11.715 -11.873 8.375 1.00 95.75 370 TRP A CA 1
ATOM 2900 C C . TRP A 1 370 ? -11.377 -13.298 7.927 1.00 95.75 370 TRP A C 1
ATOM 2902 O O . TRP A 1 370 ? -10.941 -13.481 6.793 1.00 95.75 370 TRP A O 1
ATOM 2912 N N . VAL A 1 371 ? -11.653 -14.317 8.745 1.00 95.25 371 VAL A N 1
ATOM 2913 C CA . VAL A 1 371 ? -11.506 -15.730 8.352 1.00 95.25 371 VAL A CA 1
ATOM 2914 C C . VAL A 1 371 ? -12.552 -16.096 7.299 1.00 95.25 371 VAL A C 1
ATOM 2916 O O . VAL A 1 371 ? -12.258 -16.732 6.279 1.00 95.25 371 VAL A O 1
ATOM 2919 N N . ARG A 1 372 ? -13.789 -15.628 7.497 1.00 93.88 372 ARG A N 1
ATOM 2920 C CA . ARG A 1 372 ? -14.904 -15.859 6.570 1.00 93.88 372 ARG A CA 1
ATOM 2921 C C . ARG A 1 372 ? -14.737 -15.107 5.255 1.00 93.88 372 ARG A C 1
ATOM 2923 O O . ARG A 1 372 ? -15.035 -15.679 4.207 1.00 93.88 372 ARG A O 1
ATOM 2930 N N . ARG A 1 373 ? -14.246 -13.868 5.294 1.00 94.44 373 ARG A N 1
ATOM 2931 C CA . ARG A 1 373 ? -14.172 -12.965 4.131 1.00 94.44 373 ARG A CA 1
ATOM 2932 C C . ARG A 1 373 ? -12.818 -12.926 3.426 1.00 94.44 373 ARG A C 1
ATOM 2934 O O . ARG A 1 373 ? -12.792 -12.618 2.244 1.00 94.44 373 ARG A O 1
ATOM 2941 N N . GLY A 1 374 ? -11.723 -13.245 4.111 1.00 96.69 374 GLY A N 1
ATOM 2942 C CA . GLY A 1 374 ? -10.367 -12.883 3.687 1.00 96.69 374 GLY A CA 1
ATOM 2943 C C . GLY A 1 374 ? -9.959 -11.504 4.222 1.00 96.69 374 GLY A C 1
ATOM 2944 O O . GLY A 1 374 ? -10.802 -10.624 4.413 1.00 96.69 374 GLY A O 1
ATOM 2945 N N . ILE A 1 375 ? -8.658 -11.315 4.477 1.00 98.06 375 ILE A N 1
ATOM 2946 C CA . ILE A 1 375 ? -8.124 -10.134 5.180 1.00 98.06 375 ILE A CA 1
ATOM 2947 C C . ILE A 1 375 ? -8.450 -8.834 4.438 1.00 98.06 375 ILE A C 1
ATOM 2949 O O . ILE A 1 375 ? -8.974 -7.900 5.039 1.00 98.06 375 ILE A O 1
ATOM 2953 N N . TYR A 1 376 ? -8.195 -8.765 3.130 1.00 97.62 376 TYR A N 1
ATOM 2954 C CA . TYR A 1 376 ? -8.422 -7.533 2.370 1.00 97.62 376 TYR A CA 1
ATOM 2955 C C . TYR A 1 376 ? -9.893 -7.131 2.318 1.00 97.62 376 TYR A C 1
ATOM 2957 O O . TYR A 1 376 ? -10.213 -5.974 2.583 1.00 97.62 376 TYR A O 1
ATOM 2965 N N . LEU A 1 377 ? -10.794 -8.078 2.037 1.00 97.69 377 LEU A N 1
ATOM 2966 C CA . LEU A 1 377 ? -12.228 -7.792 2.010 1.00 97.69 377 LEU A CA 1
ATOM 2967 C C . LEU A 1 377 ? -12.740 -7.372 3.388 1.00 97.69 377 LEU A C 1
ATOM 2969 O O . LEU A 1 377 ? -13.511 -6.426 3.473 1.00 97.69 377 LEU A O 1
ATOM 2973 N N . ALA A 1 378 ? -12.262 -7.987 4.472 1.00 98.12 378 ALA A N 1
ATOM 2974 C CA . ALA A 1 378 ? -12.612 -7.556 5.823 1.00 98.12 378 ALA A CA 1
ATOM 2975 C C . ALA A 1 378 ? -12.126 -6.128 6.137 1.00 98.12 378 ALA A C 1
ATOM 2977 O O . ALA A 1 378 ? -12.853 -5.354 6.762 1.00 98.12 378 ALA A O 1
ATOM 2978 N N . VAL A 1 379 ? -10.937 -5.743 5.660 1.00 98.31 379 VAL A N 1
ATOM 2979 C CA . VAL A 1 379 ? -10.445 -4.361 5.774 1.00 98.31 379 VAL A CA 1
ATOM 2980 C C . VAL A 1 379 ? -11.306 -3.394 4.954 1.00 98.31 379 VAL A C 1
ATOM 2982 O O . VAL A 1 379 ? -11.656 -2.329 5.461 1.00 98.31 379 VAL A O 1
ATOM 2985 N N . VAL A 1 380 ? -11.703 -3.757 3.729 1.00 97.88 380 VAL A N 1
ATOM 2986 C CA . VAL A 1 380 ? -12.620 -2.948 2.903 1.00 97.88 380 VAL A CA 1
ATOM 2987 C C . VAL A 1 380 ? -13.986 -2.794 3.576 1.00 97.88 380 VAL A C 1
ATOM 2989 O O . VAL A 1 380 ? -14.498 -1.679 3.664 1.00 97.88 380 VAL A O 1
ATOM 2992 N N . ASP A 1 381 ? -14.547 -3.881 4.107 1.00 98.25 381 ASP A N 1
ATOM 2993 C CA . ASP A 1 381 ? -15.809 -3.877 4.849 1.00 98.25 381 ASP A CA 1
ATOM 2994 C C . ASP A 1 381 ? -15.721 -2.927 6.058 1.00 98.25 381 ASP A C 1
ATOM 2996 O O . ASP A 1 381 ? -16.606 -2.098 6.276 1.00 98.25 381 ASP A O 1
ATOM 3000 N N . SER A 1 382 ? -14.614 -2.984 6.807 1.00 98.50 382 SER A N 1
ATOM 3001 C CA . SER A 1 382 ? -14.339 -2.080 7.930 1.00 98.50 382 SER A CA 1
ATOM 3002 C C . SER A 1 382 ? -14.213 -0.612 7.492 1.00 98.50 382 SER A C 1
ATOM 3004 O O . SER A 1 382 ? -14.783 0.275 8.129 1.00 98.50 382 SER A O 1
ATOM 3006 N N . ILE A 1 383 ? -13.533 -0.332 6.374 1.00 98.06 383 ILE A N 1
ATOM 3007 C CA . ILE A 1 383 ? -13.441 1.022 5.803 1.00 98.06 383 ILE A CA 1
ATOM 3008 C C . ILE A 1 383 ? -14.830 1.543 5.427 1.00 98.06 383 ILE A C 1
ATOM 3010 O O . ILE A 1 383 ? -15.151 2.680 5.765 1.00 98.06 383 ILE A O 1
ATOM 3014 N N . ALA A 1 384 ? -15.671 0.734 4.776 1.00 98.06 384 ALA A N 1
ATOM 3015 C CA . ALA A 1 384 ? -17.028 1.132 4.402 1.00 98.06 384 ALA A CA 1
ATOM 3016 C C . ALA A 1 384 ? -17.860 1.523 5.638 1.00 98.06 384 ALA A C 1
ATOM 3018 O O . ALA A 1 384 ? -18.485 2.587 5.655 1.00 98.06 384 ALA A O 1
ATOM 3019 N N . LEU A 1 385 ? -17.797 0.717 6.705 1.00 98.44 385 LEU A N 1
ATOM 3020 C CA . LEU A 1 385 ? -18.429 1.025 7.993 1.00 98.44 385 LEU A CA 1
ATOM 3021 C C . LEU A 1 385 ? -17.917 2.353 8.578 1.00 98.44 385 LEU A C 1
ATOM 3023 O O . LEU A 1 385 ? -18.725 3.171 9.015 1.00 98.44 385 LEU A O 1
ATOM 3027 N N . MET A 1 386 ? -16.602 2.603 8.545 1.00 98.25 386 MET A N 1
ATOM 3028 C CA . MET A 1 386 ? -16.010 3.859 9.028 1.00 98.25 386 MET A CA 1
ATOM 3029 C C . MET A 1 386 ? -16.403 5.072 8.185 1.00 98.25 386 MET A C 1
ATOM 3031 O O . MET A 1 386 ? -16.652 6.141 8.738 1.00 98.25 386 MET A O 1
ATOM 3035 N N . VAL A 1 387 ? -16.494 4.927 6.861 1.00 97.69 387 VAL A N 1
ATOM 3036 C CA . VAL A 1 387 ? -16.960 5.996 5.967 1.00 97.69 387 VAL A CA 1
ATOM 3037 C C . VAL A 1 387 ? -18.399 6.382 6.315 1.00 97.69 387 VAL A C 1
ATOM 3039 O O . VAL A 1 387 ? -18.686 7.568 6.488 1.00 97.69 387 VAL A O 1
ATOM 3042 N N . LYS A 1 388 ? -19.281 5.396 6.528 1.00 97.31 388 LYS A N 1
ATOM 3043 C CA . LYS A 1 388 ? -20.659 5.649 6.970 1.00 97.31 388 LYS A CA 1
ATOM 3044 C C . LYS A 1 388 ? -20.718 6.265 8.373 1.00 97.31 388 LYS A C 1
ATOM 3046 O O . LYS A 1 388 ? -21.425 7.253 8.573 1.00 97.31 388 LYS A O 1
ATOM 3051 N N . ALA A 1 389 ? -19.928 5.754 9.321 1.00 97.75 389 ALA A N 1
ATOM 3052 C CA . ALA A 1 389 ? -19.823 6.315 10.671 1.00 97.75 389 ALA A CA 1
ATOM 3053 C C . ALA A 1 389 ? -19.368 7.781 10.643 1.00 97.75 389 ALA A C 1
ATOM 3055 O O . ALA A 1 389 ? -19.902 8.616 11.367 1.00 97.75 389 ALA A O 1
ATOM 3056 N N . ARG A 1 390 ? -18.417 8.118 9.768 1.00 97.00 390 ARG A N 1
ATOM 3057 C CA . ARG A 1 390 ? -17.928 9.484 9.574 1.00 97.00 390 ARG A CA 1
ATOM 3058 C C . ARG A 1 390 ? -18.998 10.397 8.976 1.00 97.00 390 ARG A C 1
ATOM 3060 O O . ARG A 1 390 ? -19.154 11.521 9.447 1.00 97.00 390 ARG A O 1
ATOM 3067 N N . GLY A 1 391 ? -19.771 9.910 8.003 1.00 95.38 391 GLY A N 1
ATOM 3068 C CA . GLY A 1 391 ? -20.934 10.622 7.469 1.00 95.38 391 GLY A CA 1
ATOM 3069 C C . GLY A 1 391 ? -21.987 10.924 8.544 1.00 95.38 391 GLY A C 1
ATOM 3070 O O . GLY A 1 391 ? -22.498 12.042 8.600 1.00 95.38 391 GLY A O 1
ATOM 3071 N N . ALA A 1 392 ? -22.264 9.971 9.438 1.00 95.88 392 ALA A N 1
ATOM 3072 C CA . ALA A 1 392 ? -23.162 10.173 10.577 1.00 95.88 392 ALA A CA 1
ATOM 3073 C C . ALA A 1 392 ? -22.581 11.132 11.631 1.00 95.88 392 ALA A C 1
ATOM 3075 O O . ALA A 1 392 ? -23.266 12.046 12.089 1.00 95.88 392 ALA A O 1
ATOM 3076 N N . ALA A 1 393 ? -21.289 11.014 11.948 1.00 96.81 393 ALA A N 1
ATOM 3077 C CA . ALA A 1 393 ? -20.610 11.909 12.882 1.00 96.81 393 ALA A CA 1
ATOM 3078 C C . ALA A 1 393 ? -20.582 13.357 12.371 1.00 96.81 393 ALA A C 1
ATOM 3080 O O . ALA A 1 393 ? -20.722 14.286 13.163 1.00 96.81 393 ALA A O 1
ATOM 3081 N N . ARG A 1 394 ? -20.461 13.566 11.054 1.00 95.75 394 ARG A N 1
ATOM 3082 C CA . ARG A 1 394 ? -20.549 14.894 10.432 1.00 95.75 394 ARG A CA 1
ATOM 3083 C C . ARG A 1 394 ? -21.901 15.560 10.686 1.00 95.75 394 ARG A C 1
ATOM 3085 O O . ARG A 1 394 ? -21.917 16.737 11.034 1.00 95.75 394 ARG A O 1
ATOM 3092 N N . ARG A 1 395 ? -23.014 14.821 10.584 1.00 95.12 395 ARG A N 1
ATOM 3093 C CA . ARG A 1 395 ? -24.364 15.348 10.885 1.00 95.12 395 ARG A CA 1
ATOM 3094 C C . ARG A 1 395 ? -24.498 15.821 12.336 1.00 95.12 395 ARG A C 1
ATOM 3096 O O . ARG A 1 395 ? -25.240 16.756 12.603 1.00 95.12 395 ARG A O 1
ATOM 3103 N N . LEU A 1 396 ? -23.737 15.212 13.245 1.00 96.12 396 LEU A N 1
ATOM 3104 C CA . LEU A 1 396 ? -23.677 15.567 14.664 1.00 96.12 396 LEU A CA 1
ATOM 3105 C C . LEU A 1 396 ? -22.612 16.626 15.004 1.00 96.12 396 LEU A C 1
ATOM 3107 O O . LEU A 1 396 ? -22.430 16.940 16.176 1.00 96.12 396 LEU A O 1
ATOM 3111 N N . GLY A 1 397 ? -21.851 17.135 14.026 1.00 96.62 397 GLY A N 1
ATOM 3112 C CA . GLY A 1 397 ? -20.707 18.020 14.291 1.00 96.62 397 GLY A CA 1
ATOM 3113 C C . GLY A 1 397 ? -19.533 17.336 15.012 1.00 96.62 397 GLY A C 1
ATOM 3114 O O . GLY A 1 397 ? -18.666 18.009 15.562 1.00 96.62 397 GLY A O 1
ATOM 3115 N N . ALA A 1 398 ? -19.483 16.001 15.009 1.00 97.19 398 ALA A N 1
ATOM 3116 C CA . ALA A 1 398 ? -18.538 15.183 15.772 1.00 97.19 398 ALA A CA 1
ATOM 3117 C C . ALA A 1 398 ? -17.464 14.486 14.908 1.00 97.19 398 ALA A C 1
ATOM 3119 O O . ALA A 1 398 ? -16.712 13.651 15.410 1.00 97.19 398 ALA A O 1
ATOM 3120 N N . GLU A 1 399 ? -17.362 14.812 13.614 1.00 96.81 399 GLU A N 1
ATOM 3121 C CA . GLU A 1 399 ? -16.390 14.203 12.686 1.00 96.81 399 GLU A CA 1
ATOM 3122 C C . GLU A 1 399 ? -14.940 14.355 13.175 1.00 96.81 399 GLU A C 1
ATOM 3124 O O . GLU A 1 399 ? -14.196 13.376 13.219 1.00 96.81 399 GLU A O 1
ATOM 3129 N N . ALA A 1 400 ? -14.545 15.559 13.600 1.00 97.06 400 ALA A N 1
ATOM 3130 C CA . ALA A 1 400 ? -13.194 15.813 14.102 1.00 97.06 400 ALA A CA 1
ATOM 3131 C C . ALA A 1 400 ? -12.889 15.018 15.384 1.00 97.06 400 ALA A C 1
ATOM 3133 O O . ALA A 1 400 ? -11.782 14.505 15.547 1.00 97.06 400 ALA A O 1
ATOM 3134 N N . ALA A 1 401 ? -13.881 14.872 16.270 1.00 97.56 401 ALA A N 1
ATOM 3135 C CA . ALA A 1 401 ? -13.750 14.071 17.482 1.00 97.56 401 ALA A CA 1
ATOM 3136 C C . ALA A 1 401 ? -13.575 12.581 17.150 1.00 97.56 401 ALA A C 1
ATOM 3138 O O . ALA A 1 401 ? -12.682 11.946 17.702 1.00 97.56 401 ALA A O 1
ATOM 3139 N N . LEU A 1 402 ? -14.349 12.049 16.194 1.00 97.94 402 LEU A N 1
ATOM 3140 C CA . LEU A 1 402 ? -14.200 10.671 15.716 1.00 97.94 402 LEU A CA 1
ATOM 3141 C C . LEU A 1 402 ? -12.789 10.423 15.164 1.00 97.94 402 LEU A C 1
ATOM 3143 O O . LEU A 1 402 ? -12.140 9.453 15.549 1.00 97.94 402 LEU A O 1
ATOM 3147 N N . VAL A 1 403 ? -12.291 11.309 14.293 1.00 97.31 403 VAL A N 1
ATOM 3148 C CA . VAL A 1 403 ? -10.936 11.188 13.728 1.00 97.31 403 VAL A CA 1
ATOM 3149 C C . VAL A 1 403 ? -9.882 11.205 14.832 1.00 97.31 403 VAL A C 1
ATOM 3151 O O . VAL A 1 403 ? -9.057 10.297 14.874 1.00 97.31 403 VAL A O 1
ATOM 3154 N N . LYS A 1 404 ? -9.947 12.164 15.762 1.00 97.56 404 LYS A N 1
ATOM 3155 C CA . LYS A 1 404 ? -8.998 12.276 16.882 1.00 97.56 404 LYS A CA 1
ATOM 3156 C C . LYS A 1 404 ? -9.008 11.042 17.789 1.00 97.56 404 LYS A C 1
ATOM 3158 O O . LYS A 1 404 ? -7.958 10.607 18.260 1.00 97.56 404 LYS A O 1
ATOM 3163 N N . THR A 1 405 ? -10.179 10.459 18.034 1.00 97.62 405 THR A N 1
ATOM 3164 C CA . THR A 1 405 ? -10.303 9.217 18.805 1.00 97.62 405 THR A CA 1
ATOM 3165 C C . THR A 1 405 ? -9.579 8.068 18.120 1.00 97.62 405 THR A C 1
ATOM 3167 O O . THR A 1 405 ? -8.781 7.384 18.756 1.00 97.62 405 THR A O 1
ATOM 3170 N N . PHE A 1 406 ? -9.781 7.891 16.816 1.00 97.81 406 PHE A N 1
ATOM 3171 C CA . PHE A 1 406 ? -9.103 6.829 16.079 1.00 97.81 406 PHE A CA 1
ATOM 3172 C C . PHE A 1 406 ? -7.609 7.099 15.860 1.00 97.81 406 PHE A C 1
ATOM 3174 O O . PHE A 1 406 ? -6.848 6.140 15.803 1.00 97.81 406 PHE A O 1
ATOM 3181 N N . GLU A 1 407 ? -7.157 8.358 15.818 1.00 97.31 407 GLU A N 1
ATOM 3182 C CA . GLU A 1 407 ? -5.722 8.681 15.893 1.00 97.31 407 GLU A CA 1
ATOM 3183 C C . GLU A 1 407 ? -5.116 8.130 17.186 1.00 97.31 407 GLU A C 1
ATOM 3185 O O . GLU A 1 407 ? -4.127 7.405 17.138 1.00 97.31 407 GLU A O 1
ATOM 3190 N N . ARG A 1 408 ? -5.748 8.389 18.339 1.00 96.94 408 ARG A N 1
ATOM 3191 C CA . ARG A 1 408 ? -5.288 7.851 19.631 1.00 96.94 408 ARG A CA 1
ATOM 3192 C C . ARG A 1 408 ? -5.286 6.324 19.655 1.00 96.94 408 ARG A C 1
ATOM 3194 O O . ARG A 1 408 ? -4.315 5.737 20.120 1.00 96.94 408 ARG A O 1
ATOM 3201 N N . MET A 1 409 ? -6.338 5.691 19.133 1.00 97.12 409 MET A N 1
ATOM 3202 C CA . MET A 1 409 ? -6.435 4.229 19.064 1.00 97.12 409 MET A CA 1
ATOM 3203 C C . MET A 1 409 ? -5.351 3.622 18.167 1.00 97.12 409 MET A C 1
ATOM 3205 O O . MET A 1 409 ? -4.729 2.640 18.550 1.00 97.12 409 MET A O 1
ATOM 3209 N N . VAL A 1 410 ? -5.089 4.204 16.994 1.00 96.75 410 VAL A N 1
ATOM 3210 C CA . VAL A 1 410 ? -4.042 3.723 16.077 1.00 96.75 410 VAL A CA 1
ATOM 3211 C C . VAL A 1 410 ? -2.661 3.850 16.713 1.00 96.75 410 VAL A C 1
ATOM 3213 O O . VAL A 1 410 ? -1.878 2.910 16.636 1.00 96.75 410 VAL A O 1
ATOM 3216 N N . GLU A 1 411 ? -2.371 4.962 17.389 1.00 96.00 411 GLU A N 1
ATOM 3217 C CA . GLU A 1 411 ? -1.102 5.144 18.107 1.00 96.00 411 GLU A CA 1
ATOM 3218 C C . GLU A 1 411 ? -0.947 4.183 19.297 1.00 96.00 411 GLU A C 1
ATOM 3220 O O . GLU A 1 411 ? 0.169 3.785 19.624 1.00 96.00 411 GLU A O 1
ATOM 3225 N N . ALA A 1 412 ? -2.046 3.797 19.952 1.00 95.25 412 ALA A N 1
ATOM 3226 C CA . ALA A 1 412 ? -2.032 2.753 20.975 1.00 95.25 412 ALA A CA 1
ATOM 3227 C C . ALA A 1 412 ? -1.664 1.388 20.369 1.00 95.25 412 ALA A C 1
ATOM 3229 O O . ALA A 1 412 ? -0.730 0.744 20.836 1.00 95.25 412 ALA A O 1
ATOM 3230 N N . VAL A 1 413 ? -2.323 0.997 19.273 1.00 95.81 413 VAL A N 1
ATOM 3231 C CA . VAL A 1 413 ? -2.076 -0.287 18.596 1.00 95.81 413 VAL A CA 1
ATOM 3232 C C . VAL A 1 413 ? -0.673 -0.353 17.985 1.00 95.81 413 VAL A C 1
ATOM 3234 O O . VAL A 1 413 ? -0.028 -1.395 18.036 1.00 95.81 413 VAL A O 1
ATOM 3237 N N . LYS A 1 414 ? -0.148 0.752 17.441 1.00 95.06 414 LYS A N 1
ATOM 3238 C CA . LYS A 1 414 ? 1.242 0.808 16.958 1.00 95.06 414 LYS A CA 1
ATOM 3239 C C . LYS A 1 414 ? 2.244 0.467 18.057 1.00 95.06 414 LYS A C 1
ATOM 3241 O O . LYS A 1 414 ? 3.139 -0.334 17.815 1.00 95.06 414 LYS A O 1
ATOM 3246 N N . ALA A 1 415 ? 2.051 0.999 19.264 1.00 92.19 415 ALA A N 1
ATOM 3247 C CA . ALA A 1 415 ? 2.907 0.670 20.401 1.00 92.19 415 ALA A CA 1
ATOM 3248 C C . ALA A 1 415 ? 2.840 -0.828 20.770 1.00 92.19 415 ALA A C 1
ATOM 3250 O O . ALA A 1 415 ? 3.857 -1.414 21.141 1.00 92.19 415 ALA A O 1
ATOM 3251 N N . GLU A 1 416 ? 1.673 -1.470 20.629 1.00 92.75 416 GLU A N 1
ATOM 3252 C CA . GLU A 1 416 ? 1.528 -2.922 20.822 1.00 92.75 416 GLU A CA 1
ATOM 3253 C C . GLU A 1 416 ? 2.278 -3.723 19.748 1.00 92.75 416 GLU A C 1
ATOM 3255 O O . GLU A 1 416 ? 2.962 -4.694 20.070 1.00 92.75 416 GLU A O 1
ATOM 3260 N N . LEU A 1 417 ? 2.188 -3.308 18.481 1.00 93.50 417 LEU A N 1
ATOM 3261 C CA . LEU A 1 417 ? 2.896 -3.956 17.373 1.00 93.50 417 LEU A CA 1
ATOM 3262 C C . LEU A 1 417 ? 4.418 -3.787 17.489 1.00 93.50 417 LEU A C 1
ATOM 3264 O O . LEU A 1 417 ? 5.164 -4.732 17.242 1.00 93.50 417 LEU A O 1
ATOM 3268 N N . GLU A 1 418 ? 4.895 -2.615 17.911 1.00 92.12 418 GLU A N 1
ATOM 3269 C CA . GLU A 1 418 ? 6.315 -2.386 18.201 1.00 92.12 418 GLU A CA 1
ATOM 3270 C C . GLU A 1 418 ? 6.818 -3.318 19.312 1.00 92.12 418 GLU A C 1
ATOM 3272 O O . GLU A 1 418 ? 7.915 -3.871 19.212 1.00 92.12 418 GLU A O 1
ATOM 3277 N N . LEU A 1 419 ? 6.015 -3.532 20.358 1.00 90.69 419 LEU A N 1
ATOM 3278 C CA . LEU A 1 419 ? 6.338 -4.441 21.458 1.00 90.69 419 LEU A CA 1
ATOM 3279 C C . LEU A 1 419 ? 6.359 -5.916 21.020 1.00 90.69 419 LEU A C 1
ATOM 3281 O O . LEU A 1 419 ? 7.244 -6.669 21.440 1.00 90.69 419 LEU A O 1
ATOM 3285 N N . GLU A 1 420 ? 5.420 -6.313 20.156 1.00 91.06 420 GLU A N 1
ATOM 3286 C CA . GLU A 1 420 ? 5.359 -7.636 19.518 1.00 91.06 420 GLU A CA 1
ATOM 3287 C C . GLU A 1 420 ? 6.640 -7.915 18.712 1.00 91.06 420 GLU A C 1
ATOM 3289 O O . GLU A 1 420 ? 7.261 -8.970 18.869 1.00 91.06 420 GLU A O 1
ATOM 3294 N N . VAL A 1 421 ? 7.091 -6.943 17.912 1.00 88.50 421 VAL A N 1
ATOM 3295 C CA . VAL A 1 421 ? 8.313 -7.052 17.096 1.00 88.50 421 VAL A CA 1
ATOM 3296 C C . VAL A 1 421 ? 9.578 -7.032 17.955 1.00 88.50 421 VAL A C 1
ATOM 3298 O O . VAL A 1 421 ? 10.474 -7.851 17.749 1.00 88.50 421 VAL A O 1
ATOM 3301 N N . ALA A 1 422 ? 9.663 -6.124 18.930 1.00 89.25 422 ALA A N 1
ATOM 3302 C CA . ALA A 1 422 ? 10.847 -5.964 19.773 1.00 89.25 422 ALA A CA 1
ATOM 3303 C C . ALA A 1 422 ? 11.077 -7.148 20.725 1.00 89.25 422 ALA A C 1
ATOM 3305 O O . ALA A 1 422 ? 12.198 -7.331 21.198 1.00 89.25 422 ALA A O 1
ATOM 3306 N N . ARG A 1 423 ? 10.026 -7.924 21.038 1.00 86.75 423 ARG A N 1
ATOM 3307 C CA . ARG A 1 423 ? 10.061 -9.065 21.975 1.00 86.75 423 ARG A CA 1
ATOM 3308 C C . ARG A 1 423 ? 10.687 -8.741 23.338 1.00 86.75 423 ARG A C 1
ATOM 3310 O O . ARG A 1 423 ? 11.264 -9.609 23.988 1.00 86.75 423 ARG A O 1
ATOM 3317 N N . ARG A 1 424 ? 10.582 -7.485 23.776 1.00 90.38 424 ARG A N 1
ATOM 3318 C CA . ARG A 1 424 ? 10.972 -7.064 25.128 1.00 90.38 424 ARG A CA 1
ATOM 3319 C C . ARG A 1 424 ? 9.815 -7.273 26.101 1.00 90.38 424 ARG A C 1
ATOM 3321 O O . ARG A 1 424 ? 8.656 -7.293 25.687 1.00 90.38 424 ARG A O 1
ATOM 3328 N N . GLU A 1 425 ? 10.122 -7.358 27.392 1.00 89.19 425 GLU A N 1
ATOM 3329 C CA . GLU A 1 425 ? 9.078 -7.412 28.418 1.00 89.19 425 GLU A CA 1
ATOM 3330 C C . GLU A 1 425 ? 8.247 -6.111 28.434 1.00 89.19 425 GLU A C 1
ATOM 3332 O O . GLU A 1 425 ? 8.810 -5.008 28.306 1.00 89.19 425 GLU A O 1
ATOM 3337 N N . PRO A 1 426 ? 6.913 -6.218 28.570 1.00 89.94 426 PRO A N 1
ATOM 3338 C CA . PRO A 1 426 ? 6.031 -5.072 28.696 1.00 89.94 426 PRO A CA 1
ATOM 3339 C C . PRO A 1 426 ? 6.200 -4.400 30.061 1.00 89.94 426 PRO A C 1
ATOM 3341 O O . PRO A 1 426 ? 6.361 -5.053 31.090 1.00 89.94 426 PRO A O 1
ATOM 3344 N N . ALA A 1 427 ? 6.110 -3.075 30.080 1.00 90.94 427 ALA A N 1
ATOM 3345 C CA . ALA A 1 427 ? 6.046 -2.272 31.293 1.00 90.94 427 ALA A CA 1
ATOM 3346 C C . ALA A 1 427 ? 4.648 -1.660 31.471 1.00 90.94 427 ALA A C 1
ATOM 3348 O O . ALA A 1 427 ? 3.873 -1.555 30.521 1.00 90.94 427 ALA A O 1
ATOM 3349 N N . LEU A 1 428 ? 4.344 -1.156 32.673 1.00 90.75 428 LEU A N 1
ATOM 3350 C CA . LEU A 1 428 ? 3.059 -0.499 32.963 1.00 90.75 428 LEU A CA 1
ATOM 3351 C C . LEU A 1 428 ? 2.744 0.654 31.997 1.00 90.75 428 LEU A C 1
ATOM 3353 O O . LEU A 1 428 ? 1.592 0.851 31.630 1.00 90.75 428 LEU A O 1
ATOM 3357 N N . LYS A 1 429 ? 3.768 1.391 31.548 1.00 91.56 429 LYS A N 1
ATOM 3358 C CA . LYS A 1 429 ? 3.614 2.448 30.536 1.00 91.56 429 LYS A CA 1
ATOM 3359 C C . LYS A 1 429 ? 3.134 1.915 29.180 1.00 91.56 429 LYS A C 1
ATOM 3361 O O . LYS A 1 429 ? 2.403 2.618 28.494 1.00 91.56 429 LYS A O 1
ATOM 3366 N N . ASP A 1 430 ? 3.538 0.698 28.809 1.00 91.75 430 ASP A N 1
ATOM 3367 C CA . ASP A 1 430 ? 3.141 0.064 27.551 1.00 91.75 430 ASP A CA 1
ATOM 3368 C C . ASP A 1 430 ? 1.678 -0.386 27.646 1.00 91.75 430 ASP A C 1
ATOM 3370 O O . ASP A 1 430 ? 0.895 -0.103 26.745 1.00 91.75 430 ASP A O 1
ATOM 3374 N N . TRP A 1 431 ? 1.276 -0.975 28.782 1.00 93.12 431 TRP A N 1
ATOM 3375 C CA . TRP A 1 431 ? -0.132 -1.298 29.047 1.00 93.12 431 TRP A CA 1
ATOM 3376 C C . TRP A 1 431 ? -1.014 -0.050 29.091 1.00 93.12 431 TRP A C 1
ATOM 3378 O O . TRP A 1 431 ? -2.061 -0.021 28.460 1.00 93.12 431 TRP A O 1
ATOM 3388 N N . LEU A 1 432 ? -0.588 1.009 29.787 1.00 92.38 432 LEU A N 1
ATOM 3389 C CA . LEU A 1 432 ? -1.315 2.280 29.823 1.00 92.38 432 LEU A CA 1
ATOM 3390 C C . LEU A 1 432 ? -1.514 2.845 28.415 1.00 92.38 432 LEU A C 1
ATOM 3392 O O . LEU A 1 432 ? -2.607 3.290 28.073 1.00 92.38 432 LEU A O 1
ATOM 3396 N N . LYS A 1 433 ? -0.468 2.787 27.582 1.00 93.50 433 LYS A N 1
ATOM 3397 C CA . LYS A 1 433 ? -0.538 3.211 26.185 1.00 93.50 433 LYS A CA 1
ATOM 3398 C C . LYS A 1 433 ? -1.493 2.338 25.369 1.00 93.50 433 LYS A C 1
ATOM 3400 O O . LYS A 1 433 ? -2.223 2.895 24.560 1.00 93.50 433 LYS A O 1
ATOM 3405 N N . ALA A 1 434 ? -1.524 1.025 25.587 1.00 91.88 434 ALA A N 1
ATOM 3406 C CA . ALA A 1 434 ? -2.482 0.120 24.951 1.00 91.88 434 ALA A CA 1
ATOM 3407 C C . ALA A 1 434 ? -3.929 0.387 25.417 1.00 91.88 434 ALA A C 1
ATOM 3409 O O . ALA A 1 434 ? -4.848 0.476 24.601 1.00 91.88 434 ALA A O 1
ATOM 3410 N N . ALA A 1 435 ? -4.132 0.623 26.718 1.00 93.00 435 ALA A N 1
ATOM 3411 C CA . ALA A 1 435 ? -5.432 0.906 27.327 1.00 93.00 435 ALA A CA 1
ATOM 3412 C C . ALA A 1 435 ? -6.085 2.198 26.806 1.00 93.00 435 ALA A C 1
ATOM 3414 O O . ALA A 1 435 ? -7.316 2.311 26.816 1.00 93.00 435 ALA A O 1
ATOM 3415 N N . GLU A 1 436 ? -5.297 3.142 26.271 1.00 93.44 436 GLU A N 1
ATOM 3416 C CA . GLU A 1 436 ? -5.813 4.319 25.557 1.00 93.44 436 GLU A CA 1
ATOM 3417 C C . GLU A 1 436 ? -6.768 3.948 24.420 1.00 93.44 436 GLU A C 1
ATOM 3419 O O . GLU A 1 436 ? -7.664 4.729 24.107 1.00 93.44 436 GLU A O 1
ATOM 3424 N N . ARG A 1 437 ? -6.630 2.763 23.815 1.00 93.81 437 ARG A N 1
ATOM 3425 C CA . ARG A 1 437 ? -7.526 2.290 22.755 1.00 93.81 437 ARG A CA 1
ATOM 3426 C C . ARG A 1 437 ? -8.979 2.197 23.229 1.00 93.81 437 ARG A C 1
ATOM 3428 O O . ARG A 1 437 ? -9.866 2.804 22.628 1.00 93.81 437 ARG A O 1
ATOM 3435 N N . GLU A 1 438 ? -9.221 1.473 24.321 1.00 95.00 438 GLU A N 1
ATOM 3436 C CA . GLU A 1 438 ? -10.562 1.303 24.900 1.00 95.00 438 GLU A CA 1
ATOM 3437 C C . GLU A 1 438 ? -11.029 2.585 25.608 1.00 95.00 438 GLU A C 1
ATOM 3439 O O . GLU A 1 438 ? -12.196 2.976 25.493 1.00 95.00 438 GLU A O 1
ATOM 3444 N N . ALA A 1 439 ? -10.119 3.283 26.296 1.00 95.75 439 ALA A N 1
ATOM 3445 C CA . ALA A 1 439 ? -10.426 4.529 26.994 1.00 95.75 439 ALA A CA 1
ATOM 3446 C C . ALA A 1 439 ? -10.844 5.656 26.039 1.00 95.75 439 ALA A C 1
ATOM 3448 O O . ALA A 1 439 ? -11.878 6.287 26.262 1.00 95.75 439 ALA A O 1
ATOM 3449 N N . ALA A 1 440 ? -10.111 5.874 24.942 1.00 96.88 440 ALA A N 1
ATOM 3450 C CA . ALA A 1 440 ? -10.437 6.904 23.957 1.00 96.88 440 ALA A CA 1
ATOM 3451 C C . ALA A 1 440 ? -11.781 6.635 23.270 1.00 96.88 440 ALA A C 1
ATOM 3453 O O . ALA A 1 440 ? -12.569 7.563 23.062 1.00 96.88 440 ALA A O 1
ATOM 3454 N N . PHE A 1 441 ? -12.076 5.373 22.939 1.00 97.31 441 PHE A N 1
ATOM 3455 C CA . PHE A 1 441 ? -13.347 5.034 22.305 1.00 97.31 441 PHE A CA 1
ATOM 3456 C C . PHE A 1 441 ? -14.536 5.262 23.246 1.00 97.31 441 PHE A C 1
ATOM 3458 O O . PHE A 1 441 ? -15.563 5.805 22.831 1.00 97.31 441 PHE A O 1
ATOM 3465 N N . ARG A 1 442 ? -14.405 4.913 24.532 1.00 96.56 442 ARG A N 1
ATOM 3466 C CA . ARG A 1 442 ? -15.458 5.176 25.524 1.00 96.56 442 ARG A CA 1
ATOM 3467 C C . ARG A 1 442 ? -15.625 6.644 25.856 1.00 96.56 442 ARG A C 1
ATOM 3469 O O . ARG A 1 442 ? -16.763 7.090 25.954 1.00 96.56 442 ARG A O 1
ATOM 3476 N N . GLU A 1 443 ? -14.531 7.386 25.994 1.00 97.25 443 GLU A N 1
ATOM 3477 C CA . GLU A 1 443 ? -14.544 8.844 26.149 1.00 97.25 443 GLU A CA 1
ATOM 3478 C C . GLU A 1 443 ? -15.366 9.495 25.025 1.00 97.25 443 GLU A C 1
ATOM 3480 O O . GLU A 1 443 ? -16.267 10.295 25.283 1.00 97.25 443 GLU A O 1
ATOM 3485 N N . PHE A 1 444 ? -15.136 9.069 23.780 1.00 97.75 444 PHE A N 1
ATOM 3486 C CA . PHE A 1 444 ? -15.903 9.515 22.619 1.00 97.75 444 PHE A CA 1
ATOM 3487 C C . PHE A 1 444 ? -17.377 9.094 22.661 1.00 97.75 444 PHE A C 1
ATOM 3489 O O . PHE A 1 444 ? -18.258 9.929 22.458 1.00 97.75 444 PHE A O 1
ATOM 3496 N N . ALA A 1 445 ? -17.663 7.820 22.946 1.00 97.31 445 ALA A N 1
ATOM 3497 C CA . ALA A 1 445 ? -19.033 7.314 23.016 1.00 97.31 445 ALA A CA 1
ATOM 3498 C C . ALA A 1 445 ? -19.858 8.014 24.111 1.00 97.31 445 ALA A C 1
ATOM 3500 O O . ALA A 1 445 ? -21.038 8.293 23.908 1.00 97.31 445 ALA A O 1
ATOM 3501 N N . TYR A 1 446 ? -19.236 8.327 25.251 1.00 97.00 446 TYR A N 1
ATOM 3502 C CA . TYR A 1 446 ? -19.857 9.078 26.342 1.00 97.00 446 TYR A CA 1
ATOM 3503 C C . TYR A 1 446 ? -20.141 10.516 25.919 1.00 97.00 446 TYR A C 1
ATOM 3505 O O . TYR A 1 446 ? -21.275 10.970 26.071 1.00 97.00 446 TYR A O 1
ATOM 3513 N N . GLY A 1 447 ? -19.162 11.191 25.308 1.00 96.38 447 GLY A N 1
ATOM 3514 C CA . GLY A 1 447 ? -19.344 12.544 24.782 1.00 96.38 447 GLY A CA 1
ATOM 3515 C C . GLY A 1 447 ? -20.483 12.636 23.762 1.00 96.38 447 GLY A C 1
ATOM 3516 O O . GLY A 1 447 ? -21.324 13.525 23.862 1.00 96.38 447 GLY A O 1
ATOM 3517 N N . LEU A 1 448 ? -20.582 11.673 22.837 1.00 96.12 448 LEU A N 1
ATOM 3518 C CA . LEU A 1 448 ? -21.696 11.592 21.882 1.00 96.12 448 LEU A CA 1
ATOM 3519 C C . LEU A 1 448 ? -23.059 11.354 22.543 1.00 96.12 448 LEU A C 1
ATOM 3521 O O . LEU A 1 448 ? -24.084 11.765 22.002 1.00 96.12 448 LEU A O 1
ATOM 3525 N N . ALA A 1 449 ? -23.085 10.674 23.686 1.00 95.12 449 ALA A N 1
ATOM 3526 C CA . ALA A 1 449 ? -24.301 10.394 24.439 1.00 95.12 449 ALA A CA 1
ATOM 3527 C C . ALA A 1 449 ? -24.662 11.500 25.450 1.00 95.12 449 ALA A C 1
ATOM 3529 O O . ALA A 1 449 ? -25.585 11.315 26.240 1.00 95.12 449 ALA A O 1
ATOM 3530 N N . GLY A 1 450 ? -23.937 12.626 25.460 1.00 94.19 450 GLY A N 1
ATOM 3531 C CA . GLY A 1 450 ? -24.157 13.717 26.415 1.00 94.19 450 GLY A CA 1
ATOM 3532 C C . GLY A 1 450 ? -23.740 13.380 27.851 1.00 94.19 450 GLY A C 1
ATOM 3533 O O . GLY A 1 450 ? -24.199 14.020 28.794 1.00 94.19 450 GLY A O 1
ATOM 3534 N N . VAL A 1 451 ? -22.884 12.372 28.033 1.00 94.75 451 VAL A N 1
ATOM 3535 C CA . VAL A 1 451 ? -22.315 11.970 29.327 1.00 94.75 451 VAL A CA 1
ATOM 3536 C C . VAL A 1 451 ? -20.885 12.501 29.431 1.00 94.75 451 VAL A C 1
ATOM 3538 O O . VAL A 1 451 ? -20.211 12.685 28.420 1.00 94.75 451 VAL A O 1
ATOM 3541 N N . SER A 1 452 ? -20.401 12.734 30.656 1.00 94.62 452 SER A N 1
ATOM 3542 C CA . SER A 1 452 ? -19.026 13.185 30.900 1.00 94.62 452 SER A CA 1
ATOM 3543 C C . SER A 1 452 ? -17.995 12.285 30.189 1.00 94.62 452 SER A C 1
ATOM 3545 O O . SER A 1 452 ? -17.908 11.097 30.525 1.00 94.62 452 SER A O 1
ATOM 3547 N N . PRO A 1 453 ? -17.185 12.824 29.253 1.00 95.00 453 PRO A N 1
ATOM 3548 C CA . PRO A 1 453 ? -16.125 12.066 28.585 1.00 95.00 453 PRO A CA 1
ATOM 3549 C C . PRO A 1 453 ? -15.095 11.497 29.570 1.00 95.00 453 PRO A C 1
ATOM 3551 O O . PRO A 1 453 ? -14.586 10.397 29.367 1.00 95.00 453 PRO A O 1
ATOM 3554 N N . GLU A 1 454 ? -14.852 12.206 30.676 1.00 95.31 454 GLU A N 1
ATOM 3555 C CA . GLU A 1 454 ? -13.947 11.785 31.750 1.00 95.31 454 GLU A CA 1
ATOM 3556 C C . GLU A 1 454 ? -14.382 10.452 32.372 1.00 95.31 454 GLU A C 1
ATOM 3558 O O . GLU A 1 454 ? -13.568 9.548 32.552 1.00 95.31 454 GLU A O 1
ATOM 3563 N N . LEU A 1 455 ? -15.686 10.280 32.617 1.00 93.94 455 LEU A N 1
ATOM 3564 C CA . LEU A 1 455 ? -16.223 9.007 33.105 1.00 93.94 455 LEU A CA 1
ATOM 3565 C C . LEU A 1 455 ? -16.036 7.891 32.071 1.00 93.94 455 LEU A C 1
ATOM 3567 O O . LEU A 1 455 ? -15.728 6.759 32.438 1.00 93.94 455 LEU A O 1
ATOM 3571 N N . GLY A 1 456 ? -16.179 8.211 30.782 1.00 94.94 456 GLY A N 1
ATOM 3572 C CA . GLY A 1 456 ? -15.916 7.271 29.693 1.00 94.94 456 GLY A CA 1
ATOM 3573 C C . GLY A 1 456 ? -14.463 6.792 29.683 1.00 94.94 456 GLY A C 1
ATOM 3574 O O . GLY A 1 456 ? -14.223 5.589 29.574 1.00 94.94 456 GLY A O 1
ATOM 3575 N N . TYR A 1 457 ? -13.509 7.709 29.870 1.00 96.25 457 TYR A N 1
ATOM 3576 C CA . TYR A 1 457 ? -12.087 7.382 29.988 1.00 96.25 457 TYR A CA 1
ATOM 3577 C C . TYR A 1 457 ? -11.822 6.442 31.171 1.00 96.25 457 TYR A C 1
ATOM 3579 O O . TYR A 1 457 ? -11.260 5.362 30.985 1.00 96.25 457 TYR A O 1
ATOM 3587 N N . VAL A 1 458 ? -12.268 6.821 32.374 1.00 95.44 458 VAL A N 1
ATOM 3588 C CA . VAL A 1 458 ? -12.032 6.047 33.605 1.00 95.44 458 VAL A CA 1
ATOM 3589 C C . VAL A 1 458 ? -12.604 4.635 33.483 1.00 95.44 458 VAL A C 1
ATOM 3591 O O . VAL A 1 458 ? -11.925 3.645 33.764 1.00 95.44 458 VAL A O 1
ATOM 3594 N N . GLU A 1 459 ? -13.834 4.523 32.983 1.00 94.25 459 GLU A N 1
ATOM 3595 C CA . GLU A 1 459 ? -14.458 3.227 32.748 1.00 94.25 459 GLU A CA 1
ATOM 3596 C C . GLU A 1 459 ? -13.765 2.402 31.664 1.00 94.25 459 GLU A C 1
ATOM 3598 O O . GLU A 1 459 ? -13.834 1.174 31.710 1.00 94.25 459 GLU A O 1
ATOM 3603 N N . GLY A 1 460 ? -13.137 3.041 30.679 1.00 94.56 460 GLY A N 1
ATOM 3604 C CA . GLY A 1 460 ? -12.371 2.348 29.649 1.00 94.56 460 GLY A CA 1
ATOM 3605 C C . GLY A 1 460 ? -11.098 1.730 30.191 1.00 94.56 460 GLY A C 1
ATOM 3606 O O . GLY A 1 460 ? -10.862 0.551 29.944 1.00 94.56 460 GLY A O 1
ATOM 3607 N N . VAL A 1 461 ? -10.348 2.461 31.018 1.00 95.31 461 VAL A N 1
ATOM 3608 C CA . VAL A 1 461 ? -9.156 1.918 31.688 1.00 95.31 461 VAL A CA 1
ATOM 3609 C C . VAL A 1 461 ? -9.533 0.745 32.599 1.00 95.31 461 VAL A C 1
ATOM 3611 O O . VAL A 1 461 ? -8.921 -0.320 32.532 1.00 95.31 461 VAL A O 1
ATOM 3614 N N . ALA A 1 462 ? -10.592 0.895 33.402 1.00 94.12 462 ALA A N 1
ATOM 3615 C CA . ALA A 1 462 ? -11.085 -0.187 34.254 1.00 94.12 462 ALA A CA 1
ATOM 3616 C C . ALA A 1 462 ? -11.590 -1.395 33.441 1.00 94.12 462 ALA A C 1
ATOM 3618 O O . ALA A 1 462 ? -11.415 -2.544 33.854 1.00 94.12 462 ALA A O 1
ATOM 3619 N N . ALA A 1 463 ? -12.226 -1.155 32.290 1.00 91.50 463 ALA A N 1
ATOM 3620 C CA . ALA A 1 463 ? -12.694 -2.216 31.408 1.00 91.50 463 ALA A CA 1
ATOM 3621 C C . ALA A 1 463 ? -11.539 -2.982 30.759 1.00 91.50 463 ALA A C 1
ATOM 3623 O O . ALA A 1 463 ? -11.617 -4.206 30.734 1.00 91.50 463 ALA A O 1
ATOM 3624 N N . GLN A 1 464 ? -10.485 -2.296 30.306 1.00 93.00 464 GLN A N 1
ATOM 3625 C CA . GLN A 1 464 ? -9.292 -2.944 29.758 1.00 93.00 464 GLN A CA 1
ATOM 3626 C C . GLN A 1 464 ? -8.596 -3.800 30.821 1.00 93.00 464 GLN A C 1
ATOM 3628 O O . GLN A 1 464 ? -8.354 -4.976 30.589 1.00 93.00 464 GLN A O 1
ATOM 3633 N N . ALA A 1 465 ? -8.369 -3.259 32.025 1.00 92.12 465 ALA A N 1
ATOM 3634 C CA . ALA A 1 465 ? -7.763 -4.018 33.125 1.00 92.12 465 ALA A CA 1
ATOM 3635 C C . ALA A 1 465 ? -8.568 -5.283 33.466 1.00 92.12 465 ALA A C 1
ATOM 3637 O O . ALA A 1 465 ? -8.009 -6.344 33.735 1.00 92.12 465 ALA A O 1
ATOM 3638 N N . LYS A 1 466 ? -9.903 -5.178 33.443 1.00 90.62 466 LYS A N 1
ATOM 3639 C CA . LYS A 1 466 ? -10.795 -6.321 33.651 1.00 90.62 466 LYS A CA 1
ATOM 3640 C C . LYS A 1 466 ? -10.708 -7.337 32.508 1.00 90.62 466 LYS A C 1
ATOM 3642 O O . LYS A 1 466 ? -10.776 -8.532 32.783 1.00 90.62 466 LYS A O 1
ATOM 3647 N N . ASP A 1 467 ? -10.638 -6.885 31.259 1.00 87.00 467 ASP A N 1
ATOM 3648 C CA . ASP A 1 467 ? -10.548 -7.781 30.104 1.00 87.00 467 ASP A CA 1
ATOM 3649 C C . ASP A 1 467 ? -9.218 -8.538 30.105 1.00 87.00 467 ASP A C 1
ATOM 3651 O O . ASP A 1 467 ? -9.234 -9.752 29.984 1.00 87.00 467 ASP A O 1
ATOM 3655 N N . ASP A 1 468 ? -8.097 -7.885 30.405 1.00 87.19 468 ASP A N 1
ATOM 3656 C CA . ASP A 1 468 ? -6.795 -8.561 30.478 1.00 87.19 468 ASP A CA 1
ATOM 3657 C C . ASP A 1 468 ? -6.754 -9.636 31.579 1.00 87.19 468 ASP A C 1
ATOM 3659 O O . ASP A 1 468 ? -6.229 -10.731 31.367 1.00 87.19 468 ASP A O 1
ATOM 3663 N N . LEU A 1 469 ? -7.357 -9.354 32.744 1.00 84.69 469 LEU A N 1
ATOM 3664 C CA . LEU A 1 469 ? -7.364 -10.270 33.891 1.00 84.69 469 LEU A CA 1
ATOM 3665 C C . LEU A 1 469 ? -8.238 -11.510 33.689 1.00 84.69 469 LEU A C 1
ATOM 3667 O O . LEU A 1 469 ? -7.911 -12.586 34.187 1.00 84.69 469 LEU A O 1
ATOM 3671 N N . TYR A 1 470 ? -9.377 -11.359 33.011 1.00 80.06 470 TYR A N 1
ATOM 3672 C CA . TYR A 1 470 ? -10.407 -12.404 32.937 1.00 80.06 470 TYR A CA 1
ATOM 3673 C C . TYR A 1 470 ? -10.738 -12.846 31.503 1.00 80.06 470 TYR A C 1
ATOM 3675 O O . TYR A 1 470 ? -11.585 -13.718 31.308 1.00 80.06 470 TYR A O 1
ATOM 3683 N N . GLY A 1 471 ? -10.130 -12.229 30.491 1.00 67.38 471 GLY A N 1
ATOM 3684 C CA . GLY A 1 471 ? -10.460 -12.397 29.075 1.00 67.38 471 GLY A CA 1
ATOM 3685 C C . GLY A 1 471 ? -9.839 -13.636 28.446 1.00 67.38 471 GLY A C 1
ATOM 3686 O O . GLY A 1 471 ? -10.519 -14.309 27.671 1.00 67.38 471 GLY A O 1
ATOM 3687 N N . ALA A 1 472 ? -8.617 -14.003 28.848 1.00 61.38 472 ALA A N 1
ATOM 3688 C CA . ALA A 1 472 ? -7.888 -15.153 28.301 1.00 61.38 472 ALA A CA 1
ATOM 3689 C C . ALA A 1 472 ? -8.625 -16.499 28.486 1.00 61.38 472 ALA A C 1
ATOM 3691 O O . ALA A 1 472 ? -8.441 -17.427 27.707 1.00 61.38 472 ALA A O 1
ATOM 3692 N N . THR A 1 473 ? -9.510 -16.614 29.484 1.00 56.00 473 THR A N 1
ATOM 3693 C CA . THR A 1 473 ? -10.310 -17.829 29.745 1.00 56.00 473 THR A CA 1
ATOM 3694 C C . THR A 1 473 ? -11.720 -17.775 29.146 1.00 56.00 473 THR A C 1
ATOM 3696 O O . THR A 1 473 ? -12.504 -18.720 29.281 1.00 56.00 473 THR A O 1
ATOM 3699 N N . LYS A 1 474 ? -12.088 -16.682 28.467 1.00 60.34 474 LYS A N 1
ATOM 3700 C CA . LYS A 1 474 ? -13.464 -16.440 28.030 1.00 60.34 474 LYS A CA 1
ATOM 3701 C C . LYS A 1 474 ? -13.757 -17.078 26.670 1.00 60.34 474 LYS A C 1
ATOM 3703 O O . LYS A 1 474 ? -13.247 -16.659 25.635 1.00 60.34 474 LYS A O 1
ATOM 3708 N N . GLY A 1 475 ? -14.688 -18.034 26.660 1.00 58.19 475 GLY A N 1
ATOM 3709 C CA . GLY A 1 475 ? -15.316 -18.538 25.432 1.00 58.19 475 GLY A CA 1
ATOM 3710 C C . GLY A 1 475 ? -14.423 -19.411 24.544 1.00 58.19 475 GLY A C 1
ATOM 3711 O O . GLY A 1 475 ? -14.654 -19.448 23.340 1.00 58.19 475 GLY A O 1
ATOM 3712 N N . GLY A 1 476 ? -13.417 -20.086 25.115 1.00 57.88 476 GLY A N 1
ATOM 3713 C CA . GLY A 1 476 ? -12.575 -21.050 24.391 1.00 57.88 476 GLY A CA 1
ATOM 3714 C C . GLY A 1 476 ? -11.622 -20.431 23.363 1.00 57.88 476 GLY A C 1
ATOM 3715 O O . GLY A 1 476 ? -11.214 -21.121 22.432 1.00 57.88 476 GLY A O 1
ATOM 3716 N N . ARG A 1 477 ? -11.295 -19.138 23.495 1.00 62.62 477 ARG A N 1
ATOM 3717 C CA . ARG A 1 477 ? -10.286 -18.483 22.653 1.00 62.62 477 ARG A CA 1
ATOM 3718 C C . ARG A 1 477 ? -8.899 -19.063 22.940 1.00 62.62 477 ARG A C 1
ATOM 3720 O O . ARG A 1 477 ? -8.579 -19.373 24.083 1.00 62.62 477 ARG A O 1
ATOM 3727 N N . GLU A 1 478 ? -8.098 -19.219 21.890 1.00 67.62 478 GLU A N 1
ATOM 3728 C CA . GLU A 1 478 ? -6.668 -19.512 22.020 1.00 67.62 478 GLU A CA 1
ATOM 3729 C C . GLU A 1 478 ? -5.979 -18.331 22.723 1.00 67.62 478 GLU A C 1
ATOM 3731 O O . GLU A 1 478 ? -6.357 -17.185 22.484 1.00 67.62 478 GLU A O 1
ATOM 3736 N N . ASP A 1 479 ? -4.973 -18.598 23.561 1.00 72.06 479 ASP A N 1
ATOM 3737 C CA . ASP A 1 479 ? -4.153 -17.559 24.199 1.00 72.06 479 ASP A CA 1
ATOM 3738 C C . ASP A 1 479 ? -3.221 -16.900 23.163 1.00 72.06 479 ASP A C 1
ATOM 3740 O O . ASP A 1 479 ? -2.032 -17.207 23.032 1.00 72.06 479 ASP A O 1
ATOM 3744 N N . THR A 1 480 ? -3.803 -16.023 22.348 1.00 74.56 480 THR A N 1
ATOM 3745 C CA . THR A 1 480 ? -3.093 -15.186 21.381 1.00 74.56 480 THR A CA 1
ATOM 3746 C C . THR A 1 480 ? -2.243 -14.133 22.073 1.00 74.56 480 THR A C 1
ATOM 3748 O O . THR A 1 480 ? -1.178 -13.795 21.557 1.00 74.56 480 THR A O 1
ATOM 3751 N N . ASP A 1 481 ? -2.661 -13.664 23.245 1.00 74.62 481 ASP A N 1
ATOM 3752 C CA . ASP A 1 481 ? -2.035 -12.551 23.950 1.00 74.62 481 ASP A CA 1
ATOM 3753 C C . ASP A 1 481 ? -0.613 -12.881 24.412 1.00 74.62 481 ASP A C 1
ATOM 3755 O O . ASP A 1 481 ? 0.309 -12.085 24.202 1.00 74.62 481 ASP A O 1
ATOM 3759 N N . SER A 1 482 ? -0.400 -14.083 24.959 1.00 73.50 482 SER A N 1
ATOM 3760 C CA . SER A 1 482 ? 0.939 -14.565 25.321 1.00 73.50 482 SER A CA 1
ATOM 3761 C C . SER A 1 482 ? 1.842 -14.714 24.091 1.00 73.50 482 SER A C 1
ATOM 3763 O O . SER A 1 482 ? 2.998 -14.289 24.104 1.00 73.50 482 SER A O 1
ATOM 3765 N N . ARG A 1 483 ? 1.316 -15.276 22.993 1.00 83.31 483 ARG A N 1
ATOM 3766 C CA . ARG A 1 483 ? 2.075 -15.507 21.750 1.00 83.31 483 ARG A CA 1
ATOM 3767 C C . ARG A 1 483 ? 2.470 -14.207 21.047 1.00 83.31 483 ARG A C 1
ATOM 3769 O O . ARG A 1 483 ? 3.549 -14.139 20.465 1.00 83.31 483 ARG A O 1
ATOM 3776 N N . LEU A 1 484 ? 1.603 -13.198 21.088 1.00 84.69 484 LEU A N 1
ATOM 3777 C CA . LEU A 1 484 ? 1.817 -11.885 20.471 1.00 84.69 484 LEU A CA 1
ATOM 3778 C C . LEU A 1 484 ? 2.536 -10.895 21.401 1.00 84.69 484 LEU A C 1
ATOM 3780 O O . LEU A 1 484 ? 2.668 -9.721 21.064 1.00 84.69 484 LEU A O 1
ATOM 3784 N N . ASN A 1 485 ? 3.009 -11.356 22.565 1.00 85.38 485 ASN A N 1
ATOM 3785 C CA . ASN A 1 485 ? 3.672 -10.534 23.576 1.00 85.38 485 ASN A CA 1
ATOM 3786 C C . ASN A 1 485 ? 2.860 -9.279 23.962 1.00 85.38 485 ASN A C 1
ATOM 3788 O O . ASN A 1 485 ? 3.416 -8.191 24.125 1.00 85.38 485 ASN A O 1
ATOM 3792 N N . ARG A 1 486 ? 1.536 -9.418 24.109 1.00 85.00 486 ARG A N 1
ATOM 3793 C CA . ARG A 1 486 ? 0.669 -8.298 24.493 1.00 85.00 486 ARG A CA 1
ATOM 3794 C C . ARG A 1 486 ? 1.002 -7.809 25.912 1.00 85.00 486 ARG A C 1
ATOM 3796 O O . ARG A 1 486 ? 1.339 -8.627 26.785 1.00 85.00 486 ARG A O 1
ATOM 3803 N N . PRO A 1 487 ? 0.921 -6.489 26.173 1.00 87.25 487 PRO A N 1
ATOM 3804 C CA . PRO A 1 487 ? 1.250 -5.912 27.471 1.00 87.25 487 PRO A CA 1
ATOM 3805 C C . PRO A 1 487 ? 0.123 -6.120 28.489 1.00 87.25 487 PRO A C 1
ATOM 3807 O O . PRO A 1 487 ? -0.444 -5.151 28.955 1.00 87.25 487 PRO A O 1
ATOM 3810 N N . LEU A 1 488 ? -0.215 -7.361 28.844 1.00 88.19 488 LEU A N 1
ATOM 3811 C CA . LEU A 1 488 ? -1.368 -7.670 29.703 1.00 88.19 488 LEU A CA 1
ATOM 3812 C C . LEU A 1 488 ? -1.256 -7.063 31.109 1.00 88.19 488 LEU A C 1
ATOM 3814 O O . LEU A 1 488 ? -0.180 -7.090 31.714 1.00 88.19 488 LEU A O 1
ATOM 3818 N N . PHE A 1 489 ? -2.378 -6.609 31.677 1.00 89.38 489 PHE A N 1
ATOM 3819 C CA . PHE A 1 489 ? -2.408 -5.989 33.006 1.00 89.38 489 PHE A CA 1
ATOM 3820 C C . PHE A 1 489 ? -1.755 -6.847 34.103 1.00 89.38 489 PHE A C 1
ATOM 3822 O O . PHE A 1 489 ? -0.940 -6.347 34.877 1.00 89.38 489 PHE A O 1
ATOM 3829 N N . GLN A 1 490 ? -2.028 -8.154 34.132 1.00 87.31 490 GLN A N 1
ATOM 3830 C CA . GLN A 1 490 ? -1.424 -9.108 35.073 1.00 87.31 490 GLN A CA 1
ATOM 3831 C C . GLN A 1 490 ? 0.089 -9.293 34.895 1.00 87.31 490 GLN A C 1
ATOM 3833 O O . GLN A 1 490 ? 0.758 -9.718 35.832 1.00 87.31 490 GLN A O 1
ATOM 3838 N N . ARG A 1 491 ? 0.646 -8.980 33.716 1.00 86.44 491 ARG A N 1
ATOM 3839 C CA . ARG A 1 491 ? 2.098 -9.032 33.476 1.00 86.44 491 ARG A CA 1
ATOM 3840 C C . ARG A 1 491 ? 2.799 -7.776 33.979 1.00 86.44 491 ARG A C 1
ATOM 3842 O O . ARG A 1 491 ? 3.948 -7.844 34.398 1.00 86.44 491 ARG A O 1
ATOM 3849 N N . VAL A 1 492 ? 2.113 -6.635 33.933 1.00 89.00 492 VAL A N 1
ATOM 3850 C CA . VAL A 1 492 ? 2.702 -5.326 34.251 1.00 89.00 492 VAL A CA 1
ATOM 3851 C C . VAL A 1 492 ? 2.334 -4.802 35.639 1.00 89.00 492 VAL A C 1
ATOM 3853 O O . VAL A 1 492 ? 2.933 -3.830 36.098 1.00 89.00 492 VAL A O 1
ATOM 3856 N N . CYS A 1 493 ? 1.344 -5.407 36.301 1.00 89.75 493 CYS A N 1
ATOM 3857 C CA . CYS A 1 493 ? 0.846 -4.983 37.602 1.00 89.75 493 CYS A CA 1
ATOM 3858 C C . CYS A 1 493 ? 1.029 -6.072 38.659 1.00 89.75 493 CYS A C 1
ATOM 3860 O O . CYS A 1 493 ? 0.507 -7.176 38.540 1.00 89.75 493 CYS A O 1
ATOM 3862 N N . ARG A 1 494 ? 1.723 -5.728 39.749 1.00 86.81 494 ARG A N 1
ATOM 3863 C CA . ARG A 1 494 ? 2.013 -6.651 40.858 1.00 86.81 494 ARG A CA 1
ATOM 3864 C C . ARG A 1 494 ? 0.777 -7.067 41.668 1.00 86.81 494 ARG A C 1
ATOM 3866 O O . ARG A 1 494 ? 0.774 -8.151 42.242 1.00 86.81 494 ARG A O 1
ATOM 3873 N N . ARG A 1 495 ? -0.223 -6.187 41.786 1.00 88.75 495 ARG A N 1
ATOM 3874 C CA . ARG A 1 495 ? -1.454 -6.395 42.578 1.00 88.75 495 ARG A CA 1
ATOM 3875 C C . ARG A 1 495 ? -2.683 -6.092 41.714 1.00 88.75 495 ARG A C 1
ATOM 3877 O O . ARG A 1 495 ? -3.364 -5.091 41.957 1.00 88.75 495 ARG A O 1
ATOM 3884 N N . PRO A 1 496 ? -2.922 -6.879 40.655 1.00 90.06 496 PRO A N 1
ATOM 3885 C CA . PRO A 1 496 ? -3.849 -6.486 39.608 1.00 90.06 496 PRO A CA 1
ATOM 3886 C C . PRO A 1 496 ? -5.311 -6.448 40.080 1.00 90.06 496 PRO A C 1
ATOM 3888 O O . PRO A 1 496 ? -6.054 -5.559 39.673 1.00 90.06 496 PRO A O 1
ATOM 3891 N N . GLU A 1 497 ? -5.739 -7.325 40.989 1.00 91.12 497 GLU A N 1
ATOM 3892 C CA . GLU A 1 497 ? -7.107 -7.314 41.524 1.00 91.12 497 GLU A CA 1
ATOM 3893 C C . GLU A 1 497 ? -7.384 -6.056 42.358 1.00 91.12 497 GLU A C 1
ATOM 3895 O O . GLU A 1 497 ? -8.421 -5.411 42.198 1.00 91.12 497 GLU A O 1
ATOM 3900 N N . GLU A 1 498 ? -6.432 -5.662 43.207 1.00 92.31 498 GLU A N 1
ATOM 3901 C CA . GLU A 1 498 ? -6.556 -4.468 44.048 1.00 92.31 498 GLU A CA 1
ATOM 3902 C C . GLU A 1 498 ? -6.496 -3.179 43.230 1.00 92.31 498 GLU A C 1
ATOM 3904 O O . GLU A 1 498 ? -7.277 -2.255 43.465 1.00 92.31 498 GLU A O 1
ATOM 3909 N N . ALA A 1 499 ? -5.602 -3.128 42.240 1.00 91.56 499 ALA A N 1
ATOM 3910 C CA . ALA A 1 499 ? -5.541 -2.017 41.304 1.00 91.56 499 ALA A CA 1
ATOM 3911 C C . ALA A 1 499 ? -6.853 -1.902 40.511 1.00 91.56 499 ALA A C 1
ATOM 3913 O O . ALA A 1 499 ? -7.397 -0.805 40.392 1.00 91.56 499 ALA A O 1
ATOM 3914 N N . LEU A 1 500 ? -7.427 -3.022 40.051 1.00 93.44 500 LEU A N 1
ATOM 3915 C CA . LEU A 1 500 ? -8.729 -3.037 39.382 1.00 93.44 500 LEU A CA 1
ATOM 3916 C C . LEU A 1 500 ? -9.857 -2.530 40.297 1.00 93.44 500 LEU A C 1
ATOM 3918 O O . LEU A 1 500 ? -10.727 -1.787 39.842 1.00 93.44 500 LEU A O 1
ATOM 3922 N N . ASP A 1 501 ? -9.867 -2.897 41.576 1.00 93.19 501 ASP A N 1
ATOM 3923 C CA . ASP A 1 501 ? -10.861 -2.387 42.524 1.00 93.19 501 ASP A CA 1
ATOM 3924 C C . ASP A 1 501 ? -10.705 -0.888 42.804 1.00 93.19 501 ASP A C 1
ATOM 3926 O O . ASP A 1 501 ? -11.713 -0.195 42.972 1.00 93.19 501 ASP A O 1
ATOM 3930 N N . GLY A 1 502 ? -9.473 -0.372 42.789 1.00 92.38 502 GLY A N 1
ATOM 3931 C CA . GLY A 1 502 ? -9.199 1.066 42.772 1.00 92.38 502 GLY A CA 1
ATOM 3932 C C . GLY A 1 502 ? -9.745 1.738 41.508 1.00 92.38 502 GLY A C 1
ATOM 3933 O O . GLY A 1 502 ? -10.499 2.706 41.601 1.00 92.38 502 GLY A O 1
ATOM 3934 N N . LEU A 1 503 ? -9.458 1.173 40.331 1.00 93.50 503 LEU A N 1
ATOM 3935 C CA . LEU A 1 503 ? -9.923 1.684 39.035 1.00 93.50 503 LEU A CA 1
ATOM 3936 C C . LEU A 1 503 ? -11.454 1.731 38.930 1.00 93.50 503 LEU A C 1
ATOM 3938 O O . LEU A 1 503 ? -11.999 2.693 38.399 1.00 93.50 503 LEU A O 1
ATOM 3942 N N . LYS A 1 504 ? -12.173 0.738 39.471 1.00 92.38 504 LYS A N 1
ATOM 3943 C CA . LYS A 1 504 ? -13.652 0.731 39.500 1.00 92.38 504 LYS A CA 1
ATOM 3944 C C . LYS A 1 504 ? -14.254 1.856 40.347 1.00 92.38 504 LYS A C 1
ATOM 3946 O O . LYS A 1 504 ? -15.423 2.185 40.156 1.00 92.38 504 LYS A O 1
ATOM 3951 N N . LYS A 1 505 ? -13.505 2.378 41.324 1.00 93.44 505 LYS A N 1
ATOM 3952 C CA . LYS A 1 505 ? -13.951 3.442 42.239 1.00 93.44 505 LYS A CA 1
ATOM 3953 C C . LYS A 1 505 ? -13.516 4.831 41.784 1.00 93.44 505 LYS A C 1
ATOM 3955 O O . LYS A 1 505 ? -14.075 5.806 42.283 1.00 93.44 505 LYS A O 1
ATOM 3960 N N . ALA A 1 506 ? -12.547 4.904 40.873 1.00 93.06 506 ALA A N 1
ATOM 3961 C CA . ALA A 1 506 ? -12.041 6.154 40.343 1.00 93.06 506 ALA A CA 1
ATOM 3962 C C . ALA A 1 506 ? -13.151 6.950 39.637 1.00 93.06 506 ALA A C 1
ATOM 3964 O O . ALA A 1 506 ? -14.058 6.392 39.013 1.00 93.06 506 ALA A O 1
ATOM 3965 N N . LYS A 1 507 ? -13.062 8.273 39.736 1.00 92.19 507 LYS A N 1
ATOM 3966 C CA . LYS A 1 507 ? -13.970 9.245 39.113 1.00 92.19 507 LYS A CA 1
ATOM 3967 C C . LYS A 1 507 ? -13.239 10.233 38.209 1.00 92.19 507 LYS A C 1
ATOM 3969 O O . LYS A 1 507 ? -13.892 10.979 37.484 1.00 92.19 507 LYS A O 1
ATOM 3974 N N . SER A 1 508 ? -11.908 10.229 38.250 1.00 93.69 508 SER A N 1
ATOM 3975 C CA . SER A 1 508 ? -11.036 11.094 37.458 1.00 93.69 508 SER A CA 1
ATOM 3976 C C . SER A 1 508 ? -9.781 10.354 36.984 1.00 93.69 508 SER A C 1
ATOM 3978 O O . SER A 1 508 ? -9.402 9.306 37.515 1.00 93.69 508 SER A O 1
ATOM 3980 N N . ARG A 1 509 ? -9.097 10.929 35.996 1.00 93.81 509 ARG A N 1
ATOM 3981 C CA . ARG A 1 509 ? -7.781 10.514 35.494 1.00 93.81 509 ARG A CA 1
ATOM 3982 C C . ARG A 1 509 ? -6.721 10.490 36.589 1.00 93.81 509 ARG A C 1
ATOM 3984 O O . ARG A 1 509 ? -5.905 9.575 36.622 1.00 93.81 509 ARG A O 1
ATOM 3991 N N . GLU A 1 510 ? -6.744 11.460 37.497 1.00 93.00 510 GLU A N 1
ATOM 3992 C CA . GLU A 1 510 ? -5.815 11.519 38.632 1.00 93.00 510 GLU A CA 1
ATOM 3993 C C . GLU A 1 510 ? -6.029 10.345 39.594 1.00 93.00 510 GLU A C 1
ATOM 3995 O O . GLU A 1 510 ? -5.069 9.710 40.038 1.00 93.00 510 GLU A O 1
ATOM 4000 N N . GLU A 1 511 ? -7.288 9.996 39.863 1.00 93.50 511 GLU A N 1
ATOM 4001 C CA . GLU A 1 511 ? -7.629 8.823 40.668 1.00 93.50 511 GLU A CA 1
ATOM 4002 C C . GLU A 1 511 ? -7.254 7.512 39.958 1.00 93.50 511 GLU A C 1
ATOM 4004 O O . GLU A 1 511 ? -6.780 6.584 40.612 1.00 93.50 511 GLU A O 1
ATOM 4009 N N . VAL A 1 512 ? -7.375 7.440 38.625 1.00 92.12 512 VAL A N 1
ATOM 4010 C CA . VAL A 1 512 ? -6.878 6.303 37.827 1.00 92.12 512 VAL A CA 1
ATOM 4011 C C . VAL A 1 512 ? -5.367 6.140 37.982 1.00 92.12 512 VAL A C 1
ATOM 4013 O O . VAL A 1 512 ? -4.899 5.045 38.286 1.00 92.12 512 VAL A O 1
ATOM 4016 N N . LEU A 1 513 ? -4.595 7.219 37.824 1.00 90.81 513 LEU A N 1
ATOM 4017 C CA . LEU A 1 513 ? -3.140 7.177 38.005 1.00 90.81 513 LEU A CA 1
ATOM 4018 C C . LEU A 1 513 ? -2.765 6.764 39.431 1.00 90.81 513 LEU A C 1
ATOM 4020 O O . LEU A 1 513 ? -1.839 5.976 39.614 1.00 90.81 513 LEU A O 1
ATOM 4024 N N . SER A 1 514 ? -3.516 7.240 40.426 1.00 90.56 514 SER A N 1
ATOM 4025 C CA . SER A 1 514 ? -3.325 6.875 41.833 1.00 90.56 514 SER A CA 1
ATOM 4026 C C . SER A 1 514 ? -3.595 5.386 42.078 1.00 90.56 514 SER A C 1
ATOM 4028 O O . SER A 1 514 ? -2.796 4.718 42.732 1.00 90.56 514 SER A O 1
ATOM 4030 N N . ALA A 1 515 ? -4.662 4.824 41.499 1.00 89.50 515 ALA A N 1
ATOM 4031 C CA . ALA A 1 515 ? -4.953 3.390 41.574 1.00 89.50 515 ALA A CA 1
ATOM 4032 C C . ALA A 1 515 ? -3.844 2.535 40.930 1.00 89.50 515 ALA A C 1
ATOM 4034 O O . ALA A 1 515 ? -3.519 1.457 41.427 1.00 89.50 515 ALA A O 1
ATOM 4035 N N . LEU A 1 516 ? -3.219 3.034 39.861 1.00 90.12 516 LEU A N 1
ATOM 4036 C CA . LEU A 1 516 ? -2.133 2.347 39.157 1.00 90.12 516 LEU A CA 1
ATOM 4037 C C . LEU A 1 516 ? -0.770 2.449 39.855 1.00 90.12 516 LEU A C 1
ATOM 4039 O O . LEU A 1 516 ? 0.122 1.664 39.534 1.00 90.12 516 LEU A O 1
ATOM 4043 N N . GLN A 1 517 ? -0.593 3.324 40.853 1.00 86.81 517 GLN A N 1
ATOM 4044 C CA . GLN A 1 517 ? 0.624 3.325 41.685 1.00 86.81 517 GLN A CA 1
ATOM 4045 C C . GLN A 1 517 ? 0.826 1.984 42.406 1.00 86.81 517 GLN A C 1
ATOM 4047 O O . GLN A 1 517 ? 1.960 1.588 42.676 1.00 86.81 517 GLN A O 1
ATOM 4052 N N . LEU A 1 518 ? -0.257 1.236 42.646 1.00 80.12 518 LEU A N 1
ATOM 4053 C CA . LEU A 1 518 ? -0.223 -0.119 43.208 1.00 80.12 518 LEU A CA 1
ATOM 4054 C C . LEU A 1 518 ? 0.492 -1.141 42.304 1.00 80.12 518 LEU A C 1
ATOM 4056 O O . LEU A 1 518 ? 0.824 -2.235 42.766 1.00 80.12 518 LEU A O 1
ATOM 4060 N N . CYS A 1 519 ? 0.750 -0.792 41.041 1.00 83.50 519 CYS A N 1
ATOM 4061 C CA . CYS A 1 519 ? 1.454 -1.624 40.072 1.00 83.50 519 CYS A CA 1
ATOM 4062 C C . CYS A 1 519 ? 2.981 -1.397 40.048 1.00 83.50 519 CYS A C 1
ATOM 4064 O O . CYS A 1 519 ? 3.680 -2.168 39.394 1.00 83.50 519 CYS A O 1
ATOM 4066 N N . ALA A 1 520 ? 3.520 -0.381 40.738 1.00 72.69 520 ALA A N 1
ATOM 4067 C CA . ALA A 1 520 ? 4.952 -0.061 40.703 1.00 72.69 520 ALA A CA 1
ATOM 4068 C C . ALA A 1 520 ? 5.835 -1.120 41.419 1.00 72.69 520 ALA A C 1
ATOM 4070 O O . ALA A 1 520 ? 5.432 -1.658 42.460 1.00 72.69 520 ALA A O 1
ATOM 4071 N N . PRO A 1 521 ? 7.054 -1.414 40.915 1.00 59.56 521 PRO A N 1
ATOM 4072 C CA . PRO A 1 521 ? 8.052 -2.168 41.673 1.00 59.56 521 PRO A CA 1
ATOM 4073 C C . PRO A 1 521 ? 8.541 -1.336 42.874 1.00 59.56 521 PRO A C 1
ATOM 4075 O O . PRO A 1 521 ? 8.667 -0.118 42.766 1.00 59.56 521 PRO A O 1
ATOM 4078 N N . ARG A 1 522 ? 8.757 -1.993 44.023 1.00 48.03 522 ARG A N 1
ATOM 4079 C CA . ARG A 1 522 ? 9.321 -1.358 45.229 1.00 48.03 522 ARG A CA 1
ATOM 4080 C C . ARG A 1 522 ? 10.814 -1.131 45.085 1.00 48.03 522 ARG A C 1
ATOM 4082 O O . ARG A 1 522 ? 11.460 -2.047 44.529 1.00 48.03 522 ARG A O 1
#

InterPro domains:
  IPR027417 P-loop containing nucleoside triphosphate hydrolase [G3DSA:3.40.50.300] (102-266)
  IPR027417 P-loop containing nucleoside triphosphate hydrolase [SSF52540] (104-252)

Foldseek 3Di:
DAAEEEAALFQLLCVVVPLPDYDYWYDDPQDIALPVVLVCQVVHPAYEYGGAEDAQCPVVVVVVVNVVVSVHPHYFYEYAYPDPNSVVRHPHHDDHGAAFAAEEEFAEAQQLCRVLLLVLLCVQQVAAEAELVVQQVVPDDQPQQRVRVLVVCVSPVCVSLSVCVSVCVVVDPRNYYRYGHDQAPSSQSSNCSNVSHYYAYEYGDEDPLSSVLLLLFLPDSCSVVSVVNCVSRVVRSVNSVVVHHYDYQQAQAGDPVVVVVCVVSVADQDQVRGGHSSSDLLSLLVVLLCSLLNGPDLPRVSLVVLLVPLPQDWDQVLVVVCVVVVFDADPLLSLLLRLLVSLVVLSVCVSLVFQWDQPPVVRDIDGRSCSVRPSVVSSSNSSSSSSNSLVSCVVVVRNVLSSVLVVLLSQLVVLLQVCLVVVDAAAPVNLVSVLSNQLSSQLSSCVSSVHHSFQRNLVSSLVQLVCLVPVCPPDPTHPSCVNSNGNGQVRHAPCSVQLSVQSVPDDGPVSNVVSRVNRDDD

Secondary structure (DSSP, 8-state):
-EEEEEETTTGGGGGGGG-SS-EEEEEETTEEESTHHHHTGGG-SEEEEEEEEESS-HHHHHHHHHHHHTT--SEEEEEEE-SHHHHHH-SEEPPP----SEEEEEEE-TTSSHHHHHHHHHHHTTPEEEEHHHHHHTTS--TTTSHHHHHHHHH-TTHHHHHHHHTTTT--S-SEEEEE----HHHHHHHHHHTT--EEEEEEE--HHHHHHHHHHH--TTGGGHHHHHHHHHHHHHHHHHTSEEEETT-SS--HHHHHHHHHTT---EETTEE-TTSSHHHHHHHHHHHHHH-S-TT-HHHHHHHHHH------HHHHHHHHTT----HHHHHHHHHHHHHHHHHHHHHTT--EEEETTTTEEEE-HHHHH-HHHHHHHHHHHHHHHHHHHHHTT-HHHHHHHHHHHHHHHHHHHHHHHHTPPP-HHHHHHHHHHHHHHHHHHHHHTTS-HHHHHHHHHHHHHHHHHHSTTGGG---HHHHTT---HHHH-SSHHHHHHHHHH--SHHHHHHHHGGGS--

Radius of gyration: 29.17 Å; chains: 1; bounding box: 70×40×90 Å

pLDDT: mean 92.25, std 7.11, range [48.03, 98.5]

Organism: Pyrobaculum oguniense (strain DSM 13380 / JCM 10595 / TE7) (NCBI:txid698757)